Protein AF-A0A1E4TQH1-F1 (afdb_monomer)

InterPro domains:
  IPR032974 Polyprenol kinase family [PTHR13205] (203-506)

Organism: NCBI:txid669874

Structure (mmCIF, N/CA/C/O backbone):
data_AF-A0A1E4TQH1-F1
#
_entry.id   AF-A0A1E4TQH1-F1
#
loop_
_atom_site.group_PDB
_atom_site.id
_atom_site.type_symbol
_atom_site.label_atom_id
_atom_site.label_alt_id
_atom_site.label_comp_id
_atom_site.label_asym_id
_atom_site.label_entity_id
_atom_site.label_seq_id
_atom_site.pdbx_PDB_ins_code
_atom_site.Cartn_x
_atom_site.Cartn_y
_atom_site.Cartn_z
_atom_site.occupancy
_atom_site.B_iso_or_equiv
_atom_site.auth_seq_id
_atom_site.auth_comp_id
_atom_site.auth_asym_id
_atom_site.auth_atom_id
_atom_site.pdbx_PDB_model_num
ATOM 1 N N . MET A 1 1 ? -49.343 18.704 -30.026 1.00 38.91 1 MET A N 1
ATOM 2 C CA . MET A 1 1 ? -48.216 18.861 -30.974 1.00 38.91 1 MET A CA 1
ATOM 3 C C . MET A 1 1 ? -47.238 17.707 -30.785 1.00 38.91 1 MET A C 1
ATOM 5 O O . MET A 1 1 ? -46.481 17.714 -29.825 1.00 38.91 1 MET A O 1
ATOM 9 N N . LYS A 1 2 ? -47.287 16.689 -31.654 1.00 40.88 2 LYS A N 1
ATOM 10 C CA . LYS A 1 2 ? -46.240 15.660 -31.751 1.00 40.88 2 LYS A CA 1
ATOM 11 C C . LYS A 1 2 ? -45.056 16.290 -32.494 1.00 40.88 2 LYS A C 1
ATOM 13 O O . LYS A 1 2 ? -45.193 16.582 -33.676 1.00 40.88 2 LYS A O 1
ATOM 18 N N . ARG A 1 3 ? -43.932 16.549 -31.819 1.00 41.50 3 ARG A N 1
ATOM 19 C CA . ARG A 1 3 ? -42.670 16.870 -32.506 1.00 41.50 3 ARG A CA 1
ATOM 20 C C . ARG A 1 3 ? -42.141 15.570 -33.110 1.00 41.50 3 ARG A C 1
ATOM 22 O O . ARG A 1 3 ? -41.729 14.680 -32.374 1.00 41.50 3 ARG A O 1
ATOM 29 N N . SER A 1 4 ? -42.219 15.447 -34.432 1.00 40.44 4 SER A N 1
ATOM 30 C CA . SER A 1 4 ? -41.543 14.390 -35.179 1.00 40.44 4 SER A CA 1
ATOM 31 C C . SER A 1 4 ? -40.034 14.567 -35.017 1.00 40.44 4 SER A C 1
ATOM 33 O O . SER A 1 4 ? -39.498 15.615 -35.380 1.00 40.44 4 SER A O 1
ATOM 35 N N . LEU A 1 5 ? -39.358 13.557 -34.472 1.00 45.81 5 LEU A N 1
ATOM 36 C CA . LEU A 1 5 ? -37.913 13.411 -34.624 1.00 45.81 5 LEU A CA 1
ATOM 37 C C . LEU A 1 5 ? -37.627 13.352 -36.132 1.00 45.81 5 LEU A C 1
ATOM 39 O O . LEU A 1 5 ? -38.208 12.523 -36.832 1.00 45.81 5 LEU A O 1
ATOM 43 N N . GLY A 1 6 ? -36.828 14.292 -36.642 1.00 50.53 6 GLY A N 1
ATOM 44 C CA . GLY A 1 6 ? -36.410 14.295 -38.045 1.00 50.53 6 GLY A CA 1
ATOM 45 C C . GLY A 1 6 ? -35.625 13.022 -38.395 1.00 50.53 6 GLY A C 1
ATOM 46 O O . GLY A 1 6 ? -35.092 12.377 -37.489 1.00 50.53 6 GLY A O 1
ATOM 47 N N . PRO A 1 7 ? -35.563 12.637 -39.682 1.00 53.72 7 PRO A N 1
ATOM 48 C CA . PRO A 1 7 ? -34.858 11.431 -40.102 1.00 53.72 7 PRO A CA 1
ATOM 49 C C . PRO A 1 7 ? -33.377 11.527 -39.716 1.00 53.72 7 PRO A C 1
ATOM 51 O O . PRO A 1 7 ? -32.733 12.552 -39.943 1.00 53.72 7 PRO A O 1
ATOM 54 N N . ILE A 1 8 ? -32.857 10.459 -39.108 1.00 55.16 8 ILE A N 1
ATOM 55 C CA . ILE A 1 8 ? -31.438 10.318 -38.763 1.00 55.16 8 ILE A CA 1
ATOM 56 C C . ILE A 1 8 ? -30.634 10.464 -40.061 1.00 55.16 8 ILE A C 1
ATOM 58 O O . ILE A 1 8 ? -30.878 9.736 -41.022 1.00 55.16 8 ILE A O 1
ATOM 62 N N . ASN A 1 9 ? -29.716 11.430 -40.115 1.00 70.44 9 ASN A N 1
ATOM 63 C CA . ASN A 1 9 ? -28.907 11.674 -41.311 1.00 70.44 9 ASN A CA 1
ATOM 64 C C . ASN A 1 9 ? -27.912 10.510 -41.519 1.00 70.44 9 ASN A C 1
ATOM 66 O O . ASN A 1 9 ? -27.420 9.952 -40.538 1.00 70.44 9 ASN A O 1
ATOM 70 N N . ASN A 1 10 ? -27.569 10.158 -42.765 1.00 61.06 10 ASN A N 1
ATOM 71 C CA . ASN A 1 10 ? -26.710 9.001 -43.078 1.00 61.06 10 ASN A CA 1
ATOM 72 C C . ASN A 1 10 ? -25.354 9.034 -42.345 1.00 61.06 10 ASN A C 1
ATOM 74 O O . ASN A 1 10 ? -24.888 7.993 -41.903 1.00 61.06 10 ASN A O 1
ATOM 78 N N . GLN A 1 11 ? -24.778 10.218 -42.107 1.00 58.00 11 GLN A N 1
ATOM 79 C CA . GLN A 1 11 ? -23.557 10.377 -41.297 1.00 58.00 11 GLN A CA 1
ATOM 80 C C . GLN A 1 11 ? -23.748 10.023 -39.814 1.00 58.00 11 GLN A C 1
ATOM 82 O O . GLN A 1 11 ? -22.843 9.486 -39.182 1.00 58.00 11 GLN A O 1
ATOM 87 N N . GLN A 1 12 ? -24.919 10.312 -39.239 1.00 50.03 12 GLN A N 1
ATOM 88 C CA . GLN A 1 12 ? -25.234 9.896 -37.870 1.00 50.03 12 GLN A CA 1
ATOM 89 C C . GLN A 1 12 ? -25.426 8.382 -37.813 1.00 50.03 12 GLN A C 1
ATOM 91 O O . GLN A 1 12 ? -24.949 7.750 -36.877 1.00 50.03 12 GLN A O 1
ATOM 96 N N . LEU A 1 13 ? -26.072 7.795 -38.824 1.00 56.41 13 LEU A N 1
ATOM 97 C CA . LEU A 1 13 ? -26.249 6.348 -38.920 1.00 56.41 13 LEU A CA 1
ATOM 98 C C . LEU A 1 13 ? -24.904 5.623 -39.091 1.00 56.41 13 LEU A C 1
ATOM 100 O O . LEU A 1 13 ? -24.678 4.618 -38.431 1.00 56.41 13 LEU A O 1
ATOM 104 N N . GLU A 1 14 ? -23.990 6.149 -39.911 1.00 59.69 14 GLU A N 1
ATOM 105 C CA . GLU A 1 14 ? -22.618 5.640 -40.053 1.00 59.69 14 GLU A CA 1
ATOM 106 C C . GLU A 1 14 ? -21.812 5.772 -38.762 1.00 59.69 14 GLU A C 1
ATOM 108 O O . GLU A 1 14 ? -21.116 4.834 -38.389 1.00 59.69 14 GLU A O 1
ATOM 113 N N . PHE A 1 15 ? -21.945 6.883 -38.031 1.00 60.44 15 PHE A N 1
ATOM 114 C CA . PHE A 1 15 ? -21.320 7.033 -36.718 1.00 60.44 15 PHE A CA 1
ATOM 115 C C . PHE A 1 15 ? -21.877 6.024 -35.704 1.00 60.44 15 PHE A C 1
ATOM 117 O O . PHE A 1 15 ? -21.104 5.339 -35.043 1.00 60.44 15 PHE A O 1
ATOM 124 N N . PHE A 1 16 ? -23.202 5.873 -35.600 1.00 51.12 16 PHE A N 1
ATOM 125 C CA . PHE A 1 16 ? -23.822 4.907 -34.684 1.00 51.12 16 PHE A CA 1
ATOM 126 C C . PHE A 1 16 ? -23.536 3.456 -35.075 1.00 51.12 16 PHE A C 1
ATOM 128 O O . PHE A 1 16 ? -23.315 2.633 -34.192 1.00 51.12 16 PHE A O 1
ATOM 135 N N . ASN A 1 17 ? -23.480 3.140 -36.369 1.00 56.62 17 ASN A N 1
ATOM 136 C CA . ASN A 1 17 ? -23.071 1.824 -36.856 1.00 56.62 17 ASN A CA 1
ATOM 137 C C . ASN A 1 17 ? -21.571 1.588 -36.643 1.00 56.62 17 ASN A C 1
ATOM 139 O O . ASN A 1 17 ? -21.185 0.480 -36.296 1.00 56.62 17 ASN A O 1
ATOM 143 N N . GLY A 1 18 ? -20.731 2.616 -36.780 1.00 56.91 18 GLY A N 1
ATOM 144 C CA . GLY A 1 18 ? -19.303 2.561 -36.471 1.00 56.91 18 GLY A CA 1
ATOM 145 C C . GLY A 1 18 ? -19.048 2.329 -34.983 1.00 56.91 18 GLY A C 1
ATOM 146 O O . GLY A 1 18 ? -18.289 1.437 -34.627 1.00 56.91 18 GLY A O 1
ATOM 147 N N . VAL A 1 19 ? -19.755 3.050 -34.107 1.00 50.31 19 VAL A N 1
ATOM 148 C CA . VAL A 1 19 ? -19.740 2.822 -32.653 1.00 50.31 19 VAL A CA 1
ATOM 149 C C . VAL A 1 19 ? -20.314 1.446 -32.316 1.00 50.31 19 VAL A C 1
ATOM 151 O O . VAL A 1 19 ? -19.739 0.735 -31.503 1.00 50.31 19 VAL A O 1
ATOM 154 N N . GLY A 1 20 ? -21.411 1.034 -32.953 1.00 48.69 20 GLY A N 1
ATOM 155 C CA . GLY A 1 20 ? -22.042 -0.269 -32.744 1.00 48.69 20 GLY A CA 1
ATOM 156 C C . GLY A 1 20 ? -21.151 -1.440 -33.157 1.00 48.69 20 GLY A C 1
ATOM 157 O O . GLY A 1 20 ? -21.030 -2.401 -32.404 1.00 48.69 20 GLY A O 1
ATOM 158 N N . ASN A 1 21 ? -20.478 -1.344 -34.305 1.00 52.97 21 ASN A N 1
ATOM 159 C CA . ASN A 1 21 ? -19.521 -2.342 -34.779 1.00 52.97 21 ASN A CA 1
ATOM 160 C C . ASN A 1 21 ? -18.250 -2.342 -33.925 1.00 52.97 21 ASN A C 1
ATOM 162 O O . ASN A 1 21 ? -17.820 -3.406 -33.500 1.00 52.97 21 ASN A O 1
ATOM 166 N N . TYR A 1 22 ? -17.719 -1.168 -33.569 1.00 56.06 22 TYR A N 1
ATOM 167 C CA . TYR A 1 22 ? -16.578 -1.047 -32.660 1.00 56.06 22 TYR A CA 1
ATOM 168 C C . TYR A 1 22 ? -16.873 -1.650 -31.283 1.00 56.06 22 TYR A C 1
ATOM 170 O O . TYR A 1 22 ? -16.050 -2.381 -30.736 1.00 56.06 22 TYR A O 1
ATOM 178 N N . LEU A 1 23 ? -18.056 -1.374 -30.723 1.00 53.88 23 LEU A N 1
ATOM 179 C CA . LEU A 1 23 ? -18.502 -1.991 -29.481 1.00 53.88 23 LEU A CA 1
ATOM 180 C C . LEU A 1 23 ? -18.626 -3.496 -29.675 1.00 53.88 23 LEU A C 1
ATOM 182 O O . LEU A 1 23 ? -18.063 -4.235 -28.887 1.00 53.88 23 LEU A O 1
ATOM 186 N N . LYS A 1 24 ? -19.278 -3.978 -30.732 1.00 56.91 24 LYS A N 1
ATOM 187 C CA . LYS A 1 24 ? -19.456 -5.416 -30.982 1.00 56.91 24 LYS A CA 1
ATOM 188 C C . LYS A 1 24 ? -18.134 -6.173 -31.175 1.00 56.91 24 LYS A C 1
ATOM 190 O O . LYS A 1 24 ? -18.041 -7.322 -30.764 1.00 56.91 24 LYS A O 1
ATOM 195 N N . GLU A 1 25 ? -17.124 -5.539 -31.763 1.00 59.09 25 GLU A N 1
ATOM 196 C CA . GLU A 1 25 ? -15.794 -6.121 -31.982 1.00 59.09 25 GLU A CA 1
ATOM 197 C C . GLU A 1 25 ? -14.884 -6.050 -30.743 1.00 59.09 25 GLU A C 1
ATOM 199 O O . GLU A 1 25 ? -13.951 -6.845 -30.638 1.00 59.09 25 GLU A O 1
ATOM 204 N N . ASN A 1 26 ? -15.162 -5.145 -29.792 1.00 56.34 26 ASN A N 1
ATOM 205 C CA . ASN A 1 26 ? -14.321 -4.905 -28.608 1.00 56.34 26 ASN A CA 1
ATOM 206 C C . ASN A 1 26 ? -15.017 -5.138 -27.248 1.00 56.34 26 ASN A C 1
ATOM 208 O O . ASN A 1 26 ? -14.373 -5.021 -26.202 1.00 56.34 26 ASN A O 1
ATOM 212 N N . THR A 1 27 ? -16.313 -5.465 -27.210 1.00 60.62 27 THR A N 1
ATOM 213 C CA . THR A 1 27 ? -17.040 -5.802 -25.971 1.00 60.62 27 THR A CA 1
ATOM 214 C C . THR A 1 27 ? -16.941 -7.293 -25.687 1.00 60.62 27 THR A C 1
ATOM 216 O O . THR A 1 27 ? -17.813 -8.087 -26.029 1.00 60.62 27 THR A O 1
ATOM 219 N N . THR A 1 28 ? -15.864 -7.677 -25.011 1.00 70.88 28 THR A N 1
ATOM 220 C CA . THR A 1 28 ? -15.799 -8.969 -24.329 1.00 70.88 28 THR A CA 1
ATOM 221 C C . THR A 1 28 ? -16.757 -8.960 -23.130 1.00 70.88 28 THR A C 1
ATOM 223 O O . THR A 1 28 ? -17.089 -7.902 -22.581 1.00 70.88 28 THR A O 1
ATOM 226 N N . SER A 1 29 ? -17.214 -10.135 -22.683 1.00 69.75 29 SER A N 1
ATOM 227 C CA . SER A 1 29 ? -18.030 -10.238 -21.458 1.00 69.75 29 SER A CA 1
ATOM 228 C C . SER A 1 29 ? -17.304 -9.678 -20.227 1.00 69.75 29 SER A C 1
ATOM 230 O O . SER A 1 29 ? -17.939 -9.158 -19.312 1.00 69.75 29 SER A O 1
ATOM 232 N N . GLU A 1 30 ? -15.971 -9.722 -20.235 1.00 73.69 30 GLU A N 1
ATOM 233 C CA . GLU A 1 30 ? -15.107 -9.090 -19.240 1.00 73.69 30 GLU A CA 1
ATOM 234 C C . GLU A 1 30 ? -15.245 -7.560 -19.255 1.00 73.69 30 GLU A C 1
ATOM 236 O O . GLU A 1 30 ? -15.590 -6.970 -18.230 1.00 73.69 30 GLU A O 1
ATOM 241 N N . ASN A 1 31 ? -15.081 -6.927 -20.424 1.00 75.81 31 ASN A N 1
ATOM 242 C CA . ASN A 1 31 ? -15.236 -5.479 -20.587 1.00 75.81 31 ASN A CA 1
ATOM 243 C C . ASN A 1 31 ? -16.642 -5.018 -20.182 1.00 75.81 31 ASN A C 1
ATOM 245 O O . ASN A 1 31 ? -16.803 -3.945 -19.598 1.00 75.81 31 ASN A O 1
ATOM 249 N N . PHE A 1 32 ? -17.669 -5.833 -20.438 1.00 76.94 32 PHE A N 1
ATOM 250 C CA . PHE A 1 32 ? -19.035 -5.542 -20.004 1.00 76.94 32 PHE A CA 1
ATOM 251 C C . PHE A 1 32 ? -19.166 -5.517 -18.474 1.00 76.94 32 PHE A C 1
ATOM 253 O O . PHE A 1 32 ? -19.709 -4.560 -17.920 1.00 76.94 32 PHE A O 1
ATOM 260 N N . ILE A 1 33 ? -18.634 -6.521 -17.771 1.00 78.44 33 ILE A N 1
ATOM 261 C CA . ILE A 1 33 ? -18.680 -6.564 -16.302 1.00 78.44 33 ILE A CA 1
ATOM 262 C C . ILE A 1 33 ? -17.846 -5.438 -15.695 1.00 78.44 33 ILE A C 1
ATOM 264 O O . ILE A 1 33 ? -18.317 -4.768 -14.781 1.00 78.44 33 ILE A O 1
ATOM 268 N N . GLN A 1 34 ? -16.646 -5.174 -16.214 1.00 82.94 34 GLN A N 1
ATOM 269 C CA . GLN A 1 34 ? -15.837 -4.045 -15.751 1.00 82.94 34 GLN A CA 1
ATOM 270 C C . GLN A 1 34 ? -16.555 -2.705 -15.973 1.00 82.94 34 GLN A C 1
ATOM 272 O O . GLN A 1 34 ? -16.551 -1.853 -15.086 1.00 82.94 34 GLN A O 1
ATOM 277 N N . THR A 1 35 ? -17.271 -2.542 -17.091 1.00 80.12 35 THR A N 1
ATOM 278 C CA . THR A 1 35 ? -18.142 -1.376 -17.313 1.00 80.12 35 THR A CA 1
ATOM 279 C C . THR A 1 35 ? -19.230 -1.274 -16.244 1.00 80.12 35 THR A C 1
ATOM 281 O O . THR A 1 35 ? -19.442 -0.195 -15.696 1.00 80.12 35 THR A O 1
ATOM 284 N N . LEU A 1 36 ? -19.894 -2.383 -15.896 1.00 80.56 36 LEU A N 1
ATOM 285 C CA . LEU A 1 36 ? -20.899 -2.404 -14.827 1.00 80.56 36 LEU A CA 1
ATOM 286 C C . LEU A 1 36 ? -20.305 -2.044 -13.462 1.00 80.56 36 LEU A C 1
ATOM 288 O O . LEU A 1 36 ? -20.941 -1.314 -12.710 1.00 80.56 36 LEU A O 1
ATOM 292 N N . LEU A 1 37 ? -19.098 -2.514 -13.147 1.00 82.81 37 LEU A N 1
ATOM 293 C CA . LEU A 1 37 ? -18.398 -2.179 -11.905 1.00 82.81 37 LEU A CA 1
ATOM 294 C C . LEU A 1 37 ? -18.040 -0.693 -11.841 1.00 82.81 37 LEU A C 1
ATOM 296 O O . LEU A 1 37 ? -18.275 -0.049 -10.822 1.00 82.81 37 LEU A O 1
ATOM 300 N N . VAL A 1 38 ? -17.549 -0.114 -12.938 1.00 81.12 38 VAL A N 1
ATOM 301 C CA . VAL A 1 38 ? -17.298 1.332 -13.019 1.00 81.12 38 VAL A CA 1
ATOM 302 C C . VAL A 1 38 ? -18.601 2.120 -12.892 1.00 81.12 38 VAL A C 1
ATOM 304 O O . VAL A 1 38 ? -18.662 3.067 -12.114 1.00 81.12 38 VAL A O 1
ATOM 307 N N . LEU A 1 39 ? -19.671 1.717 -13.584 1.00 78.00 39 LEU A N 1
ATOM 308 C CA . LEU A 1 39 ? -20.996 2.331 -13.431 1.00 78.00 39 LEU A CA 1
ATOM 309 C C . LEU A 1 39 ? -21.531 2.187 -12.006 1.00 78.00 39 LEU A C 1
ATOM 311 O O . LEU A 1 39 ? -22.209 3.081 -11.505 1.00 78.00 39 LEU A O 1
ATOM 315 N N . PHE A 1 40 ? -21.208 1.092 -11.328 1.00 79.19 40 PHE A N 1
ATOM 316 C CA . PHE A 1 40 ? -21.556 0.916 -9.933 1.00 79.19 40 PHE A CA 1
ATOM 317 C C . PHE A 1 40 ? -20.774 1.883 -9.039 1.00 79.19 40 PHE A C 1
ATOM 319 O O . PHE A 1 40 ? -21.383 2.507 -8.179 1.00 79.19 40 PHE A O 1
ATOM 326 N N . ILE A 1 41 ? -19.479 2.116 -9.290 1.00 78.12 41 ILE A N 1
ATOM 327 C CA . ILE A 1 41 ? -18.718 3.195 -8.633 1.00 78.12 41 ILE A CA 1
ATOM 328 C C . ILE A 1 41 ? -19.391 4.552 -8.881 1.00 78.12 41 ILE A C 1
ATOM 330 O O . ILE A 1 41 ? -19.593 5.305 -7.930 1.00 78.12 41 ILE A O 1
ATOM 334 N N . VAL A 1 42 ? -19.791 4.859 -10.124 1.00 75.06 42 VAL A N 1
ATOM 335 C CA . VAL A 1 42 ? -20.561 6.081 -10.447 1.00 75.06 42 VAL A CA 1
ATOM 336 C C . VAL A 1 42 ? -21.833 6.150 -9.603 1.00 75.06 42 VAL A C 1
ATOM 338 O O . VAL A 1 42 ? -22.161 7.209 -9.077 1.00 75.06 42 VAL A O 1
ATOM 341 N N . ASN A 1 43 ? -22.544 5.034 -9.444 1.00 74.44 43 ASN A N 1
ATOM 342 C CA . ASN A 1 43 ? -23.753 4.970 -8.634 1.00 74.44 43 ASN A CA 1
ATOM 343 C C . ASN A 1 43 ? -23.472 5.116 -7.131 1.00 74.44 43 ASN A C 1
ATOM 345 O O . ASN A 1 43 ? -24.274 5.728 -6.436 1.00 74.44 43 ASN A O 1
ATOM 349 N N . LEU A 1 44 ? -22.349 4.606 -6.617 1.00 73.38 44 LEU A N 1
ATOM 350 C CA . LEU A 1 44 ? -21.930 4.845 -5.232 1.00 73.38 44 LEU A CA 1
ATOM 351 C C . LEU A 1 44 ? -21.688 6.333 -5.007 1.00 73.38 44 LEU A C 1
ATOM 353 O O . LEU A 1 44 ? -22.226 6.887 -4.052 1.00 73.38 44 LEU A O 1
ATOM 357 N N . PHE A 1 45 ? -20.981 6.993 -5.934 1.00 72.44 45 PHE A N 1
ATOM 358 C CA . PHE A 1 45 ? -20.935 8.449 -5.954 1.00 72.44 45 PHE A CA 1
ATOM 359 C C . PHE A 1 45 ? -22.364 9.010 -6.017 1.00 72.44 45 PHE A C 1
ATOM 361 O O . PHE A 1 45 ? -22.758 9.747 -5.151 1.00 72.44 45 PHE A O 1
ATOM 368 N N . TYR A 1 46 ? -23.258 8.631 -6.916 1.00 70.56 46 TYR A N 1
ATOM 369 C CA . TYR A 1 46 ? -24.613 9.209 -6.877 1.00 70.56 46 TYR A CA 1
ATOM 370 C C . TYR A 1 46 ? -25.361 9.018 -5.524 1.00 70.56 46 TYR A C 1
ATOM 372 O O . TYR A 1 46 ? -25.944 9.964 -4.984 1.00 70.56 46 TYR A O 1
ATOM 380 N N . SER A 1 47 ? -25.293 7.823 -4.933 1.00 66.62 47 SER A N 1
ATOM 381 C CA . SER A 1 47 ? -26.019 7.444 -3.716 1.00 66.62 47 SER A CA 1
ATOM 382 C C . SER A 1 47 ? -25.492 8.128 -2.457 1.00 66.62 47 SER A C 1
ATOM 384 O O . SER A 1 47 ? -26.290 8.587 -1.640 1.00 66.62 47 SER A O 1
ATOM 386 N N . THR A 1 48 ? -24.171 8.214 -2.272 1.00 67.06 48 THR A N 1
ATOM 387 C CA . THR A 1 48 ? -23.595 8.908 -1.106 1.00 67.06 48 THR A CA 1
ATOM 388 C C . THR A 1 48 ? -23.868 10.420 -1.177 1.00 67.06 48 THR A C 1
ATOM 390 O O . THR A 1 48 ? -23.881 11.104 -0.159 1.00 67.06 48 THR A O 1
ATOM 393 N N . PHE A 1 49 ? -24.157 10.944 -2.371 1.00 63.53 49 PHE A N 1
ATOM 394 C CA . PHE A 1 49 ? -24.187 12.376 -2.664 1.00 63.53 49 PHE A CA 1
ATOM 395 C C . PHE A 1 49 ? -25.570 12.981 -2.570 1.00 63.53 49 PHE A C 1
ATOM 397 O O . PHE A 1 49 ? -25.696 14.140 -2.184 1.00 63.53 49 PHE A O 1
ATOM 404 N N . HIS A 1 50 ? -26.618 12.195 -2.829 1.00 58.16 50 HIS A N 1
ATOM 405 C CA . HIS A 1 50 ? -27.991 12.622 -2.556 1.00 58.16 50 HIS A CA 1
ATOM 406 C C . HIS A 1 50 ? -28.169 13.073 -1.086 1.00 58.16 50 HIS A C 1
ATOM 408 O O . HIS A 1 50 ? -29.097 13.811 -0.761 1.00 58.16 50 HIS A O 1
ATOM 414 N N . GLN A 1 51 ? -27.272 12.665 -0.185 1.00 55.62 51 GLN A N 1
ATOM 415 C CA . GLN A 1 51 ? -27.320 13.019 1.229 1.00 55.62 51 GLN A CA 1
ATOM 416 C C . GLN A 1 51 ? -26.590 14.333 1.590 1.00 55.62 51 GLN A C 1
ATOM 418 O O . GLN A 1 51 ? -26.822 14.843 2.683 1.00 55.62 51 GLN A O 1
ATOM 423 N N . THR A 1 52 ? -25.769 14.936 0.713 1.00 54.53 52 THR A N 1
ATOM 424 C CA . THR A 1 52 ? -25.014 16.173 1.026 1.00 54.53 52 THR A CA 1
ATOM 425 C C . THR A 1 52 ? -25.043 17.203 -0.108 1.00 54.53 52 THR A C 1
ATOM 427 O O . THR A 1 52 ? -24.530 16.956 -1.195 1.00 54.53 52 THR A O 1
ATOM 430 N N . ALA A 1 53 ? -25.613 18.387 0.149 1.00 46.41 53 ALA A N 1
ATOM 431 C CA . ALA A 1 53 ? -25.674 19.501 -0.802 1.00 46.41 53 ALA A CA 1
ATOM 432 C C . ALA A 1 53 ? -24.452 20.440 -0.692 1.00 46.41 53 ALA A C 1
ATOM 434 O O . ALA A 1 53 ? -24.096 20.850 0.410 1.00 46.41 53 ALA A O 1
ATOM 435 N N . GLY A 1 54 ? -23.888 20.842 -1.842 1.00 55.81 54 GLY A N 1
ATOM 436 C CA . GLY A 1 54 ? -22.864 21.896 -1.978 1.00 55.81 54 GLY A CA 1
ATOM 437 C C . GLY A 1 54 ? -21.472 21.376 -2.371 1.00 55.81 54 GLY A C 1
ATOM 438 O O . GLY A 1 54 ? -20.981 20.438 -1.761 1.00 55.81 54 GLY A O 1
ATOM 439 N N . ILE A 1 55 ? -20.854 21.983 -3.399 1.00 54.47 55 ILE A N 1
ATOM 440 C CA . ILE A 1 55 ? -19.465 21.770 -3.905 1.00 54.47 55 ILE A CA 1
ATOM 441 C C . ILE A 1 55 ? -19.199 20.406 -4.593 1.00 54.47 55 ILE A C 1
ATOM 443 O O . ILE A 1 55 ? -18.382 20.289 -5.509 1.00 54.47 55 ILE A O 1
ATOM 447 N N . ASP A 1 56 ? -19.960 19.382 -4.227 1.00 62.38 56 ASP A N 1
ATOM 448 C CA . ASP A 1 56 ? -19.646 17.980 -4.506 1.00 62.38 56 ASP A CA 1
ATOM 449 C C . ASP A 1 56 ? -19.918 17.519 -5.965 1.00 62.38 56 ASP A C 1
ATOM 451 O O . ASP A 1 56 ? -19.168 16.710 -6.514 1.00 62.38 56 ASP A O 1
ATOM 455 N N . ILE A 1 57 ? -20.941 18.057 -6.646 1.00 67.56 57 ILE A N 1
ATOM 456 C CA . ILE A 1 57 ? -21.348 17.585 -7.993 1.00 67.56 57 ILE A CA 1
ATOM 457 C C . ILE A 1 57 ? -20.346 17.993 -9.077 1.00 67.56 57 ILE A C 1
ATOM 459 O O . ILE A 1 57 ? -20.007 17.190 -9.948 1.00 67.56 57 ILE A O 1
ATOM 463 N N . SER A 1 58 ? -19.875 19.239 -9.047 1.00 69.12 58 SER A N 1
ATOM 464 C CA . SER A 1 58 ? -18.927 19.750 -10.038 1.00 69.12 58 SER A CA 1
ATOM 465 C C . SER A 1 58 ? -17.583 19.039 -9.905 1.00 69.12 58 SER A C 1
ATOM 467 O O . SER A 1 58 ? -17.072 18.534 -10.900 1.00 69.12 58 SER A O 1
ATOM 469 N N . THR A 1 59 ? -17.065 18.879 -8.686 1.00 68.62 59 THR A N 1
ATOM 470 C CA . THR A 1 59 ? -15.801 18.172 -8.433 1.00 68.62 59 THR A CA 1
ATOM 471 C C . THR A 1 59 ? -15.799 16.752 -9.009 1.00 68.62 59 THR A C 1
ATOM 473 O O . THR A 1 59 ? -14.820 16.315 -9.613 1.00 68.62 59 THR A O 1
ATOM 476 N N . ILE A 1 60 ? -16.919 16.036 -8.917 1.00 68.38 60 ILE A N 1
ATOM 477 C CA . ILE A 1 60 ? -17.026 14.669 -9.451 1.00 68.38 60 ILE A CA 1
ATOM 478 C C . ILE A 1 60 ? -17.326 14.625 -10.926 1.00 68.38 60 ILE A C 1
ATOM 480 O O . ILE A 1 60 ? -16.788 13.761 -11.615 1.00 68.38 60 ILE A O 1
ATOM 484 N N . GLY A 1 61 ? -18.110 15.574 -11.435 1.00 72.88 61 GLY A N 1
ATOM 485 C CA . GLY A 1 61 ? -18.201 15.800 -12.871 1.00 72.88 61 GLY A CA 1
ATOM 486 C C . GLY A 1 61 ? -16.802 15.926 -13.475 1.00 72.88 61 GLY A C 1
ATOM 487 O O . GLY A 1 61 ? -16.492 15.246 -14.446 1.00 72.88 61 GLY A O 1
ATOM 488 N N . PHE A 1 62 ? -15.914 16.692 -12.837 1.00 73.19 62 PHE A N 1
ATOM 489 C CA . PHE A 1 62 ? -14.526 16.827 -13.271 1.00 73.19 62 PHE A CA 1
ATOM 490 C C . PHE A 1 62 ? -13.661 15.590 -13.013 1.00 73.19 62 PHE A C 1
ATOM 492 O O . PHE A 1 62 ? -12.800 15.300 -13.838 1.00 73.19 62 PHE A O 1
ATOM 499 N N . CYS A 1 63 ? -13.905 14.822 -11.948 1.00 73.56 63 CYS A N 1
ATOM 500 C CA . CYS A 1 63 ? -13.261 13.520 -11.747 1.00 73.56 63 CYS A CA 1
ATOM 501 C C . CYS A 1 63 ? -13.554 12.590 -12.928 1.00 73.56 63 CYS A C 1
ATOM 503 O O . CYS A 1 63 ? -12.637 12.038 -13.532 1.00 73.56 63 CYS A O 1
ATOM 505 N N . TRP A 1 64 ? -14.829 12.457 -13.298 1.00 78.56 64 TRP A N 1
ATOM 506 C CA . TRP A 1 64 ? -15.239 11.631 -14.429 1.00 78.56 64 TRP A CA 1
ATOM 507 C C . TRP A 1 64 ? -14.749 12.200 -15.755 1.00 78.56 64 TRP A C 1
ATOM 509 O O . TRP A 1 64 ? -14.258 11.439 -16.578 1.00 78.56 64 TRP A O 1
ATOM 519 N N . LEU A 1 65 ? -14.782 13.520 -15.956 1.00 79.06 65 LEU A N 1
ATOM 520 C CA . LEU A 1 65 ? -14.179 14.147 -17.136 1.00 79.06 65 LEU A CA 1
ATOM 521 C C . LEU A 1 65 ? -12.671 13.882 -17.209 1.00 79.06 65 LEU A C 1
ATOM 523 O O . LEU A 1 65 ? -12.165 13.612 -18.292 1.00 79.06 65 LEU A O 1
ATOM 527 N N . GLY A 1 66 ? -11.952 13.904 -16.087 1.00 75.31 66 GLY A N 1
ATOM 528 C CA . GLY A 1 66 ? -10.528 13.580 -16.018 1.00 75.31 66 GLY A CA 1
ATOM 529 C C . GLY A 1 66 ? -10.252 12.115 -16.342 1.00 75.31 66 GLY A C 1
ATOM 530 O O . GLY A 1 66 ? -9.432 11.818 -17.207 1.00 75.31 66 GLY A O 1
ATOM 531 N N . ALA A 1 67 ? -10.999 11.199 -15.728 1.00 77.94 67 ALA A N 1
ATOM 532 C CA . ALA A 1 67 ? -10.898 9.765 -15.985 1.00 77.94 67 ALA A CA 1
ATOM 533 C C . ALA A 1 67 ? -11.222 9.424 -17.450 1.00 77.94 67 ALA A C 1
ATOM 535 O O . ALA A 1 67 ? -10.453 8.736 -18.121 1.00 77.94 67 ALA A O 1
ATOM 536 N N . ILE A 1 68 ? -12.324 9.968 -17.979 1.00 81.38 68 ILE A N 1
ATOM 537 C CA . ILE A 1 68 ? -12.757 9.779 -19.368 1.00 81.38 68 ILE A CA 1
ATOM 538 C C . ILE A 1 68 ? -11.760 10.424 -20.332 1.00 81.38 68 ILE A C 1
ATOM 540 O O . ILE A 1 68 ? -11.394 9.801 -21.324 1.00 81.38 68 ILE A O 1
ATOM 544 N N . SER A 1 69 ? -11.284 11.641 -20.059 1.00 77.25 69 SER A N 1
ATOM 545 C CA . SER A 1 69 ? -10.306 12.306 -20.931 1.00 77.25 69 SER A CA 1
ATOM 546 C C . SER A 1 69 ? -8.975 11.558 -20.954 1.00 77.25 69 SER A C 1
ATOM 548 O O . SER A 1 69 ? -8.430 11.359 -22.035 1.00 77.25 69 SER A O 1
ATOM 550 N N . SER A 1 70 ? -8.498 11.047 -19.815 1.00 78.19 70 SER A N 1
ATOM 551 C CA . SER A 1 70 ? -7.343 10.146 -19.759 1.00 78.19 70 SER A CA 1
ATOM 552 C C . SER A 1 70 ? -7.557 8.889 -20.589 1.00 78.19 70 SER A C 1
ATOM 554 O O . SER A 1 70 ? -6.711 8.551 -21.414 1.00 78.19 70 SER A O 1
ATOM 556 N N . TYR A 1 71 ? -8.711 8.245 -20.454 1.00 79.75 71 TYR A N 1
ATOM 557 C CA . TYR A 1 71 ? -9.036 7.049 -21.217 1.00 79.75 71 TYR A CA 1
ATOM 558 C C . TYR A 1 71 ? -9.070 7.306 -22.733 1.00 79.75 71 TYR A C 1
ATOM 560 O O . TYR A 1 71 ? -8.427 6.599 -23.509 1.00 79.75 71 TYR A O 1
ATOM 568 N N . VAL A 1 72 ? -9.762 8.365 -23.158 1.00 81.69 72 VAL A N 1
ATOM 569 C CA . VAL A 1 72 ? -9.894 8.753 -24.569 1.00 81.69 72 VAL A CA 1
ATOM 570 C C . VAL A 1 72 ? -8.545 9.162 -25.160 1.00 81.69 72 VAL A C 1
ATOM 572 O O . VAL A 1 72 ? -8.187 8.693 -26.239 1.00 81.69 72 VAL A O 1
ATOM 575 N N . VAL A 1 73 ? -7.770 9.999 -24.462 1.00 81.62 73 VAL A N 1
ATOM 576 C CA . VAL A 1 73 ? -6.439 10.424 -24.923 1.00 81.62 73 VAL A CA 1
ATOM 577 C C . VAL A 1 73 ? -5.504 9.226 -25.043 1.00 81.62 73 VAL A C 1
ATOM 579 O O . VAL A 1 73 ? -4.829 9.108 -26.061 1.00 81.62 73 VAL A O 1
ATOM 582 N N . ASN A 1 74 ? -5.516 8.295 -24.084 1.00 82.06 74 ASN A N 1
ATOM 583 C CA . ASN A 1 74 ? -4.702 7.079 -24.154 1.00 82.06 74 ASN A CA 1
ATOM 584 C C . ASN A 1 74 ? -5.040 6.248 -25.396 1.00 82.06 74 ASN A C 1
ATOM 586 O O . ASN A 1 74 ? -4.135 5.836 -26.121 1.00 82.06 74 ASN A O 1
ATOM 590 N N . HIS A 1 75 ? -6.330 6.059 -25.682 1.00 82.62 75 HIS A N 1
ATOM 591 C CA . HIS A 1 75 ? -6.774 5.322 -26.861 1.00 82.62 75 HIS A CA 1
ATOM 592 C C . HIS A 1 75 ? -6.346 6.007 -28.173 1.00 82.62 75 HIS A C 1
ATOM 594 O O . HIS A 1 75 ? -5.783 5.366 -29.061 1.00 82.62 75 HIS A O 1
ATOM 600 N N . ILE A 1 76 ? -6.538 7.328 -28.281 1.00 82.44 76 ILE A N 1
ATOM 601 C CA . ILE A 1 76 ? -6.130 8.108 -29.462 1.00 82.44 76 ILE A CA 1
ATOM 602 C C . ILE A 1 76 ? -4.610 8.058 -29.652 1.00 82.44 76 ILE A C 1
ATOM 604 O O . ILE A 1 76 ? -4.128 7.869 -30.772 1.00 82.44 76 ILE A O 1
ATOM 608 N N . THR A 1 77 ? -3.840 8.231 -28.577 1.00 81.56 77 THR A N 1
ATOM 609 C CA . THR A 1 77 ? -2.377 8.202 -28.628 1.00 81.56 77 THR A CA 1
ATOM 610 C C . THR A 1 77 ? -1.869 6.818 -29.028 1.00 81.56 77 THR A C 1
ATOM 612 O O . THR A 1 77 ? -0.972 6.732 -29.867 1.00 81.56 77 THR A O 1
ATOM 615 N N . GLN A 1 78 ? -2.467 5.738 -28.516 1.00 82.12 78 GLN A N 1
ATOM 616 C CA . GLN A 1 78 ? -2.132 4.372 -28.922 1.00 82.12 78 GLN A CA 1
ATOM 617 C C . GLN A 1 78 ? -2.391 4.152 -30.417 1.00 82.12 78 GLN A C 1
ATOM 619 O O . GLN A 1 78 ? -1.500 3.696 -31.134 1.00 82.12 78 GLN A O 1
ATOM 624 N N . HIS A 1 79 ? -3.561 4.563 -30.912 1.00 83.19 79 HIS A N 1
ATOM 625 C CA . HIS A 1 79 ? -3.898 4.468 -32.331 1.00 83.19 79 HIS A CA 1
ATOM 626 C C . HIS A 1 79 ? -2.910 5.250 -33.213 1.00 83.19 79 HIS A C 1
ATOM 628 O O . HIS A 1 79 ? -2.521 4.788 -34.287 1.00 83.19 79 HIS A O 1
ATOM 634 N N . ARG A 1 80 ? -2.473 6.439 -32.778 1.00 83.19 80 ARG A N 1
ATOM 635 C CA . ARG A 1 80 ? -1.465 7.231 -33.501 1.00 83.19 80 ARG A CA 1
ATOM 636 C C . ARG A 1 80 ? -0.092 6.565 -33.492 1.00 83.19 80 ARG A C 1
ATOM 638 O O . ARG A 1 80 ? 0.549 6.533 -34.536 1.00 83.19 80 ARG A O 1
ATOM 645 N N . LYS A 1 81 ? 0.352 6.034 -32.347 1.00 85.06 81 LYS A N 1
ATOM 646 C CA . LYS A 1 81 ? 1.645 5.339 -32.220 1.00 85.06 81 LYS A CA 1
ATOM 647 C C . LYS A 1 81 ? 1.713 4.128 -33.146 1.00 85.06 81 LYS A C 1
ATOM 649 O O . LYS A 1 81 ? 2.678 4.010 -33.891 1.00 85.06 81 LYS A O 1
ATOM 654 N N . ILE A 1 82 ? 0.672 3.295 -33.149 1.00 84.56 82 ILE A N 1
ATOM 655 C CA . ILE A 1 82 ? 0.587 2.119 -34.024 1.00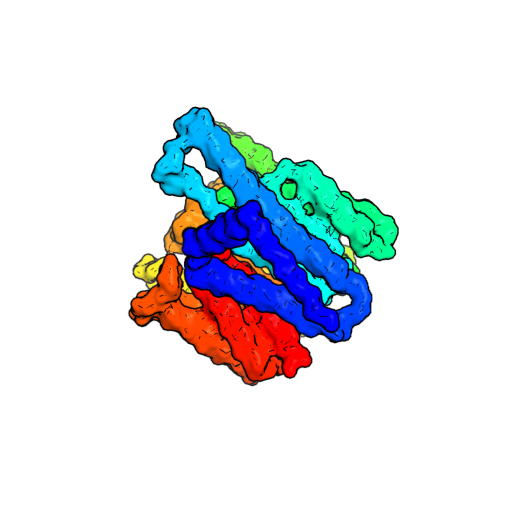 84.56 82 ILE A CA 1
ATOM 656 C C . ILE A 1 82 ? 0.605 2.541 -35.494 1.00 84.56 82 ILE A C 1
ATOM 658 O O . ILE A 1 82 ? 1.401 2.020 -36.267 1.00 84.56 82 ILE A O 1
ATOM 662 N N . LYS A 1 83 ? -0.198 3.543 -35.875 1.00 85.25 83 LYS A N 1
ATOM 663 C CA . LYS A 1 83 ? -0.220 4.043 -37.255 1.00 85.25 83 LYS A CA 1
ATOM 664 C C . LYS A 1 83 ? 1.158 4.531 -37.719 1.00 85.25 83 LYS A C 1
ATOM 666 O O . LYS A 1 83 ? 1.599 4.165 -38.799 1.00 85.25 83 LYS A O 1
ATOM 671 N N . VAL A 1 84 ? 1.856 5.309 -36.888 1.00 85.69 84 VAL A N 1
ATOM 672 C CA . VAL A 1 84 ? 3.215 5.789 -37.193 1.00 85.69 84 VAL A CA 1
ATOM 673 C C . VAL A 1 84 ? 4.216 4.632 -37.273 1.00 85.69 84 VAL A C 1
ATOM 675 O O . VAL A 1 84 ? 5.097 4.657 -38.125 1.00 85.69 84 VAL A O 1
ATOM 678 N N . ALA A 1 85 ? 4.097 3.621 -36.411 1.00 84.94 85 ALA A N 1
ATOM 679 C CA . ALA A 1 85 ? 4.962 2.442 -36.447 1.00 84.94 85 ALA A CA 1
ATOM 680 C C . ALA A 1 85 ? 4.752 1.612 -37.728 1.00 84.94 85 ALA A C 1
ATOM 682 O O . ALA A 1 85 ? 5.725 1.167 -38.334 1.00 84.94 85 ALA A O 1
ATOM 683 N N . ILE A 1 86 ? 3.505 1.477 -38.192 1.00 86.38 86 ILE A N 1
ATOM 684 C CA . ILE A 1 86 ? 3.175 0.850 -39.481 1.00 86.38 86 ILE A CA 1
ATOM 685 C C . ILE A 1 86 ? 3.755 1.672 -40.640 1.00 86.38 86 ILE A C 1
ATOM 687 O O . ILE A 1 86 ? 4.434 1.123 -41.504 1.00 86.38 86 ILE A O 1
ATOM 691 N N . GLU A 1 87 ? 3.573 2.998 -40.632 1.00 88.00 87 GLU A N 1
ATOM 692 C CA . GLU A 1 87 ? 4.124 3.902 -41.657 1.00 88.00 87 GLU A CA 1
ATOM 693 C C . GLU A 1 87 ? 5.662 3.852 -41.728 1.00 88.00 87 GLU A C 1
ATOM 695 O O . GLU A 1 87 ? 6.240 4.006 -42.803 1.00 88.00 87 GLU A O 1
ATOM 700 N N . LYS A 1 88 ? 6.335 3.608 -40.597 1.00 87.75 88 LYS A N 1
ATOM 701 C CA . LYS A 1 88 ? 7.793 3.423 -40.516 1.00 87.75 88 LYS A CA 1
ATOM 702 C C . LYS A 1 88 ? 8.266 2.006 -40.860 1.00 87.75 88 LYS A C 1
ATOM 704 O O . LYS A 1 88 ? 9.473 1.780 -40.919 1.00 87.75 88 LYS A O 1
ATOM 709 N N . GLY A 1 89 ? 7.348 1.063 -41.075 1.00 82.19 89 GLY A N 1
ATOM 710 C CA . GLY A 1 89 ? 7.660 -0.347 -41.309 1.00 82.19 89 GLY A CA 1
ATOM 711 C C . GLY A 1 89 ? 8.173 -1.094 -40.072 1.00 82.19 89 GLY A C 1
ATOM 712 O O . GLY A 1 89 ? 8.760 -2.163 -40.214 1.00 82.19 89 GLY A O 1
ATOM 713 N N . GLU A 1 90 ? 7.977 -0.543 -38.870 1.00 86.31 90 GLU A N 1
ATOM 714 C CA . GLU A 1 90 ? 8.361 -1.174 -37.598 1.00 86.31 90 GLU A CA 1
ATOM 715 C C . GLU A 1 90 ? 7.388 -2.303 -37.220 1.00 86.31 90 GLU A C 1
ATOM 717 O O . GLU A 1 90 ? 7.795 -3.289 -36.611 1.00 86.31 90 GLU A O 1
ATOM 722 N N . ILE A 1 91 ? 6.113 -2.174 -37.608 1.00 83.81 91 ILE A N 1
ATOM 723 C CA . ILE A 1 91 ? 5.036 -3.131 -37.325 1.00 83.81 91 ILE A CA 1
ATOM 724 C C . ILE A 1 91 ? 4.310 -3.464 -38.633 1.00 83.81 91 ILE A C 1
ATOM 726 O O . ILE A 1 91 ? 4.006 -2.573 -39.425 1.00 83.81 91 ILE A O 1
ATOM 730 N N . GLN A 1 92 ? 4.008 -4.743 -38.866 1.00 80.81 92 GLN A N 1
ATOM 731 C CA . GLN A 1 92 ? 3.180 -5.159 -40.004 1.00 80.81 92 GLN A CA 1
ATOM 732 C C . GLN A 1 92 ? 1.698 -4.877 -39.726 1.00 80.81 92 GLN A C 1
ATOM 734 O O . GLN A 1 92 ? 1.213 -5.177 -38.637 1.00 80.81 92 GLN A O 1
ATOM 739 N N . GLU A 1 93 ? 0.972 -4.354 -40.715 1.00 78.25 93 GLU A N 1
ATOM 740 C CA . GLU A 1 93 ? -0.435 -3.934 -40.585 1.00 78.25 93 GLU A CA 1
ATOM 741 C C . GLU A 1 93 ? -1.376 -5.074 -40.147 1.00 78.25 93 GLU A C 1
ATOM 743 O O . GLU A 1 93 ? -2.274 -4.850 -39.341 1.00 78.25 93 GLU A O 1
ATOM 748 N N . ASP A 1 94 ? -1.100 -6.311 -40.571 1.00 76.88 94 ASP A N 1
ATOM 749 C CA . ASP A 1 94 ? -1.882 -7.504 -40.203 1.00 76.88 94 ASP A CA 1
ATOM 750 C C . ASP A 1 94 ? -1.410 -8.187 -38.904 1.00 76.88 94 ASP A C 1
ATOM 752 O O . ASP A 1 94 ? -1.918 -9.243 -38.515 1.00 76.88 94 ASP A O 1
ATOM 756 N N . SER A 1 95 ? -0.399 -7.636 -38.228 1.00 76.75 95 SER A N 1
ATOM 757 C CA . SER A 1 95 ? 0.140 -8.240 -37.008 1.00 76.75 95 SER A CA 1
ATOM 758 C C . SER A 1 95 ? -0.772 -8.015 -35.799 1.00 76.75 95 SER A C 1
ATOM 760 O O . SER A 1 95 ? -1.511 -7.037 -35.705 1.00 76.75 95 SER A O 1
ATOM 762 N N . ILE A 1 96 ? -0.665 -8.900 -34.804 1.00 68.50 96 ILE A N 1
ATOM 763 C CA . ILE A 1 96 ? -1.363 -8.742 -33.516 1.00 68.50 96 ILE A CA 1
ATOM 764 C C . ILE A 1 96 ? -0.968 -7.413 -32.839 1.00 68.50 96 ILE A C 1
ATOM 766 O O . ILE A 1 96 ? -1.797 -6.791 -32.179 1.00 68.50 96 ILE A O 1
ATOM 770 N N . GLU A 1 97 ? 0.267 -6.947 -33.051 1.00 69.00 97 GLU A N 1
ATOM 771 C CA . GLU A 1 97 ? 0.803 -5.687 -32.515 1.00 69.00 97 GLU A CA 1
ATOM 772 C C . GLU A 1 97 ? 0.174 -4.436 -33.155 1.00 69.00 97 GLU A C 1
ATOM 774 O O . GLU A 1 97 ? 0.158 -3.372 -32.536 1.00 69.00 97 GLU A O 1
ATOM 779 N N . ALA A 1 98 ? -0.401 -4.559 -34.357 1.00 70.94 98 ALA A N 1
ATOM 780 C CA . ALA A 1 98 ? -1.131 -3.486 -35.029 1.00 70.94 98 ALA A CA 1
ATOM 781 C C . ALA A 1 98 ? -2.572 -3.309 -34.512 1.00 70.94 98 ALA A C 1
ATOM 783 O O . ALA A 1 98 ? -3.249 -2.336 -34.857 1.00 70.94 98 ALA A O 1
ATOM 784 N N . LYS A 1 99 ? -3.067 -4.219 -33.662 1.00 72.19 99 LYS A N 1
ATOM 785 C CA . LYS A 1 99 ? -4.434 -4.146 -33.145 1.00 72.19 99 LYS A CA 1
ATOM 786 C C . LYS A 1 99 ? -4.530 -3.097 -32.033 1.00 72.19 99 LYS A C 1
ATOM 788 O O . LYS A 1 99 ? -3.949 -3.247 -30.960 1.00 72.19 99 LYS A O 1
ATOM 793 N N . VAL A 1 100 ? -5.300 -2.033 -32.272 1.00 67.06 100 VAL A N 1
ATOM 794 C CA . VAL A 1 100 ? -5.572 -1.010 -31.251 1.00 67.06 100 VAL A CA 1
ATOM 795 C C . VAL A 1 100 ? -6.447 -1.626 -30.167 1.00 67.06 100 VAL A C 1
ATOM 797 O O . VAL A 1 100 ? -7.611 -1.947 -30.400 1.00 67.06 100 VAL A O 1
ATOM 800 N N . THR A 1 101 ? -5.888 -1.791 -28.973 1.00 68.88 101 THR A N 1
ATOM 801 C CA . THR A 1 101 ? -6.641 -2.290 -27.826 1.00 68.88 101 THR A CA 1
ATOM 802 C C . THR A 1 101 ? -7.353 -1.152 -27.110 1.00 68.88 101 THR A C 1
ATOM 804 O O . THR A 1 101 ? -6.941 0.011 -27.121 1.00 68.88 101 THR A O 1
ATOM 807 N N . VAL A 1 102 ? -8.446 -1.501 -26.449 1.00 69.06 102 VAL A N 1
ATOM 808 C CA . VAL A 1 102 ? -9.102 -0.620 -25.493 1.00 69.06 102 VAL A CA 1
ATOM 809 C C . VAL A 1 102 ? -8.138 -0.371 -24.314 1.00 69.06 102 VAL A C 1
ATOM 811 O O . VAL A 1 102 ? -7.474 -1.320 -23.884 1.00 69.06 102 VAL A O 1
ATOM 814 N N . PRO A 1 103 ? -7.998 0.868 -23.796 1.00 74.69 103 PRO A N 1
ATOM 815 C CA . PRO A 1 103 ? -7.130 1.118 -22.654 1.00 74.69 103 PRO A CA 1
ATOM 816 C C . PRO A 1 103 ? -7.557 0.306 -21.423 1.00 74.69 103 PRO A C 1
ATOM 818 O O . PRO A 1 103 ? -8.755 0.094 -21.214 1.00 74.69 103 PRO A O 1
ATOM 821 N N . PRO A 1 104 ? -6.596 -0.087 -20.571 1.00 76.12 104 PRO A N 1
ATOM 822 C CA . PRO A 1 104 ? -6.874 -0.854 -19.362 1.00 76.12 104 PRO A CA 1
ATOM 823 C C . PRO A 1 104 ? -7.852 -0.117 -18.434 1.00 76.12 104 PRO A C 1
ATOM 825 O O . PRO A 1 104 ? -7.681 1.082 -18.173 1.00 76.12 104 PRO A O 1
ATOM 828 N N . PHE A 1 105 ? -8.864 -0.819 -17.910 1.00 80.81 105 PHE A N 1
ATOM 829 C CA . PHE A 1 105 ? -9.809 -0.268 -16.924 1.00 80.81 105 PHE A CA 1
ATOM 830 C C . PHE A 1 105 ? -9.126 0.083 -15.598 1.00 80.81 105 PHE A C 1
ATOM 832 O O . PHE A 1 105 ? -9.640 0.892 -14.832 1.00 80.81 105 PHE A O 1
ATOM 839 N N . GLU A 1 106 ? -7.934 -0.449 -15.348 1.00 79.62 106 GLU A N 1
ATOM 840 C CA . GLU A 1 106 ? -7.032 -0.060 -14.267 1.00 79.62 106 GLU A CA 1
ATOM 841 C C . GLU A 1 106 ? -6.829 1.455 -14.213 1.00 79.62 106 GLU A C 1
ATOM 843 O O . GLU A 1 106 ? -6.793 2.029 -13.126 1.00 79.62 106 GLU A O 1
ATOM 848 N N . ASN A 1 107 ? -6.768 2.118 -15.374 1.00 81.06 107 ASN A N 1
ATOM 849 C CA . ASN A 1 107 ? -6.697 3.577 -15.448 1.00 81.06 107 ASN A CA 1
ATOM 850 C C . ASN A 1 107 ? -7.925 4.230 -14.802 1.00 81.06 107 ASN A C 1
ATOM 852 O O . ASN A 1 107 ? -7.791 5.195 -14.052 1.00 81.06 107 ASN A O 1
ATOM 856 N N . LEU A 1 108 ? -9.119 3.689 -15.067 1.00 83.38 108 LEU A N 1
ATOM 857 C CA . LEU A 1 108 ? -10.362 4.191 -14.491 1.00 83.38 108 LEU A CA 1
ATOM 858 C C . LEU A 1 108 ? -10.350 3.976 -12.979 1.00 83.38 108 LEU A C 1
ATOM 860 O O . LEU A 1 108 ? -10.488 4.945 -12.242 1.00 83.38 108 LEU A O 1
ATOM 864 N N . TYR A 1 109 ? -10.056 2.765 -12.505 1.00 84.31 109 TYR A N 1
ATOM 865 C CA . TYR A 1 109 ? -10.028 2.483 -11.070 1.00 84.31 109 TYR A CA 1
ATOM 866 C C . TYR A 1 109 ? -9.001 3.323 -10.299 1.00 84.31 109 TYR A C 1
ATOM 868 O O . TYR A 1 109 ? -9.335 3.874 -9.251 1.00 84.31 109 TYR A O 1
ATOM 876 N N . VAL A 1 110 ? -7.773 3.466 -10.812 1.00 80.62 110 VAL A N 1
ATOM 877 C CA . VAL A 1 110 ? -6.728 4.287 -10.171 1.00 80.62 110 VAL A CA 1
ATOM 878 C C . VAL A 1 110 ? -7.103 5.769 -10.167 1.00 80.62 110 VAL A C 1
ATOM 880 O O . VAL A 1 110 ? -6.734 6.478 -9.236 1.00 80.62 110 VAL A O 1
ATOM 883 N N . SER A 1 111 ? -7.867 6.242 -11.153 1.00 79.88 111 SER A N 1
ATOM 884 C CA . SER A 1 111 ? -8.362 7.622 -11.157 1.00 79.88 111 SER A CA 1
ATOM 885 C C . SER A 1 111 ? -9.548 7.852 -10.214 1.00 79.88 111 SER A C 1
ATOM 887 O O . SER A 1 111 ? -9.612 8.886 -9.556 1.00 79.88 111 SER A O 1
ATOM 889 N N . THR A 1 112 ? -10.479 6.899 -10.105 1.00 82.94 112 THR A N 1
ATOM 890 C CA . THR A 1 112 ? -11.756 7.113 -9.406 1.00 82.94 112 THR A CA 1
ATOM 891 C C . THR A 1 112 ? -11.727 6.672 -7.949 1.00 82.94 112 THR A C 1
ATOM 893 O O . THR A 1 112 ? -12.342 7.312 -7.097 1.00 82.94 112 THR A O 1
ATOM 896 N N . LEU A 1 113 ? -11.038 5.571 -7.635 1.00 85.81 113 LEU A N 1
ATOM 897 C CA . LEU A 1 113 ? -11.089 4.961 -6.308 1.00 85.81 113 LEU A CA 1
ATOM 898 C C . LEU A 1 113 ? -10.405 5.814 -5.224 1.00 85.81 113 LEU A C 1
ATOM 900 O O . LEU A 1 113 ? -11.014 5.981 -4.167 1.00 85.81 113 LEU A O 1
ATOM 904 N N . PRO A 1 114 ? -9.220 6.426 -5.450 1.00 87.94 114 PRO A N 1
ATOM 905 C CA . PRO A 1 114 ? -8.641 7.359 -4.483 1.00 87.94 114 PRO A CA 1
ATOM 906 C C . PRO A 1 114 ? -9.568 8.537 -4.178 1.00 87.94 114 PRO A C 1
ATOM 908 O O . PRO A 1 114 ? -9.701 8.924 -3.023 1.00 87.94 114 PRO A O 1
ATOM 911 N N . ILE A 1 115 ? -10.274 9.059 -5.185 1.00 85.12 115 ILE A N 1
ATOM 912 C CA . ILE A 1 115 ? -11.237 10.153 -5.005 1.00 85.12 115 ILE A CA 1
ATOM 913 C C . ILE A 1 115 ? -12.442 9.695 -4.189 1.00 85.12 115 ILE A C 1
ATOM 915 O O . ILE A 1 115 ? -12.841 10.406 -3.269 1.00 85.12 115 ILE A O 1
ATOM 919 N N . LEU A 1 116 ? -12.989 8.507 -4.470 1.00 85.38 116 LEU A N 1
ATOM 920 C CA . LEU A 1 116 ? -14.089 7.939 -3.685 1.00 85.38 116 LEU A CA 1
ATOM 921 C C . LEU A 1 116 ? -13.683 7.773 -2.217 1.00 85.38 116 LEU A C 1
ATOM 923 O O . LEU A 1 116 ? -14.410 8.173 -1.316 1.00 85.38 116 LEU A O 1
ATOM 927 N N . ILE A 1 117 ? -12.496 7.227 -1.970 1.00 88.75 117 ILE A N 1
ATOM 928 C CA . ILE A 1 117 ? -11.977 7.015 -0.617 1.00 88.75 117 ILE A CA 1
ATOM 929 C C . ILE A 1 117 ? -11.746 8.350 0.094 1.00 88.75 117 ILE A C 1
ATOM 931 O O . ILE A 1 117 ? -12.174 8.517 1.236 1.00 88.75 117 ILE A O 1
ATOM 935 N N . CYS A 1 118 ? -11.133 9.328 -0.574 1.00 86.62 118 CYS A N 1
ATOM 936 C CA . CYS A 1 118 ? -10.975 10.671 -0.025 1.00 86.62 118 CYS A CA 1
ATOM 937 C C . CYS A 1 118 ? -12.324 11.313 0.284 1.00 86.62 118 CYS A C 1
ATOM 939 O O . CYS A 1 118 ? -12.472 11.913 1.340 1.00 86.62 118 CYS A O 1
ATOM 941 N N . TYR A 1 119 ? -13.328 11.131 -0.568 1.00 83.25 119 TYR A N 1
ATOM 942 C CA . TYR A 1 119 ? -14.670 11.626 -0.302 1.00 83.25 119 TYR A CA 1
ATOM 943 C C . TYR A 1 119 ? -15.287 11.021 0.968 1.00 83.25 119 TYR A C 1
ATOM 945 O O . TYR A 1 119 ? -15.847 11.744 1.791 1.00 83.25 119 TYR A O 1
ATOM 953 N N . LEU A 1 120 ? -15.145 9.704 1.151 1.00 84.88 120 LEU A N 1
ATOM 954 C CA . LEU A 1 120 ? -15.682 8.971 2.304 1.00 84.88 120 LEU A CA 1
ATOM 955 C C . LEU A 1 120 ? -14.963 9.298 3.621 1.00 84.88 120 LEU A C 1
ATOM 957 O O . LEU A 1 120 ? -15.543 9.145 4.698 1.00 84.88 120 LEU A O 1
ATOM 961 N N . LEU A 1 121 ? -13.699 9.719 3.549 1.00 85.69 121 LEU A N 1
ATOM 962 C CA . LEU A 1 121 ? -12.844 9.921 4.720 1.00 85.69 121 LEU A CA 1
ATOM 963 C C . LEU A 1 121 ? -12.601 11.394 5.065 1.00 85.69 121 LEU A C 1
ATOM 965 O O . LEU A 1 121 ? -12.664 11.774 6.232 1.00 85.69 121 LEU A O 1
ATOM 969 N N . ARG A 1 122 ? -12.243 12.203 4.066 1.00 82.25 122 ARG A N 1
ATOM 970 C CA . ARG A 1 122 ? -11.652 13.544 4.193 1.00 82.25 122 ARG A CA 1
ATOM 971 C C . ARG A 1 122 ? -11.984 14.398 2.963 1.00 82.25 122 ARG A C 1
ATOM 973 O O . ARG A 1 122 ? -11.167 14.553 2.051 1.00 82.25 122 ARG A O 1
ATOM 980 N N . LYS A 1 123 ? -13.193 14.975 2.945 1.00 79.94 123 LYS A N 1
ATOM 981 C CA . LYS A 1 123 ? -13.681 15.841 1.851 1.00 79.94 123 LYS A CA 1
ATOM 982 C C . LYS A 1 123 ? -12.770 17.045 1.573 1.00 79.94 123 LYS A C 1
ATOM 984 O O . LYS A 1 123 ? -12.697 17.514 0.445 1.00 79.94 123 LYS A O 1
ATOM 989 N N . ASP A 1 124 ? -12.028 17.512 2.573 1.00 78.31 124 ASP A N 1
ATOM 990 C CA . ASP A 1 124 ? -11.067 18.611 2.451 1.00 78.31 124 ASP A CA 1
ATOM 991 C C . ASP A 1 124 ? -9.871 18.295 1.530 1.00 78.31 124 ASP A C 1
ATOM 993 O O . ASP A 1 124 ? -9.231 19.210 1.018 1.00 78.31 124 ASP A O 1
ATOM 997 N N . LEU A 1 125 ? -9.595 17.014 1.264 1.00 83.81 125 LEU A N 1
ATOM 998 C CA . LEU A 1 125 ? -8.504 16.557 0.392 1.00 83.81 125 LEU A CA 1
ATOM 999 C C . LEU A 1 125 ? -8.976 16.192 -1.025 1.00 83.81 125 LEU A C 1
ATOM 1001 O O . LEU A 1 125 ? -8.189 15.700 -1.842 1.00 83.81 125 LEU A O 1
ATOM 1005 N N . LEU A 1 126 ? -10.258 16.416 -1.326 1.00 82.75 126 LEU A N 1
ATOM 1006 C CA . LEU A 1 126 ? -10.876 16.041 -2.596 1.00 82.75 126 LEU A CA 1
ATOM 1007 C C . LEU A 1 126 ? -10.213 16.763 -3.778 1.00 82.75 126 LEU A C 1
ATOM 1009 O O . LEU A 1 126 ? -9.870 16.124 -4.769 1.00 82.75 126 LEU A O 1
ATOM 1013 N N . VAL A 1 127 ? -9.952 18.069 -3.644 1.00 83.38 127 VAL A N 1
ATOM 1014 C CA . VAL A 1 127 ? -9.306 18.891 -4.688 1.00 83.38 127 VAL A CA 1
ATOM 1015 C C . VAL A 1 127 ? -7.872 18.427 -4.965 1.00 83.38 127 VAL A C 1
ATOM 1017 O O . VAL A 1 127 ? -7.458 18.357 -6.121 1.00 83.38 127 VAL A O 1
ATOM 1020 N N . ILE A 1 128 ? -7.130 18.034 -3.922 1.00 85.88 128 ILE A N 1
ATOM 1021 C CA . ILE A 1 128 ? -5.767 17.492 -4.048 1.00 85.88 128 ILE A CA 1
ATOM 1022 C C . ILE A 1 128 ? -5.787 16.204 -4.877 1.00 85.88 128 ILE A C 1
ATOM 1024 O O . ILE A 1 128 ? -4.990 16.048 -5.801 1.00 85.88 128 ILE A O 1
ATOM 1028 N N . ASN A 1 129 ? -6.729 15.299 -4.595 1.00 87.56 129 ASN A N 1
ATOM 1029 C CA . ASN A 1 129 ? -6.839 14.028 -5.311 1.00 87.56 129 ASN A CA 1
ATOM 1030 C C . ASN A 1 129 ? -7.384 14.187 -6.732 1.00 87.56 129 ASN A C 1
ATOM 1032 O O . ASN A 1 129 ? -6.905 13.509 -7.640 1.00 87.56 129 ASN A O 1
ATOM 1036 N N . LEU A 1 130 ? -8.286 15.145 -6.953 1.00 83.38 130 LEU A N 1
ATOM 1037 C CA . LEU A 1 130 ? -8.746 15.534 -8.285 1.00 83.38 130 LEU A CA 1
ATOM 1038 C C . LEU A 1 130 ? -7.585 15.987 -9.177 1.00 83.38 130 LEU A C 1
ATOM 1040 O O . LEU A 1 130 ? -7.486 15.569 -10.331 1.00 83.38 130 LEU A O 1
ATOM 1044 N N . GLY A 1 131 ? -6.671 16.791 -8.627 1.00 82.50 131 GLY A N 1
ATOM 1045 C CA . GLY A 1 131 ? -5.486 17.264 -9.337 1.00 82.50 131 GLY A CA 1
ATOM 1046 C C . GLY A 1 131 ? -4.567 16.145 -9.826 1.00 82.50 131 GLY A C 1
ATOM 1047 O O . GLY A 1 131 ? -3.838 16.334 -10.792 1.00 82.50 131 GLY A O 1
ATOM 1048 N N . MET A 1 132 ? -4.610 14.955 -9.228 1.00 87.81 132 MET A N 1
ATOM 1049 C CA . MET A 1 132 ? -3.721 13.847 -9.597 1.00 87.81 132 MET A CA 1
ATOM 1050 C C . MET A 1 132 ? -4.291 12.934 -10.696 1.00 87.81 132 MET A C 1
ATOM 1052 O O . MET A 1 132 ? -3.540 12.156 -11.282 1.00 87.81 132 MET A O 1
ATOM 1056 N N . VAL A 1 133 ? -5.582 13.047 -11.036 1.00 82.00 133 VAL A N 1
ATOM 1057 C CA . VAL A 1 133 ? -6.254 12.186 -12.037 1.00 82.00 133 VAL A CA 1
ATOM 1058 C C . VAL A 1 133 ? -5.612 12.286 -13.420 1.00 82.00 133 VAL A C 1
ATOM 1060 O O . VAL A 1 133 ? -5.409 11.278 -14.098 1.00 82.00 133 VAL A O 1
ATOM 1063 N N . PHE A 1 134 ? -5.245 13.500 -13.831 1.00 81.69 134 PHE A N 1
ATOM 1064 C CA . PHE A 1 134 ? -4.704 13.765 -15.166 1.00 81.69 134 PHE A CA 1
ATOM 1065 C C . PHE A 1 134 ? -3.280 13.220 -15.361 1.00 81.69 134 PHE A C 1
ATOM 1067 O O . PHE A 1 134 ? -2.814 13.112 -16.493 1.00 81.69 134 PHE A O 1
ATOM 1074 N N . ALA A 1 135 ? -2.603 12.772 -14.297 1.00 82.62 135 ALA A N 1
ATOM 1075 C CA . ALA A 1 135 ? -1.282 12.151 -14.403 1.00 82.62 135 ALA A CA 1
ATOM 1076 C C . ALA A 1 135 ? -1.286 10.827 -15.198 1.00 82.62 135 ALA A C 1
ATOM 1078 O O . ALA A 1 135 ? -0.234 10.378 -15.654 1.00 82.62 135 ALA A O 1
ATOM 1079 N N . LEU A 1 136 ? -2.453 10.198 -15.382 1.00 82.38 136 LEU A N 1
ATOM 1080 C CA . LEU A 1 136 ? -2.612 8.969 -16.168 1.00 82.38 136 LEU A CA 1
ATOM 1081 C C . LEU A 1 136 ? -2.707 9.213 -17.683 1.00 82.38 136 LEU A C 1
ATOM 1083 O O . LEU A 1 136 ? -2.523 8.268 -18.458 1.00 82.38 136 LEU A O 1
ATOM 1087 N N . MET A 1 137 ? -2.971 10.452 -18.118 1.00 82.81 137 MET A N 1
ATOM 1088 C CA . MET A 1 137 ? -3.059 10.809 -19.538 1.00 82.81 137 MET A CA 1
ATOM 1089 C C . MET A 1 137 ? -1.738 10.515 -20.264 1.00 82.81 137 MET A C 1
ATOM 1091 O O . MET A 1 137 ? -0.650 10.845 -19.786 1.00 82.81 137 MET A O 1
ATOM 1095 N N . ASP A 1 138 ? -1.815 9.883 -21.431 1.00 82.81 138 ASP A N 1
ATOM 1096 C CA . ASP A 1 138 ? -0.688 9.627 -22.329 1.00 82.81 138 ASP A CA 1
ATOM 1097 C C . ASP A 1 138 ? -0.407 10.861 -23.197 1.00 82.81 138 ASP A C 1
ATOM 1099 O O . ASP A 1 138 ? -0.535 10.855 -24.423 1.00 82.81 138 ASP A O 1
ATOM 1103 N N . SER A 1 139 ? -0.059 11.942 -22.502 1.00 84.00 139 SER A N 1
ATOM 1104 C CA . SER A 1 139 ? 0.385 13.235 -23.020 1.00 84.00 139 SER A CA 1
ATOM 1105 C C . SER A 1 139 ? 1.709 13.637 -22.362 1.00 84.00 139 SER A C 1
ATOM 1107 O O . SER A 1 139 ? 2.056 13.093 -21.312 1.00 84.00 139 SER A O 1
ATOM 1109 N N . PRO A 1 140 ? 2.465 14.580 -22.958 1.00 88.75 140 PRO A N 1
ATOM 1110 C CA . PRO A 1 140 ? 3.662 15.133 -22.334 1.00 88.75 140 PRO A CA 1
ATOM 1111 C C . PRO A 1 140 ? 3.395 15.592 -20.897 1.00 88.75 140 PRO A C 1
ATOM 1113 O O . PRO A 1 140 ? 2.407 16.283 -20.643 1.00 88.75 140 PRO A O 1
ATOM 1116 N N . ASP A 1 141 ? 4.302 15.267 -19.975 1.00 88.75 141 ASP A N 1
ATOM 1117 C CA . ASP A 1 141 ? 4.100 15.499 -18.539 1.00 88.75 141 ASP A CA 1
ATOM 1118 C C . ASP A 1 141 ? 3.826 16.964 -18.194 1.00 88.75 141 ASP A C 1
ATOM 1120 O O . ASP A 1 141 ? 3.049 17.256 -17.288 1.00 88.75 141 ASP A O 1
ATOM 1124 N N . ILE A 1 142 ? 4.396 17.895 -18.965 1.00 90.88 142 ILE A N 1
ATOM 1125 C CA . ILE A 1 142 ? 4.156 19.326 -18.787 1.00 90.88 142 ILE A CA 1
ATOM 1126 C C . ILE A 1 142 ? 2.673 19.676 -18.992 1.00 90.88 142 ILE A C 1
ATOM 1128 O O . ILE A 1 142 ? 2.119 20.457 -18.227 1.00 90.88 142 ILE A O 1
ATOM 1132 N N . ILE A 1 143 ? 2.003 19.048 -19.968 1.00 89.31 143 ILE A N 1
ATOM 1133 C CA . ILE A 1 143 ? 0.573 19.247 -20.240 1.00 89.31 143 ILE A CA 1
ATOM 1134 C C . ILE A 1 143 ? -0.255 18.672 -19.090 1.00 89.31 143 ILE A C 1
ATOM 1136 O O . ILE A 1 143 ? -1.209 19.308 -18.645 1.00 89.31 143 ILE A O 1
ATOM 1140 N N . ASN A 1 144 ? 0.135 17.508 -18.569 1.00 89.62 144 ASN A N 1
ATOM 1141 C CA . ASN A 1 144 ? -0.538 16.889 -17.427 1.00 89.62 144 ASN A CA 1
ATOM 1142 C C . ASN A 1 144 ? -0.427 17.784 -16.185 1.00 89.62 144 ASN A C 1
ATOM 1144 O O . ASN A 1 144 ? -1.429 18.053 -15.539 1.00 89.62 144 ASN A O 1
ATOM 1148 N N . ILE A 1 145 ? 0.757 18.336 -15.903 1.00 92.19 145 ILE A N 1
ATOM 1149 C CA . ILE A 1 145 ? 0.960 19.279 -14.793 1.00 92.19 145 ILE A CA 1
ATOM 1150 C C . ILE A 1 145 ? 0.096 20.533 -14.979 1.00 92.19 145 ILE A C 1
ATOM 1152 O O . ILE A 1 145 ? -0.621 20.915 -14.058 1.00 92.19 145 ILE A O 1
ATOM 1156 N N . PHE A 1 146 ? 0.107 21.149 -16.166 1.00 90.81 146 PHE A N 1
ATOM 1157 C CA . PHE A 1 146 ? -0.698 22.346 -16.434 1.00 90.81 146 PHE A CA 1
ATOM 1158 C C . PHE A 1 146 ? -2.202 22.091 -16.294 1.00 90.81 146 PHE A C 1
ATOM 1160 O O . PHE A 1 146 ? -2.904 22.898 -15.686 1.00 90.81 146 PHE A O 1
ATOM 1167 N N . THR A 1 147 ? -2.704 20.977 -16.834 1.00 87.94 147 THR A N 1
ATOM 1168 C CA . THR A 1 147 ? -4.126 20.607 -16.737 1.00 87.94 147 THR A CA 1
ATOM 1169 C C . THR A 1 147 ? -4.528 20.315 -15.295 1.00 87.94 147 THR A C 1
ATOM 1171 O O . THR A 1 147 ? -5.518 20.870 -14.822 1.00 87.94 147 THR A O 1
ATOM 1174 N N . SER A 1 148 ? -3.721 19.545 -14.563 1.00 89.44 148 SER A N 1
ATOM 1175 C CA . SER A 1 148 ? -3.888 19.301 -13.131 1.00 89.44 148 SER A CA 1
ATOM 1176 C C . SER A 1 148 ? -3.945 20.594 -12.317 1.00 89.44 148 SER A C 1
ATOM 1178 O O . SER A 1 148 ? -4.877 20.786 -11.538 1.00 89.44 148 SER A O 1
ATOM 1180 N N . THR A 1 149 ? -2.993 21.508 -12.522 1.00 89.69 149 THR A N 1
ATOM 1181 C CA . THR A 1 149 ? -2.953 22.804 -11.831 1.00 89.69 149 THR A CA 1
ATOM 1182 C C . THR A 1 149 ? -4.169 23.660 -12.166 1.00 89.69 149 THR A C 1
ATOM 1184 O O . THR A 1 149 ? -4.783 24.221 -11.261 1.00 89.69 149 THR A O 1
ATOM 1187 N N . ALA A 1 150 ? -4.557 23.739 -13.443 1.00 87.50 150 ALA A N 1
ATOM 1188 C CA . ALA A 1 150 ? -5.729 24.501 -13.861 1.00 87.50 150 ALA A CA 1
ATOM 1189 C C . ALA A 1 150 ? -7.014 23.955 -13.225 1.00 87.50 150 ALA A C 1
ATOM 1191 O O . ALA A 1 150 ? -7.856 24.727 -12.770 1.00 87.50 150 ALA A O 1
ATOM 1192 N N . VAL A 1 151 ? -7.169 22.631 -13.157 1.00 84.31 151 VAL A N 1
ATOM 1193 C CA . VAL A 1 151 ? -8.328 22.011 -12.508 1.00 84.31 151 VAL A CA 1
ATOM 1194 C C . VAL A 1 151 ? -8.331 22.305 -11.013 1.00 84.31 151 VAL A C 1
ATOM 1196 O O . VAL A 1 151 ? -9.341 22.785 -10.512 1.00 84.31 151 VAL A O 1
ATOM 1199 N N . MET A 1 152 ? -7.214 22.109 -10.308 1.00 85.69 152 MET A N 1
ATOM 1200 C CA . MET A 1 152 ? -7.143 22.424 -8.876 1.00 85.69 152 MET A CA 1
ATOM 1201 C C . MET A 1 152 ? -7.492 23.890 -8.591 1.00 85.69 152 MET A C 1
ATOM 1203 O O . MET A 1 152 ? -8.285 24.155 -7.691 1.00 85.69 152 MET A O 1
ATOM 1207 N N . TYR A 1 153 ? -6.986 24.821 -9.404 1.00 85.06 153 TYR A N 1
ATOM 1208 C CA . TYR A 1 153 ? -7.246 26.253 -9.250 1.00 85.06 153 TYR A CA 1
ATOM 1209 C C . TYR A 1 153 ? -8.734 26.613 -9.389 1.00 85.06 153 TYR A C 1
ATOM 1211 O O . TYR A 1 153 ? -9.219 27.498 -8.695 1.00 85.06 153 TYR A O 1
ATOM 1219 N N . ASN A 1 154 ? -9.483 25.905 -10.242 1.00 81.75 154 ASN A N 1
ATOM 1220 C CA . ASN A 1 154 ? -10.922 26.139 -10.415 1.00 81.75 154 ASN A CA 1
ATOM 1221 C C . ASN A 1 154 ? -11.774 25.671 -9.222 1.00 81.75 154 ASN A C 1
ATOM 1223 O O . ASN A 1 154 ? -12.898 26.140 -9.063 1.00 81.75 154 ASN A O 1
ATOM 1227 N N . PHE A 1 155 ? -11.271 24.733 -8.414 1.00 76.75 155 PHE A N 1
ATOM 1228 C CA . PHE A 1 155 ? -12.024 24.096 -7.326 1.00 76.75 155 PHE A CA 1
ATOM 1229 C C . PHE A 1 155 ? -11.566 24.502 -5.930 1.00 76.75 155 PHE A C 1
ATOM 1231 O O . PHE A 1 155 ? -12.196 24.128 -4.940 1.00 76.75 155 PHE A O 1
ATOM 1238 N N . GLN A 1 156 ? -10.463 25.234 -5.823 1.00 72.12 156 GLN A N 1
ATOM 1239 C CA . GLN A 1 156 ? -9.936 25.616 -4.530 1.00 72.12 156 GLN A CA 1
ATOM 12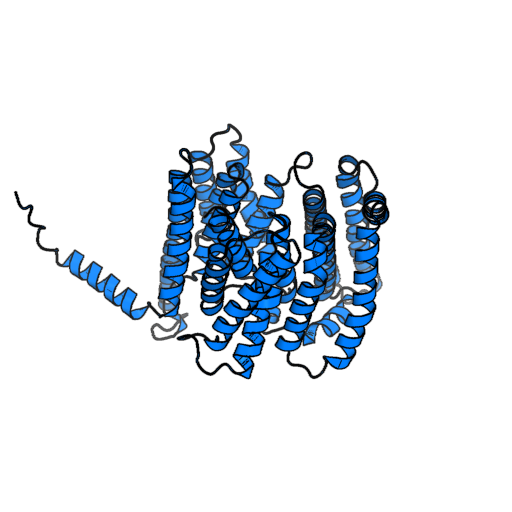40 C C . GLN A 1 156 ? -10.746 26.778 -3.940 1.00 72.12 156 GLN A C 1
ATOM 1242 O O . GLN A 1 156 ? -10.745 27.885 -4.465 1.00 72.12 156 GLN A O 1
ATOM 1247 N N . GLU A 1 157 ? -11.414 26.536 -2.810 1.00 62.94 157 GLU A N 1
ATOM 1248 C CA . GLU A 1 157 ? -12.150 27.581 -2.077 1.00 62.94 157 GLU A CA 1
ATOM 1249 C C . GLU A 1 157 ? -11.243 28.472 -1.202 1.00 62.94 157 GLU A C 1
ATOM 1251 O O . GLU A 1 157 ? -11.693 29.489 -0.679 1.00 62.94 157 GLU A O 1
ATOM 1256 N N . LYS A 1 158 ? -9.968 28.096 -1.011 1.00 56.97 158 LYS A N 1
ATOM 1257 C CA . LYS A 1 158 ? -8.992 28.784 -0.141 1.00 56.97 158 LYS A CA 1
ATOM 1258 C C . LYS A 1 158 ? -7.814 29.366 -0.930 1.00 56.97 158 LYS A C 1
ATOM 1260 O O . LYS A 1 158 ? -7.361 28.762 -1.892 1.00 56.97 158 LYS A O 1
ATOM 1265 N N . GLU A 1 159 ? -7.256 30.473 -0.432 1.00 51.53 159 GLU A N 1
ATOM 1266 C CA . GLU A 1 159 ? -6.158 31.276 -1.017 1.00 51.53 159 GLU A CA 1
ATOM 1267 C C . GLU A 1 159 ? -4.784 30.574 -1.172 1.00 51.53 159 GLU A C 1
ATOM 1269 O O . GLU A 1 159 ? -3.815 31.218 -1.574 1.00 51.53 159 GLU A O 1
ATOM 1274 N N . ASP A 1 160 ? -4.646 29.271 -0.896 1.00 66.00 160 ASP A N 1
ATOM 1275 C CA . ASP A 1 160 ? -3.358 28.568 -1.021 1.00 66.00 160 ASP A CA 1
ATOM 1276 C C . ASP A 1 160 ? -3.082 28.104 -2.462 1.00 66.00 160 ASP A C 1
ATOM 1278 O O . ASP A 1 160 ? -2.980 26.908 -2.757 1.00 66.00 160 ASP A O 1
ATOM 1282 N N . GLY A 1 161 ? -2.934 29.069 -3.372 1.00 70.88 161 GLY A N 1
ATOM 1283 C CA . GLY A 1 161 ? -2.605 28.814 -4.777 1.00 70.88 161 GLY A CA 1
ATOM 1284 C C . GLY A 1 161 ? -1.253 28.115 -4.982 1.00 70.88 161 GLY A C 1
ATOM 1285 O O . GLY A 1 161 ? -1.014 27.544 -6.047 1.00 70.88 161 GLY A O 1
ATOM 1286 N N . LEU A 1 162 ? -0.376 28.097 -3.969 1.00 81.12 162 LEU A N 1
ATOM 1287 C CA . LEU A 1 162 ? 0.899 27.383 -4.034 1.00 81.12 162 LEU A CA 1
ATOM 1288 C C . LEU A 1 162 ? 0.676 25.866 -4.082 1.00 81.12 162 LEU A C 1
ATOM 1290 O O . LEU A 1 162 ? 1.344 25.168 -4.849 1.00 81.12 162 LEU A O 1
ATOM 1294 N N . SER A 1 163 ? -0.296 25.350 -3.326 1.00 83.88 163 SER A N 1
ATOM 1295 C CA . SER A 1 163 ? -0.660 23.926 -3.353 1.00 83.88 163 SER A CA 1
ATOM 1296 C C . SER A 1 163 ? -1.160 23.445 -4.727 1.00 83.88 163 SER A C 1
ATOM 1298 O O . SER A 1 163 ? -0.839 22.326 -5.128 1.00 83.88 163 SER A O 1
ATOM 1300 N N . CYS A 1 164 ? -1.835 24.300 -5.510 1.00 86.75 164 CYS A N 1
ATOM 1301 C CA . CYS A 1 164 ? -2.285 23.980 -6.876 1.00 86.75 164 CYS A CA 1
ATOM 1302 C C . CYS A 1 164 ? -1.143 23.658 -7.847 1.00 86.75 164 CYS A C 1
ATOM 1304 O O . CYS A 1 164 ? -1.343 22.949 -8.835 1.00 86.75 164 CYS A O 1
ATOM 1306 N N . VAL A 1 165 ? 0.051 24.191 -7.591 1.00 89.62 165 VAL A N 1
ATOM 1307 C CA . VAL A 1 165 ? 1.241 23.939 -8.414 1.00 89.62 165 VAL A CA 1
ATOM 1308 C C . VAL A 1 165 ? 2.108 22.859 -7.781 1.00 89.62 165 VAL A C 1
ATOM 1310 O O . VAL A 1 165 ? 2.587 21.963 -8.475 1.00 89.62 165 VAL A O 1
ATOM 1313 N N . THR A 1 166 ? 2.305 22.905 -6.461 1.00 91.56 166 THR A N 1
ATOM 1314 C CA . THR A 1 166 ? 3.205 21.965 -5.784 1.00 91.56 166 THR A CA 1
ATOM 1315 C C . THR A 1 166 ? 2.675 20.537 -5.796 1.00 91.56 166 THR A C 1
ATOM 1317 O O . THR A 1 166 ? 3.477 19.623 -5.956 1.00 91.56 166 THR A O 1
ATOM 1320 N N . VAL A 1 167 ? 1.357 20.321 -5.708 1.00 92.81 167 VAL A N 1
ATOM 1321 C CA . VAL A 1 167 ? 0.759 18.975 -5.735 1.00 92.81 167 VAL A CA 1
ATOM 1322 C C . VAL A 1 167 ? 1.028 18.255 -7.069 1.00 92.81 167 VAL A C 1
ATOM 1324 O O . VAL A 1 167 ? 1.627 17.176 -7.026 1.00 92.81 167 VAL A O 1
ATOM 1327 N N . PRO A 1 168 ? 0.685 18.809 -8.253 1.00 93.25 168 PRO A N 1
ATOM 1328 C CA . PRO A 1 168 ? 0.959 18.132 -9.525 1.00 93.25 168 PRO A CA 1
ATOM 1329 C C . PRO A 1 168 ? 2.453 17.971 -9.817 1.00 93.25 168 PRO A C 1
ATOM 1331 O O . PRO A 1 168 ? 2.875 16.931 -10.324 1.00 93.25 168 PRO A O 1
ATOM 1334 N N . VAL A 1 169 ? 3.271 18.970 -9.462 1.00 94.81 169 VAL A N 1
ATOM 1335 C CA . VAL A 1 169 ? 4.730 18.899 -9.637 1.00 94.81 169 VAL A CA 1
ATOM 1336 C C . VAL A 1 169 ? 5.329 17.810 -8.753 1.00 94.81 169 VAL A C 1
ATOM 1338 O O . VAL A 1 169 ? 6.121 17.003 -9.238 1.00 94.81 169 VAL A O 1
ATOM 1341 N N . LEU A 1 170 ? 4.939 17.740 -7.477 1.00 95.12 170 LEU A N 1
ATOM 1342 C CA . LEU A 1 170 ? 5.414 16.701 -6.568 1.00 95.12 170 LEU A CA 1
ATOM 1343 C C . LEU A 1 170 ? 4.969 15.317 -7.041 1.00 95.12 170 LEU A C 1
ATOM 1345 O O . LEU A 1 170 ? 5.783 14.398 -7.047 1.00 95.12 170 LEU A O 1
ATOM 1349 N N . HIS A 1 171 ? 3.716 15.169 -7.484 1.00 95.25 171 HIS A N 1
ATOM 1350 C CA . HIS A 1 171 ? 3.225 13.909 -8.049 1.00 95.25 171 HIS A CA 1
ATOM 1351 C C . HIS A 1 171 ? 4.088 13.446 -9.224 1.00 95.25 171 HIS A C 1
ATOM 1353 O O . HIS A 1 171 ? 4.554 12.307 -9.229 1.00 95.25 171 HIS A O 1
ATOM 1359 N N . TYR A 1 172 ? 4.378 14.346 -10.170 1.00 95.31 172 TYR A N 1
ATOM 1360 C CA . TYR A 1 172 ? 5.270 14.064 -11.293 1.00 95.31 172 TYR A CA 1
ATOM 1361 C C . TYR A 1 172 ? 6.674 13.657 -10.830 1.00 95.31 172 TYR A C 1
ATOM 1363 O O . TYR A 1 172 ? 7.170 12.615 -11.251 1.00 95.31 172 TYR A O 1
ATOM 1371 N N . VAL A 1 173 ? 7.298 14.429 -9.934 1.00 95.88 173 VAL A N 1
ATOM 1372 C CA . VAL A 1 173 ? 8.648 14.140 -9.419 1.00 95.88 173 VAL A CA 1
ATOM 1373 C C . VAL A 1 173 ? 8.700 12.762 -8.763 1.00 95.88 173 VAL A C 1
ATOM 1375 O O . VAL A 1 173 ? 9.586 11.967 -9.070 1.00 95.88 173 VAL A O 1
ATOM 1378 N N . ILE A 1 174 ? 7.734 12.449 -7.899 1.00 96.56 174 ILE A N 1
ATOM 1379 C CA . ILE A 1 174 ? 7.671 11.156 -7.217 1.00 96.56 174 ILE A CA 1
ATOM 1380 C C . ILE A 1 174 ? 7.426 10.025 -8.212 1.00 96.56 174 ILE A C 1
ATOM 1382 O O . ILE A 1 174 ? 8.090 8.995 -8.125 1.00 96.56 174 ILE A O 1
ATOM 1386 N N . ARG A 1 175 ? 6.537 10.210 -9.193 1.00 95.19 175 ARG A N 1
ATOM 1387 C CA . ARG A 1 175 ? 6.313 9.212 -10.243 1.00 95.19 175 ARG A CA 1
ATOM 1388 C C . ARG A 1 175 ? 7.585 8.939 -11.045 1.00 95.19 175 ARG A C 1
ATOM 1390 O O . ARG A 1 175 ? 7.871 7.777 -11.304 1.00 95.19 175 ARG A O 1
ATOM 1397 N N . THR A 1 176 ? 8.358 9.968 -11.386 1.00 94.94 176 THR A N 1
ATOM 1398 C CA . THR A 1 176 ? 9.643 9.827 -12.090 1.00 94.94 176 THR A CA 1
ATOM 1399 C C . THR A 1 176 ? 10.690 9.116 -11.231 1.00 94.94 176 THR A C 1
ATOM 1401 O O . THR A 1 176 ? 11.426 8.270 -11.728 1.00 94.94 176 THR A O 1
ATOM 1404 N N . ILE A 1 177 ?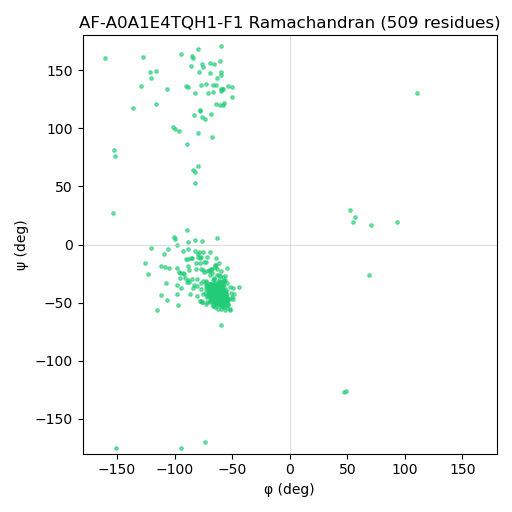 10.730 9.393 -9.924 1.00 95.81 177 ILE A N 1
ATOM 1405 C CA . ILE A 1 177 ? 11.594 8.666 -8.982 1.00 95.81 177 ILE A CA 1
ATOM 1406 C C . ILE A 1 177 ? 11.198 7.184 -8.924 1.00 95.81 177 ILE A C 1
ATOM 1408 O O . ILE A 1 177 ? 12.061 6.315 -9.016 1.00 95.81 177 ILE A O 1
ATOM 1412 N N . ILE A 1 178 ? 9.902 6.882 -8.799 1.00 95.44 178 ILE A N 1
ATOM 1413 C CA . ILE A 1 178 ? 9.399 5.502 -8.798 1.00 95.44 178 ILE A CA 1
ATOM 1414 C C . ILE A 1 178 ? 9.749 4.811 -10.120 1.00 95.44 178 ILE A C 1
ATOM 1416 O O . ILE A 1 178 ? 10.205 3.673 -10.102 1.00 95.44 178 ILE A O 1
ATOM 1420 N N . ASP A 1 179 ? 9.569 5.491 -11.252 1.00 94.25 179 ASP A N 1
ATOM 1421 C CA . ASP A 1 179 ? 9.903 4.963 -12.575 1.00 94.25 179 ASP A CA 1
ATOM 1422 C C . ASP A 1 179 ? 11.381 4.564 -12.674 1.00 94.25 179 ASP A C 1
ATOM 1424 O O . ASP A 1 179 ? 11.682 3.454 -13.104 1.00 94.25 179 ASP A O 1
ATOM 1428 N N . TYR A 1 180 ? 12.279 5.415 -12.169 1.00 94.50 180 TYR A N 1
ATOM 1429 C CA . TYR A 1 180 ? 13.719 5.163 -12.152 1.00 94.50 180 TYR A CA 1
ATOM 1430 C C . TYR A 1 180 ? 14.122 3.956 -11.289 1.00 94.50 180 TYR A C 1
ATOM 1432 O O . TYR A 1 180 ? 14.923 3.139 -11.728 1.00 94.50 180 TYR A O 1
ATOM 1440 N N . TYR A 1 181 ? 13.600 3.831 -10.062 1.00 94.00 181 TYR A N 1
ATOM 1441 C CA . TYR A 1 181 ? 14.027 2.759 -9.144 1.00 94.00 181 TYR A CA 1
ATOM 1442 C C . TYR A 1 181 ? 13.294 1.434 -9.349 1.00 94.00 181 TYR A C 1
ATOM 1444 O O . TYR A 1 181 ? 13.829 0.374 -9.022 1.00 94.00 181 TYR A O 1
ATOM 1452 N N . VAL A 1 182 ? 12.044 1.488 -9.802 1.00 92.56 182 VAL A N 1
ATOM 1453 C CA . VAL A 1 182 ? 11.155 0.323 -9.837 1.00 92.56 182 VAL A CA 1
ATOM 1454 C C . VAL A 1 182 ? 10.998 -0.226 -11.255 1.00 92.56 182 VAL A C 1
ATOM 1456 O O . VAL A 1 182 ? 10.657 -1.401 -11.411 1.00 92.56 182 VAL A O 1
ATOM 1459 N N . GLU A 1 183 ? 11.294 0.578 -12.280 1.00 91.81 183 GLU A N 1
ATOM 1460 C CA . GLU A 1 183 ? 11.265 0.201 -13.696 1.00 91.81 183 GLU A CA 1
ATOM 1461 C C . GLU A 1 183 ? 9.967 -0.548 -14.062 1.00 91.81 183 GLU A C 1
ATOM 1463 O O . GLU A 1 183 ? 8.864 -0.077 -13.774 1.00 91.81 183 GLU A O 1
ATOM 1468 N N . ASN A 1 184 ? 10.073 -1.729 -14.672 1.00 90.50 184 ASN A N 1
ATOM 1469 C CA . ASN A 1 184 ? 8.948 -2.552 -15.112 1.00 90.50 184 ASN A CA 1
ATOM 1470 C C . ASN A 1 184 ? 8.334 -3.414 -13.994 1.00 90.50 184 ASN A C 1
ATOM 1472 O O . ASN A 1 184 ? 7.405 -4.175 -14.259 1.00 90.50 184 ASN A O 1
ATOM 1476 N N . SER A 1 185 ? 8.798 -3.293 -12.742 1.00 90.81 185 SER A N 1
ATOM 1477 C CA . SER A 1 185 ? 8.160 -4.006 -11.620 1.00 90.81 185 SER A CA 1
ATOM 1478 C C . SER A 1 185 ? 6.748 -3.474 -11.341 1.00 90.81 185 SER A C 1
ATOM 1480 O O . SER A 1 185 ? 5.917 -4.196 -10.799 1.00 90.81 185 SER A O 1
ATOM 1482 N N . LEU A 1 186 ? 6.465 -2.219 -11.715 1.00 90.81 186 LEU A N 1
ATOM 1483 C CA . LEU A 1 186 ? 5.141 -1.597 -11.642 1.00 90.81 186 LEU A CA 1
ATOM 1484 C C . LEU A 1 186 ? 4.690 -1.145 -13.030 1.00 90.81 186 LEU A C 1
ATOM 1486 O O . LEU A 1 186 ? 5.483 -0.618 -13.811 1.00 90.81 186 LEU A O 1
ATOM 1490 N N . ASN A 1 187 ? 3.397 -1.273 -13.319 1.00 88.00 187 ASN A N 1
ATOM 1491 C CA . ASN A 1 187 ? 2.811 -0.664 -14.515 1.00 88.00 187 ASN A CA 1
ATOM 1492 C C . ASN A 1 187 ? 2.539 0.845 -14.302 1.00 88.00 187 ASN A C 1
ATOM 1494 O O . ASN A 1 187 ? 2.607 1.361 -13.184 1.00 88.00 187 ASN A O 1
ATOM 1498 N N . LYS A 1 188 ? 2.233 1.584 -15.381 1.00 87.06 188 LYS A N 1
ATOM 1499 C CA . LYS A 1 188 ? 1.955 3.037 -15.313 1.00 87.06 188 LYS A CA 1
ATOM 1500 C C . LYS A 1 188 ? 0.854 3.386 -14.282 1.00 87.06 188 LYS A C 1
ATOM 1502 O O . LYS A 1 188 ? 1.107 4.280 -13.473 1.00 87.06 188 LYS A O 1
ATOM 1507 N N . PRO A 1 189 ? -0.307 2.696 -14.239 1.00 88.38 189 PRO A N 1
ATOM 1508 C CA . PRO A 1 189 ? -1.329 2.938 -13.215 1.00 88.38 189 PRO A CA 1
ATOM 1509 C C . PRO A 1 189 ? -0.819 2.781 -11.781 1.00 88.38 189 PRO A C 1
ATOM 1511 O O . PRO A 1 189 ? -1.089 3.628 -10.934 1.00 88.38 189 PRO A O 1
ATOM 1514 N N . GLU A 1 190 ? -0.035 1.742 -11.503 1.00 90.25 190 GLU A N 1
ATOM 1515 C CA . GLU A 1 190 ? 0.525 1.492 -10.175 1.00 90.25 190 GLU A CA 1
ATOM 1516 C C . GLU A 1 190 ? 1.519 2.574 -9.761 1.00 90.25 190 GLU A C 1
ATOM 1518 O O . GLU A 1 190 ? 1.449 3.066 -8.636 1.00 90.25 190 GLU A O 1
ATOM 1523 N N . LYS A 1 191 ? 2.399 3.010 -10.673 1.00 91.94 191 LYS A N 1
ATOM 1524 C CA . LYS A 1 191 ? 3.318 4.131 -10.409 1.00 91.94 191 LYS A CA 1
ATOM 1525 C C . LYS A 1 191 ? 2.548 5.400 -10.045 1.00 91.94 191 LYS A C 1
ATOM 1527 O O . LYS A 1 191 ? 2.905 6.080 -9.084 1.00 91.94 191 LYS A O 1
ATOM 1532 N N . CYS A 1 192 ? 1.467 5.693 -10.772 1.00 91.62 192 CYS A N 1
ATOM 1533 C CA . CYS A 1 192 ? 0.584 6.816 -10.460 1.00 91.62 192 CYS A CA 1
ATOM 1534 C C . CYS A 1 192 ? -0.098 6.655 -9.096 1.00 91.62 192 CYS A C 1
ATOM 1536 O O . CYS A 1 192 ? -0.130 7.618 -8.334 1.00 91.62 192 CYS A O 1
ATOM 1538 N N . LEU A 1 193 ? -0.587 5.456 -8.760 1.00 91.88 193 LEU A N 1
ATOM 1539 C CA . LEU A 1 193 ? -1.218 5.174 -7.470 1.00 91.88 193 LEU A CA 1
ATOM 1540 C C . LEU A 1 193 ? -0.249 5.402 -6.300 1.00 91.88 193 LEU A C 1
ATOM 1542 O O . LEU A 1 193 ? -0.605 6.084 -5.341 1.00 91.88 193 LEU A O 1
ATOM 1546 N N . PHE A 1 194 ? 0.982 4.888 -6.374 1.00 93.38 194 PHE A N 1
ATOM 1547 C CA . PHE A 1 194 ? 1.984 5.109 -5.323 1.00 93.38 194 PHE A CA 1
ATOM 1548 C C . PHE A 1 194 ? 2.403 6.576 -5.213 1.00 93.38 194 PHE A C 1
ATOM 1550 O O . PHE A 1 194 ? 2.560 7.073 -4.098 1.00 93.38 194 PHE A O 1
ATOM 1557 N N . ALA A 1 195 ? 2.523 7.291 -6.336 1.00 95.00 195 ALA A N 1
ATOM 1558 C CA . ALA A 1 195 ? 2.752 8.732 -6.313 1.00 95.00 195 ALA A CA 1
ATOM 1559 C C . ALA A 1 195 ? 1.589 9.477 -5.633 1.00 95.00 195 ALA A C 1
ATOM 1561 O O . ALA A 1 195 ? 1.823 10.339 -4.789 1.00 95.00 195 ALA A O 1
ATOM 1562 N N . THR A 1 196 ? 0.341 9.091 -5.908 1.00 93.50 196 THR A N 1
ATOM 1563 C CA . THR A 1 196 ? -0.851 9.638 -5.244 1.00 93.50 196 THR A CA 1
ATOM 1564 C C . THR A 1 196 ? -0.861 9.352 -3.743 1.00 93.50 196 THR A C 1
ATOM 1566 O O . THR A 1 196 ? -1.128 10.251 -2.947 1.00 93.50 196 THR A O 1
ATOM 1569 N N . LEU A 1 197 ? -0.524 8.130 -3.325 1.00 93.94 197 LEU A N 1
ATOM 1570 C CA . LEU A 1 197 ? -0.409 7.776 -1.907 1.00 93.94 197 LEU A CA 1
ATOM 1571 C C . LEU A 1 197 ? 0.693 8.580 -1.207 1.00 93.94 197 LEU A C 1
ATOM 1573 O O . LEU A 1 197 ? 0.482 9.041 -0.088 1.00 93.94 197 LEU A O 1
ATOM 1577 N N . PHE A 1 198 ? 1.838 8.793 -1.861 1.00 95.31 198 PHE A N 1
ATOM 1578 C CA . PHE A 1 198 ? 2.925 9.602 -1.312 1.00 95.31 198 PHE A CA 1
ATOM 1579 C C . PHE A 1 198 ? 2.528 11.076 -1.173 1.00 95.31 198 PHE A C 1
ATOM 1581 O O . PHE A 1 198 ? 2.747 11.674 -0.125 1.00 95.31 198 PHE A O 1
ATOM 1588 N N . VAL A 1 199 ? 1.903 11.667 -2.194 1.00 94.31 199 VAL A N 1
ATOM 1589 C CA . VAL A 1 199 ? 1.402 13.049 -2.124 1.00 94.31 199 VAL A CA 1
ATOM 1590 C C . VAL A 1 199 ? 0.362 13.184 -1.010 1.00 94.31 199 VAL A C 1
ATOM 1592 O O . VAL A 1 199 ? 0.437 14.118 -0.216 1.00 94.31 199 VAL A O 1
ATOM 1595 N N . ASN A 1 200 ? -0.551 12.222 -0.864 1.00 92.69 200 ASN A N 1
ATOM 1596 C CA . ASN A 1 200 ? -1.472 12.201 0.271 1.00 92.69 200 ASN A CA 1
ATOM 1597 C C . ASN A 1 200 ? -0.730 12.081 1.610 1.00 92.69 200 ASN A C 1
ATOM 1599 O O . ASN A 1 200 ? -1.072 12.788 2.547 1.00 92.69 200 ASN A O 1
ATOM 1603 N N . LEU A 1 201 ? 0.322 11.269 1.719 1.00 93.69 201 LEU A N 1
ATOM 1604 C CA . LEU A 1 201 ? 1.140 11.204 2.936 1.00 93.69 201 LEU A CA 1
ATOM 1605 C C . LEU A 1 201 ? 1.768 12.567 3.284 1.00 93.69 201 LEU A C 1
ATOM 1607 O O . LEU A 1 201 ? 1.903 12.890 4.461 1.00 93.69 201 LEU A O 1
ATOM 1611 N N . VAL A 1 202 ? 2.100 13.378 2.275 1.00 92.69 202 VAL A N 1
ATOM 1612 C CA . VAL A 1 202 ? 2.681 14.717 2.449 1.00 92.69 202 VAL A CA 1
ATOM 1613 C C . VAL A 1 202 ? 1.649 15.753 2.874 1.00 92.69 202 VAL A C 1
ATOM 1615 O O . VAL A 1 202 ? 1.886 16.490 3.829 1.00 92.69 202 VAL A O 1
ATOM 1618 N N . PHE A 1 203 ? 0.515 15.815 2.178 1.00 90.12 203 PHE A N 1
ATOM 1619 C CA . PHE A 1 203 ? -0.463 16.890 2.357 1.00 90.12 203 PHE A CA 1
ATOM 1620 C C . PHE A 1 203 ? -1.606 16.539 3.322 1.00 90.12 203 PHE A C 1
ATOM 1622 O O . PHE A 1 203 ? -2.198 17.437 3.914 1.00 90.12 203 PHE A O 1
ATOM 1629 N N . ALA A 1 204 ? -1.923 15.255 3.512 1.00 89.38 204 ALA A N 1
ATOM 1630 C CA . ALA A 1 204 ? -3.015 14.813 4.385 1.00 89.38 204 ALA A CA 1
ATOM 1631 C C . ALA A 1 204 ? -2.584 14.603 5.843 1.00 89.38 204 ALA A C 1
ATOM 1633 O O . ALA A 1 204 ? -3.407 14.765 6.747 1.00 89.38 204 ALA A O 1
ATOM 1634 N N . VAL A 1 205 ? -1.323 14.210 6.072 1.00 92.62 205 VAL A N 1
ATOM 1635 C CA . VAL A 1 205 ? -0.807 13.850 7.401 1.00 92.62 205 VAL A CA 1
ATOM 1636 C C . VAL A 1 205 ? -0.097 15.042 8.033 1.00 92.62 205 VAL A C 1
ATOM 1638 O O . VAL A 1 205 ? 1.080 15.316 7.785 1.00 92.62 205 VAL A O 1
ATOM 1641 N N . ASN A 1 206 ? -0.830 15.739 8.891 1.00 92.44 206 ASN A N 1
ATOM 1642 C CA . ASN A 1 206 ? -0.350 16.869 9.678 1.00 92.44 206 ASN A CA 1
ATOM 1643 C C . ASN A 1 206 ? 0.248 16.392 11.016 1.00 92.44 206 ASN A C 1
ATOM 1645 O O . ASN A 1 206 ? -0.346 15.552 11.689 1.00 92.44 206 ASN A O 1
ATOM 1649 N N . ASP A 1 207 ? 1.402 16.946 11.399 1.00 93.44 207 ASP A N 1
ATOM 1650 C CA . ASP A 1 207 ? 2.173 16.517 12.578 1.00 93.44 207 ASP A CA 1
ATOM 1651 C C . ASP A 1 207 ? 1.445 16.703 13.914 1.00 93.44 207 ASP A C 1
ATOM 1653 O O . ASP A 1 207 ? 1.730 15.982 14.868 1.00 93.44 207 ASP A O 1
ATOM 1657 N N . GLU A 1 208 ? 0.509 17.649 13.988 1.00 90.38 208 GLU A N 1
ATOM 1658 C CA . GLU A 1 208 ? -0.197 17.994 15.224 1.00 90.38 208 GLU A CA 1
ATOM 1659 C C . GLU A 1 208 ? -1.566 17.318 15.337 1.00 90.38 208 GLU A C 1
ATOM 1661 O O . GLU A 1 208 ? -2.000 16.979 16.438 1.00 90.38 208 GLU A O 1
ATOM 1666 N N . THR A 1 209 ? -2.266 17.142 14.212 1.00 90.81 209 THR A N 1
ATOM 1667 C CA . THR A 1 209 ? -3.680 16.726 14.213 1.00 90.81 209 THR A CA 1
ATOM 1668 C C . THR A 1 209 ? -3.911 15.301 13.739 1.00 90.81 209 THR A C 1
ATOM 1670 O O . THR A 1 209 ? -4.974 14.738 14.000 1.00 90.81 209 THR A O 1
ATOM 1673 N N . SER A 1 210 ? -2.958 14.716 13.014 1.00 92.50 210 SER A N 1
ATOM 1674 C CA . SER A 1 210 ? -3.109 13.360 12.492 1.00 92.50 210 SER A CA 1
ATOM 1675 C C . SER A 1 210 ? -2.694 12.314 13.516 1.00 92.50 210 SER A C 1
ATOM 1677 O O . SER A 1 210 ? -1.983 12.586 14.480 1.00 92.50 210 SER A O 1
ATOM 1679 N N . ASP A 1 211 ? -3.139 11.087 13.272 1.00 93.38 211 ASP A N 1
ATOM 1680 C CA . ASP A 1 211 ? -2.716 9.911 14.016 1.00 93.38 211 ASP A CA 1
ATOM 1681 C C . ASP A 1 211 ? -1.180 9.830 14.091 1.00 93.38 211 ASP A C 1
ATOM 1683 O O . ASP A 1 211 ? -0.486 9.869 13.068 1.00 93.38 211 ASP A O 1
ATOM 1687 N N . VAL A 1 212 ? -0.652 9.694 15.311 1.00 95.81 212 VAL A N 1
ATOM 1688 C CA . VAL A 1 212 ? 0.792 9.646 15.572 1.00 95.81 212 VAL A CA 1
ATOM 1689 C C . VAL A 1 212 ? 1.482 8.525 14.794 1.00 95.81 212 VAL A C 1
ATOM 1691 O O . VAL A 1 212 ? 2.624 8.687 14.368 1.00 95.81 212 VAL A O 1
ATOM 1694 N N . VAL A 1 213 ? 0.805 7.401 14.547 1.00 96.94 213 VAL A N 1
ATOM 1695 C CA . VAL A 1 213 ? 1.354 6.282 13.780 1.00 96.94 213 VAL A CA 1
ATOM 1696 C C . VAL A 1 213 ? 1.534 6.658 12.310 1.00 96.94 213 VAL A C 1
ATOM 1698 O O . VAL A 1 213 ? 2.552 6.305 11.712 1.00 96.94 213 VAL A O 1
ATOM 1701 N N . LEU A 1 214 ? 0.606 7.426 11.732 1.00 96.06 214 LEU A N 1
ATOM 1702 C CA . LEU A 1 214 ? 0.745 7.944 10.367 1.00 96.06 214 LEU A CA 1
ATOM 1703 C C . LEU A 1 214 ? 1.849 9.000 10.274 1.00 96.06 214 LEU A C 1
ATOM 1705 O O . LEU A 1 214 ? 2.581 9.028 9.286 1.00 96.06 214 LEU A O 1
ATOM 1709 N N . VAL A 1 215 ? 2.020 9.825 11.310 1.00 97.56 215 VAL A N 1
ATOM 1710 C CA . VAL A 1 215 ? 3.135 10.781 11.396 1.00 97.56 215 VAL A CA 1
ATOM 1711 C C . VAL A 1 215 ? 4.479 10.045 11.469 1.00 97.56 215 VAL A C 1
ATOM 1713 O O . VAL A 1 215 ? 5.413 10.389 10.742 1.00 97.56 215 VAL A O 1
ATOM 1716 N N . ILE A 1 216 ? 4.573 8.976 12.268 1.00 98.00 216 ILE A N 1
ATOM 1717 C CA . ILE A 1 216 ? 5.750 8.093 12.299 1.00 98.00 216 ILE A CA 1
ATOM 1718 C C . ILE A 1 216 ? 6.003 7.507 10.905 1.00 98.00 216 ILE A C 1
ATOM 1720 O O . ILE A 1 216 ? 7.123 7.594 10.402 1.00 98.00 216 ILE A O 1
ATOM 1724 N N . PHE A 1 217 ? 4.975 6.957 10.252 1.00 97.88 217 PHE A N 1
ATOM 1725 C CA . PHE A 1 217 ? 5.093 6.398 8.905 1.00 97.88 217 PHE A CA 1
ATOM 1726 C C . PHE A 1 217 ? 5.608 7.426 7.891 1.00 97.88 217 PHE A C 1
ATOM 1728 O O . PHE A 1 217 ? 6.548 7.129 7.154 1.00 97.88 217 PHE A O 1
ATOM 1735 N N . LYS A 1 218 ? 5.063 8.650 7.910 1.00 97.38 218 LYS A N 1
ATOM 1736 C CA . LYS A 1 218 ? 5.490 9.771 7.062 1.00 97.38 218 LYS A CA 1
ATOM 1737 C C . LYS A 1 218 ? 6.996 10.003 7.148 1.00 97.38 218 LYS A C 1
ATOM 1739 O O . LYS A 1 218 ? 7.683 9.945 6.129 1.00 97.38 218 LYS A O 1
ATOM 1744 N N . TYR A 1 219 ? 7.529 10.201 8.352 1.00 97.69 219 TYR A N 1
ATOM 1745 C CA . TYR A 1 219 ? 8.955 10.486 8.516 1.00 97.69 219 TYR A CA 1
ATOM 1746 C C . TYR A 1 219 ? 9.854 9.285 8.217 1.00 97.69 219 TYR A C 1
ATOM 1748 O O . TYR A 1 219 ? 10.939 9.475 7.669 1.00 97.69 219 TYR A O 1
ATOM 1756 N N . LEU A 1 220 ? 9.417 8.056 8.513 1.00 97.81 220 LEU A N 1
ATOM 1757 C CA . LEU A 1 220 ? 10.172 6.859 8.128 1.00 97.81 220 LEU A CA 1
ATOM 1758 C C . LEU A 1 220 ? 10.307 6.756 6.602 1.00 97.81 220 LEU A C 1
ATOM 1760 O O . LEU A 1 220 ? 11.408 6.522 6.106 1.00 97.81 220 LEU A O 1
ATOM 1764 N N . ILE A 1 221 ? 9.221 6.990 5.859 1.00 97.31 221 ILE A N 1
ATOM 1765 C CA . ILE A 1 221 ? 9.235 6.981 4.391 1.00 97.31 221 ILE A CA 1
ATOM 1766 C C . ILE A 1 221 ? 10.092 8.123 3.833 1.00 97.31 221 ILE A C 1
ATOM 1768 O O . ILE A 1 221 ? 10.884 7.889 2.922 1.00 97.31 221 ILE A O 1
ATOM 1772 N N . TYR A 1 222 ? 9.994 9.334 4.392 1.00 96.00 222 TYR A N 1
ATOM 1773 C CA . TYR A 1 222 ? 10.786 10.486 3.943 1.00 96.00 222 TYR A CA 1
ATOM 1774 C C . TYR A 1 222 ? 12.285 10.237 4.061 1.00 96.00 222 TYR A C 1
ATOM 1776 O O . TYR A 1 222 ? 13.024 10.407 3.090 1.00 96.00 222 TYR A O 1
ATOM 1784 N N . TRP A 1 223 ? 12.731 9.807 5.242 1.00 97.81 223 TRP A N 1
ATOM 1785 C CA . TRP A 1 223 ? 14.147 9.565 5.488 1.00 97.81 223 TRP A CA 1
ATOM 1786 C C . TRP A 1 223 ? 14.662 8.371 4.697 1.00 97.81 223 TRP A C 1
ATOM 1788 O O . TRP A 1 223 ? 15.753 8.444 4.137 1.00 97.81 223 TRP A O 1
ATOM 1798 N N . PHE A 1 224 ? 13.866 7.308 4.571 1.00 97.44 224 PHE A N 1
ATOM 1799 C CA . PHE A 1 224 ? 14.223 6.173 3.729 1.00 97.44 224 PHE A CA 1
ATOM 1800 C C . PHE A 1 224 ? 14.403 6.586 2.260 1.00 97.44 224 PHE A C 1
ATOM 1802 O O . PHE A 1 224 ? 15.438 6.290 1.658 1.00 97.44 224 PHE A O 1
ATOM 1809 N N . ALA A 1 225 ? 13.429 7.294 1.680 1.00 95.94 225 ALA A N 1
ATOM 1810 C CA . ALA A 1 225 ? 13.464 7.705 0.279 1.00 95.94 225 ALA A CA 1
ATOM 1811 C C . ALA A 1 225 ? 14.607 8.696 0.007 1.00 95.94 225 ALA A C 1
ATOM 1813 O O . ALA A 1 225 ? 15.403 8.487 -0.910 1.00 95.94 225 ALA A O 1
ATOM 1814 N N . GLY A 1 226 ? 14.743 9.731 0.842 1.00 96.50 226 GLY A N 1
ATOM 1815 C CA . GLY A 1 226 ? 15.791 10.742 0.703 1.00 96.50 226 GLY A CA 1
ATOM 1816 C C . GLY A 1 226 ? 17.199 10.153 0.800 1.00 96.50 226 GLY A C 1
ATOM 1817 O O . GLY A 1 226 ? 18.066 10.474 -0.016 1.00 96.50 226 GLY A O 1
ATOM 1818 N N . LEU A 1 227 ? 17.436 9.235 1.743 1.00 97.75 227 LEU A N 1
ATOM 1819 C CA . LEU A 1 227 ? 18.742 8.589 1.885 1.00 97.75 227 LEU A CA 1
ATOM 1820 C C . LEU A 1 227 ? 19.020 7.580 0.779 1.00 97.75 227 LEU A C 1
ATOM 1822 O O . LEU A 1 227 ? 20.157 7.517 0.325 1.00 97.75 227 LEU A O 1
ATOM 1826 N N . THR A 1 228 ? 18.007 6.858 0.295 1.00 96.38 228 THR A N 1
ATOM 1827 C CA . THR A 1 228 ? 18.151 5.975 -0.875 1.00 96.38 228 THR A CA 1
ATOM 1828 C C . THR A 1 228 ? 18.637 6.768 -2.088 1.00 96.38 228 THR A C 1
ATOM 1830 O O . THR A 1 228 ? 19.627 6.395 -2.717 1.00 96.38 228 THR A O 1
ATOM 1833 N N . ILE A 1 229 ? 18.025 7.926 -2.357 1.00 96.75 229 ILE A N 1
ATOM 1834 C CA . ILE A 1 229 ? 18.464 8.833 -3.428 1.00 96.75 229 ILE A CA 1
ATOM 1835 C C . ILE A 1 229 ? 19.892 9.331 -3.176 1.00 96.75 229 ILE A C 1
ATOM 1837 O O . ILE A 1 229 ? 20.723 9.316 -4.082 1.00 96.75 229 ILE A O 1
ATOM 1841 N N . THR A 1 230 ? 20.201 9.707 -1.936 1.00 96.88 230 THR A N 1
ATOM 1842 C CA . THR A 1 230 ? 21.516 10.246 -1.555 1.00 96.88 230 THR A CA 1
ATOM 1843 C C . THR A 1 230 ? 22.648 9.236 -1.759 1.00 96.88 230 THR A C 1
ATOM 1845 O O . THR A 1 230 ? 23.726 9.607 -2.219 1.00 96.88 230 THR A O 1
ATOM 1848 N N . VAL A 1 231 ? 22.429 7.955 -1.441 1.00 97.31 231 VAL A N 1
ATOM 1849 C CA . VAL A 1 231 ? 23.465 6.913 -1.568 1.00 97.31 231 VAL A CA 1
ATOM 1850 C C . VAL A 1 231 ? 23.543 6.290 -2.963 1.00 97.31 231 VAL A C 1
ATOM 1852 O O . VAL A 1 231 ? 24.516 5.600 -3.262 1.00 97.31 231 VAL A O 1
ATOM 1855 N N . THR A 1 232 ? 22.570 6.541 -3.839 1.00 96.25 232 THR A N 1
ATOM 1856 C CA . THR A 1 232 ? 22.508 5.929 -5.178 1.00 96.25 232 THR A CA 1
ATOM 1857 C C . THR A 1 232 ? 23.734 6.228 -6.054 1.00 96.25 232 THR A C 1
ATOM 1859 O O . THR A 1 232 ? 24.284 5.285 -6.624 1.00 96.25 232 THR A O 1
ATOM 1862 N N . PRO A 1 233 ? 24.269 7.463 -6.126 1.00 96.19 233 PRO A N 1
ATOM 1863 C CA . PRO A 1 233 ? 25.513 7.721 -6.857 1.00 96.19 233 PRO A CA 1
ATOM 1864 C C . PRO A 1 233 ? 26.697 6.899 -6.328 1.00 96.19 233 PRO A C 1
ATOM 1866 O O . PRO A 1 233 ? 27.477 6.357 -7.108 1.00 96.19 233 PRO A O 1
ATOM 1869 N N . LEU A 1 234 ? 26.809 6.750 -5.003 1.00 95.81 234 LEU A N 1
ATOM 1870 C CA . LEU A 1 234 ? 27.856 5.932 -4.384 1.00 95.81 234 LEU A CA 1
ATOM 1871 C C . LEU A 1 234 ? 27.676 4.448 -4.708 1.00 95.81 234 LEU A C 1
ATOM 1873 O O . LEU A 1 234 ? 28.666 3.758 -4.942 1.00 95.81 234 LEU A O 1
ATOM 1877 N N . TYR A 1 235 ? 26.433 3.964 -4.759 1.00 95.25 235 TYR A N 1
ATOM 1878 C CA . TYR A 1 235 ? 26.127 2.601 -5.185 1.00 95.25 235 TYR A CA 1
ATOM 1879 C C . TYR A 1 235 ? 26.583 2.338 -6.625 1.00 95.25 235 TYR A C 1
ATOM 1881 O O . TYR A 1 235 ? 27.227 1.320 -6.878 1.00 95.25 235 TYR A O 1
ATOM 1889 N N . TRP A 1 236 ? 26.344 3.269 -7.553 1.00 94.56 236 TRP A N 1
ATOM 1890 C CA . TRP A 1 236 ? 26.824 3.131 -8.929 1.00 94.56 236 TRP A CA 1
ATOM 1891 C C . TRP A 1 236 ? 28.353 3.056 -8.994 1.00 94.56 236 TRP A C 1
ATOM 1893 O O . TRP A 1 236 ? 28.895 2.130 -9.599 1.00 94.56 236 TRP A O 1
ATOM 1903 N N . ILE A 1 237 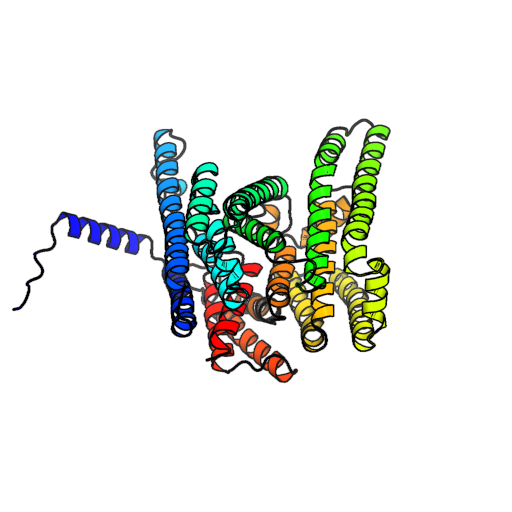? 29.056 3.938 -8.274 1.00 93.94 237 ILE A N 1
ATOM 1904 C CA . ILE A 1 237 ? 30.527 3.909 -8.180 1.00 93.94 237 ILE A CA 1
ATOM 1905 C C . ILE A 1 237 ? 31.013 2.588 -7.561 1.00 93.94 237 ILE A C 1
ATOM 1907 O O . ILE A 1 237 ? 31.999 2.014 -8.026 1.00 93.94 237 ILE A O 1
ATOM 1911 N N . TYR A 1 238 ? 30.329 2.083 -6.531 1.00 93.81 238 TYR A N 1
ATOM 1912 C CA . TYR A 1 238 ? 30.616 0.781 -5.926 1.00 93.81 238 TYR A CA 1
ATOM 1913 C C . TYR A 1 238 ? 30.448 -0.369 -6.927 1.00 93.81 238 TYR A C 1
ATOM 1915 O O . TYR A 1 238 ? 31.287 -1.271 -6.964 1.00 93.81 238 TYR A O 1
ATOM 1923 N N . SER A 1 239 ? 29.374 -0.339 -7.721 1.00 90.31 239 SER A N 1
ATOM 1924 C CA . SER A 1 239 ? 29.040 -1.397 -8.678 1.00 90.31 239 SER A CA 1
ATOM 1925 C C . SER A 1 239 ? 30.030 -1.476 -9.844 1.00 90.31 239 SER A C 1
ATOM 1927 O O . SER A 1 239 ? 30.364 -2.576 -10.282 1.00 90.31 239 SER A O 1
ATOM 1929 N N . ASP A 1 240 ? 30.566 -0.333 -10.281 1.00 88.94 240 ASP A N 1
ATOM 1930 C CA . ASP A 1 240 ? 31.505 -0.243 -11.402 1.00 88.94 240 ASP A CA 1
ATOM 1931 C C . ASP A 1 240 ? 32.954 -0.597 -10.989 1.00 88.94 240 ASP A C 1
ATOM 1933 O O . ASP A 1 240 ? 33.691 -1.285 -11.700 1.00 88.94 240 ASP A O 1
ATOM 1937 N N . ASN A 1 241 ? 33.364 -0.229 -9.766 1.00 80.56 241 ASN A N 1
ATOM 1938 C CA . ASN A 1 241 ? 34.738 -0.398 -9.266 1.00 80.56 241 ASN A CA 1
ATOM 1939 C C . ASN A 1 241 ? 35.060 -1.806 -8.726 1.00 80.56 241 ASN A C 1
ATOM 1941 O O . ASN A 1 241 ? 35.600 -1.981 -7.630 1.00 80.56 241 ASN A O 1
ATOM 1945 N N . SER A 1 242 ? 34.801 -2.837 -9.529 1.00 67.44 242 SER A N 1
ATOM 1946 C CA . SER A 1 242 ? 34.997 -4.246 -9.149 1.00 67.44 242 SER A CA 1
ATOM 1947 C C . SER A 1 242 ? 36.454 -4.652 -8.856 1.00 67.44 242 SER A C 1
ATOM 1949 O O . SER A 1 242 ? 36.678 -5.638 -8.154 1.00 67.44 242 SER A O 1
ATOM 1951 N N . LYS A 1 243 ? 37.453 -3.907 -9.356 1.00 77.31 243 LYS A N 1
ATOM 1952 C CA . LYS A 1 243 ? 38.871 -4.322 -9.322 1.00 77.31 243 LYS A CA 1
ATOM 1953 C C . LYS A 1 243 ? 39.655 -3.863 -8.086 1.00 77.31 243 LYS A C 1
ATOM 1955 O O . LYS A 1 243 ? 40.597 -4.546 -7.695 1.00 77.31 243 LYS A O 1
ATOM 1960 N N . ASN A 1 244 ? 39.301 -2.735 -7.461 1.00 88.38 244 ASN A N 1
ATOM 1961 C CA . ASN A 1 244 ? 40.042 -2.205 -6.308 1.00 88.38 244 ASN A CA 1
ATOM 1962 C C . ASN A 1 244 ? 39.338 -2.559 -4.991 1.00 88.38 244 ASN A C 1
ATOM 1964 O O . ASN A 1 244 ? 38.384 -1.897 -4.581 1.00 88.38 244 ASN A O 1
ATOM 1968 N N . PHE A 1 245 ? 39.834 -3.600 -4.319 1.00 89.12 245 PHE A N 1
ATOM 1969 C CA . PHE A 1 245 ? 39.255 -4.129 -3.081 1.00 89.12 245 PHE A CA 1
ATOM 1970 C C . PHE A 1 245 ? 39.101 -3.072 -1.976 1.00 89.12 245 PHE A C 1
ATOM 1972 O O . PHE A 1 245 ? 38.038 -2.974 -1.362 1.00 89.12 245 PHE A O 1
ATOM 1979 N N . TRP A 1 246 ? 40.137 -2.261 -1.738 1.00 90.00 246 TRP A N 1
ATOM 1980 C CA . TRP A 1 246 ? 40.140 -1.264 -0.664 1.00 90.00 246 TRP A CA 1
ATOM 1981 C C . TRP A 1 246 ? 39.148 -0.138 -0.930 1.00 90.00 246 TRP A C 1
ATOM 1983 O O . TRP A 1 246 ? 38.343 0.188 -0.060 1.00 90.00 246 TRP A O 1
ATOM 1993 N N . LEU A 1 247 ? 39.161 0.406 -2.149 1.00 90.25 247 LEU A N 1
ATOM 1994 C CA . LEU A 1 247 ? 38.234 1.463 -2.548 1.00 90.25 247 LEU A CA 1
ATOM 1995 C C . LEU A 1 247 ? 36.780 0.973 -2.498 1.00 90.25 247 LEU A C 1
ATOM 1997 O O . LEU A 1 247 ? 35.918 1.657 -1.954 1.00 90.25 247 LEU A O 1
ATOM 2001 N N . ARG A 1 248 ? 36.512 -0.238 -2.998 1.00 91.62 248 ARG A N 1
ATOM 2002 C CA . ARG A 1 248 ? 35.175 -0.841 -2.979 1.00 91.62 248 ARG A CA 1
ATOM 2003 C C . ARG A 1 248 ? 34.640 -1.017 -1.555 1.00 91.62 248 ARG A C 1
ATOM 2005 O O . ARG A 1 248 ? 33.487 -0.680 -1.297 1.00 91.62 248 ARG A O 1
ATOM 2012 N N . ASN A 1 249 ? 35.461 -1.516 -0.629 1.00 93.38 249 ASN A N 1
ATOM 2013 C CA . ASN A 1 249 ? 35.056 -1.669 0.771 1.00 93.38 249 ASN A CA 1
ATOM 2014 C C . ASN A 1 249 ? 34.878 -0.320 1.474 1.00 93.38 249 ASN A C 1
ATOM 2016 O O . A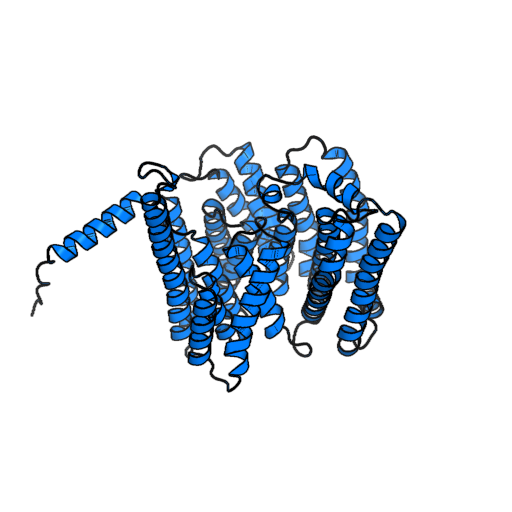SN A 1 249 ? 33.955 -0.179 2.271 1.00 93.38 249 ASN A O 1
ATOM 2020 N N . LEU A 1 250 ? 35.708 0.677 1.155 1.00 94.50 250 LEU A N 1
ATOM 2021 C CA . LEU A 1 250 ? 35.542 2.033 1.673 1.00 94.50 250 LEU A CA 1
ATOM 2022 C C . LEU A 1 250 ? 34.193 2.624 1.240 1.00 94.50 250 LEU A C 1
ATOM 2024 O O . LEU A 1 250 ? 33.432 3.075 2.090 1.00 94.50 250 LEU A O 1
ATOM 2028 N N . ILE A 1 251 ? 33.857 2.552 -0.055 1.00 95.38 251 ILE A N 1
ATOM 2029 C CA . ILE A 1 251 ? 32.570 3.042 -0.575 1.00 95.38 251 ILE A CA 1
ATOM 2030 C C . ILE A 1 251 ? 31.404 2.289 0.071 1.00 95.38 251 ILE A C 1
ATOM 2032 O O . ILE A 1 251 ? 30.419 2.911 0.459 1.00 95.38 251 ILE A O 1
ATOM 2036 N N . LEU A 1 252 ? 31.517 0.969 0.238 1.00 95.56 252 LEU A N 1
ATOM 2037 C CA . LEU A 1 252 ? 30.496 0.165 0.909 1.00 95.56 252 LEU A CA 1
ATOM 2038 C C . LEU A 1 252 ? 30.248 0.638 2.350 1.00 95.56 252 LEU A C 1
ATOM 2040 O O . LEU A 1 252 ? 29.099 0.812 2.752 1.00 95.56 252 LEU A O 1
ATOM 2044 N N . ILE A 1 253 ? 31.319 0.871 3.116 1.00 96.25 253 ILE A N 1
ATOM 2045 C CA . ILE A 1 253 ? 31.228 1.413 4.478 1.00 96.25 253 ILE A CA 1
ATOM 2046 C C . ILE A 1 253 ? 30.581 2.800 4.448 1.00 96.25 253 ILE A C 1
ATOM 2048 O O . ILE A 1 253 ? 29.718 3.070 5.277 1.00 96.25 253 ILE A O 1
ATOM 2052 N N . CYS A 1 254 ? 30.933 3.655 3.483 1.00 96.75 254 CYS A N 1
ATOM 2053 C CA . CYS A 1 254 ? 30.309 4.967 3.319 1.00 96.75 254 CYS A CA 1
ATOM 2054 C C . CYS A 1 254 ? 28.807 4.866 3.026 1.00 96.75 254 CYS A C 1
ATOM 2056 O O . CYS A 1 254 ? 28.035 5.573 3.667 1.00 96.75 254 CYS A O 1
ATOM 2058 N N . ILE A 1 255 ? 28.377 3.978 2.121 1.00 97.12 255 ILE A N 1
ATOM 2059 C CA . ILE A 1 255 ? 26.954 3.747 1.818 1.00 97.12 255 ILE A CA 1
ATOM 2060 C C . ILE A 1 255 ? 26.205 3.366 3.100 1.00 97.12 255 ILE A C 1
ATOM 2062 O O . ILE A 1 255 ? 25.211 4.006 3.442 1.00 97.12 255 ILE A O 1
ATOM 2066 N N . TYR A 1 256 ? 26.706 2.374 3.844 1.00 97.19 256 TYR A N 1
ATOM 2067 C CA . TYR A 1 256 ? 26.074 1.942 5.091 1.00 97.19 256 TYR A CA 1
ATOM 2068 C C . TYR A 1 256 ? 26.092 3.022 6.170 1.00 97.19 256 TYR A C 1
ATOM 2070 O O . TYR A 1 256 ? 25.082 3.222 6.836 1.00 97.19 256 TYR A O 1
ATOM 2078 N N . ALA A 1 257 ? 27.208 3.730 6.345 1.00 97.62 257 ALA A N 1
ATOM 2079 C CA . ALA A 1 257 ? 27.330 4.779 7.347 1.00 97.62 257 ALA A CA 1
ATOM 2080 C C . ALA A 1 257 ? 26.370 5.938 7.053 1.00 97.62 257 ALA A C 1
ATOM 2082 O O . ALA A 1 257 ? 25.618 6.331 7.940 1.00 97.62 257 ALA A O 1
ATOM 2083 N N . ILE A 1 258 ? 26.339 6.435 5.812 1.00 97.94 258 ILE A N 1
ATOM 2084 C CA . ILE A 1 258 ? 25.433 7.516 5.398 1.00 97.94 258 ILE A CA 1
ATOM 2085 C C . ILE A 1 258 ? 23.982 7.084 5.591 1.00 97.94 258 ILE A C 1
ATOM 2087 O O . ILE A 1 258 ? 23.204 7.829 6.183 1.00 97.94 258 ILE A O 1
ATOM 2091 N N . PHE A 1 259 ? 23.622 5.877 5.147 1.00 97.69 259 PHE A N 1
ATOM 2092 C CA . PHE A 1 259 ? 22.251 5.399 5.264 1.00 97.69 259 PHE A CA 1
ATOM 2093 C C . PHE A 1 259 ? 21.846 5.179 6.726 1.00 97.69 259 PHE A C 1
ATOM 2095 O O . PHE A 1 259 ? 20.851 5.736 7.167 1.00 97.69 259 PHE A O 1
ATOM 2102 N N . ILE A 1 260 ? 22.609 4.414 7.511 1.00 97.12 260 ILE A N 1
ATOM 2103 C CA . ILE A 1 260 ? 22.232 4.046 8.886 1.00 97.12 260 ILE A CA 1
ATOM 2104 C C . ILE A 1 260 ? 22.281 5.262 9.816 1.00 97.12 260 ILE A C 1
ATOM 2106 O O . ILE A 1 260 ? 21.318 5.517 10.539 1.00 97.12 260 ILE A O 1
ATOM 2110 N N . VAL A 1 261 ? 23.381 6.022 9.800 1.00 98.06 261 VAL A N 1
ATOM 2111 C CA . VAL A 1 261 ? 23.547 7.192 10.678 1.00 98.06 261 VAL A CA 1
ATOM 2112 C C . VAL A 1 261 ? 22.604 8.310 10.250 1.00 98.06 261 VAL A C 1
ATOM 2114 O O . VAL A 1 261 ? 21.958 8.918 11.101 1.00 98.06 261 VAL A O 1
ATOM 2117 N N . GLY A 1 262 ? 22.479 8.552 8.942 1.00 98.00 262 GLY A N 1
ATOM 2118 C CA . GLY A 1 262 ? 21.536 9.525 8.399 1.00 98.00 262 GLY A CA 1
ATOM 2119 C C . GLY A 1 262 ? 20.094 9.176 8.749 1.00 98.00 262 GLY A C 1
ATOM 2120 O O . GLY A 1 262 ? 19.354 10.048 9.195 1.00 98.00 262 GLY A O 1
ATOM 2121 N N . PHE A 1 263 ? 19.706 7.903 8.623 1.00 98.00 263 PHE A N 1
ATOM 2122 C CA . PHE A 1 263 ? 18.343 7.458 8.911 1.00 98.00 263 PHE A CA 1
ATOM 2123 C C . PHE A 1 263 ? 18.039 7.581 10.400 1.00 98.00 263 PHE A C 1
ATOM 2125 O O . PHE A 1 263 ? 17.025 8.163 10.771 1.00 98.00 263 PHE A O 1
ATOM 2132 N N . TYR A 1 264 ? 18.944 7.104 11.258 1.00 97.75 264 TYR A N 1
ATOM 2133 C CA . TYR A 1 264 ? 18.800 7.227 12.705 1.00 97.75 264 TYR A CA 1
ATOM 2134 C C . TYR A 1 264 ? 18.669 8.692 13.138 1.00 97.75 264 TYR A C 1
ATOM 2136 O O . TYR A 1 264 ? 17.687 9.054 13.783 1.00 97.75 264 TYR A O 1
ATOM 2144 N N . ASN A 1 265 ? 19.613 9.550 12.740 1.00 98.06 265 ASN A N 1
ATOM 2145 C CA . ASN A 1 265 ? 19.601 10.960 13.127 1.00 98.06 265 ASN A CA 1
ATOM 2146 C C . ASN A 1 265 ? 18.390 11.695 12.555 1.00 98.06 265 ASN A C 1
ATOM 2148 O O . ASN A 1 265 ? 17.763 12.478 13.262 1.00 98.06 265 ASN A O 1
ATOM 2152 N N . GLY A 1 266 ? 18.039 11.431 11.298 1.00 97.81 266 GLY A N 1
ATOM 2153 C CA . GLY A 1 266 ? 16.882 12.030 10.652 1.00 97.81 266 GLY A CA 1
ATOM 2154 C C . GLY A 1 266 ? 15.581 11.690 11.374 1.00 97.81 266 GLY A C 1
ATOM 2155 O O . GLY A 1 266 ? 14.836 12.585 11.773 1.00 97.81 266 GLY A O 1
ATOM 2156 N N . VAL A 1 267 ? 15.347 10.402 11.630 1.00 97.75 267 VAL A N 1
ATOM 2157 C CA . VAL A 1 267 ? 14.158 9.923 12.347 1.00 97.75 267 VAL A CA 1
ATOM 2158 C C . VAL A 1 267 ? 14.106 10.482 13.769 1.00 97.75 267 VAL A C 1
ATOM 2160 O O . VAL A 1 267 ? 13.058 10.969 14.190 1.00 97.75 267 VAL A O 1
ATOM 2163 N N . VAL A 1 268 ? 15.220 10.461 14.507 1.00 98.12 268 VAL A N 1
ATOM 2164 C CA . VAL A 1 268 ? 15.281 11.006 15.873 1.00 98.12 268 VAL A CA 1
ATOM 2165 C C . VAL A 1 268 ? 15.000 12.507 15.878 1.00 98.12 268 VAL A C 1
ATOM 2167 O O . VAL A 1 268 ? 14.170 12.956 16.668 1.00 98.12 268 VAL A O 1
ATOM 2170 N N . ASN A 1 269 ? 15.623 13.279 14.988 1.00 97.88 269 ASN A N 1
ATOM 2171 C CA . ASN A 1 269 ? 15.449 14.730 14.934 1.00 97.88 269 ASN A CA 1
ATOM 2172 C C . ASN A 1 269 ? 14.026 15.129 14.528 1.00 97.88 269 ASN A C 1
ATOM 2174 O O . ASN A 1 269 ? 13.480 16.072 15.093 1.00 97.88 269 ASN A O 1
ATOM 2178 N N . SER A 1 270 ? 13.410 14.408 13.588 1.00 97.38 270 SER A N 1
ATOM 2179 C CA . SER A 1 270 ? 12.039 14.687 13.153 1.00 97.38 270 SER A CA 1
ATOM 2180 C C . SER A 1 270 ? 10.988 14.267 14.182 1.00 97.38 270 SER A C 1
ATOM 2182 O O . SER A 1 270 ? 10.032 15.001 14.410 1.00 97.38 270 SER A O 1
ATOM 2184 N N . LEU A 1 271 ? 11.147 13.102 14.819 1.00 97.75 271 LEU A N 1
ATOM 2185 C CA . LEU A 1 271 ? 10.10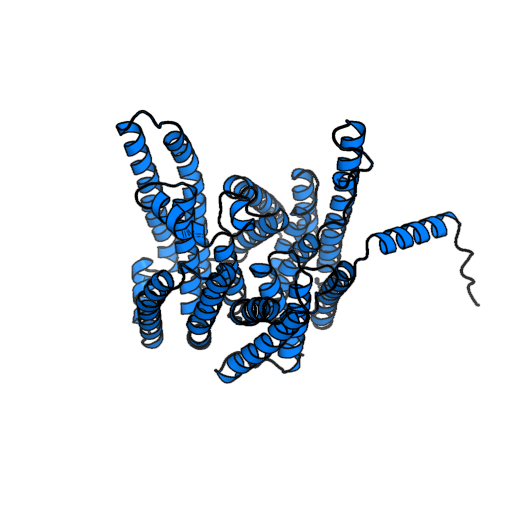4 12.537 15.682 1.00 97.75 271 LEU A CA 1
ATOM 2186 C C . LEU A 1 271 ? 10.228 12.924 17.157 1.00 97.75 271 LEU A C 1
ATOM 2188 O O . LEU A 1 271 ? 9.214 12.932 17.846 1.00 97.75 271 LEU A O 1
ATOM 2192 N N . THR A 1 272 ? 11.415 13.256 17.673 1.00 97.69 272 THR A N 1
ATOM 2193 C CA . THR A 1 272 ? 11.569 13.610 19.101 1.00 97.69 272 THR A CA 1
ATOM 2194 C C . THR A 1 272 ? 10.701 14.805 19.526 1.00 97.69 272 THR A C 1
ATOM 2196 O O . THR A 1 272 ? 10.066 14.704 20.579 1.00 97.69 272 THR A O 1
ATOM 2199 N N . PRO A 1 273 ? 10.596 15.902 18.744 1.00 96.56 273 PRO A N 1
ATOM 2200 C CA . PRO A 1 273 ? 9.710 17.018 19.086 1.00 96.56 273 PRO A CA 1
ATOM 2201 C C . PRO A 1 273 ? 8.231 16.609 19.159 1.00 96.56 273 PRO A C 1
ATOM 2203 O O . PRO A 1 273 ? 7.501 17.079 20.029 1.00 96.56 273 PRO A O 1
ATOM 2206 N N . ILE A 1 274 ? 7.812 15.692 18.283 1.00 96.12 274 ILE A N 1
ATOM 2207 C CA . ILE A 1 274 ? 6.423 15.234 18.140 1.00 96.12 274 ILE A CA 1
ATOM 2208 C C . ILE A 1 274 ? 6.066 14.245 19.257 1.00 96.12 274 ILE A C 1
ATOM 2210 O O . ILE A 1 274 ? 5.066 14.398 19.954 1.00 96.12 274 ILE A O 1
ATOM 2214 N N . LEU A 1 275 ? 6.923 13.245 19.476 1.00 96.31 275 LEU A N 1
ATOM 2215 C CA . LEU A 1 275 ? 6.731 12.196 20.480 1.00 96.31 275 LEU A CA 1
ATOM 2216 C C . LEU A 1 275 ? 7.051 12.665 21.905 1.00 96.31 275 LEU A C 1
ATOM 2218 O O . LEU A 1 275 ? 6.770 11.941 22.864 1.00 96.31 275 LEU A O 1
ATOM 2222 N N . LYS A 1 276 ? 7.671 13.846 22.049 1.00 95.81 276 LYS A N 1
ATOM 2223 C CA . LYS A 1 276 ? 8.179 14.418 23.312 1.00 95.81 276 LYS A CA 1
ATOM 2224 C C . LYS A 1 276 ? 9.146 13.487 24.054 1.00 95.81 276 LYS A C 1
ATOM 2226 O O . LYS A 1 276 ? 9.350 13.608 25.260 1.00 95.81 276 LYS A O 1
ATOM 2231 N N . ASN A 1 277 ? 9.716 12.522 23.339 1.00 96.44 277 ASN A N 1
ATOM 2232 C CA . ASN A 1 277 ? 10.638 11.518 23.842 1.00 96.44 277 ASN A CA 1
ATOM 2233 C C . ASN A 1 277 ? 11.426 10.938 22.662 1.00 96.44 277 ASN A C 1
ATOM 2235 O O . ASN A 1 277 ? 10.991 11.009 21.513 1.00 96.44 277 ASN A O 1
ATOM 2239 N N . HIS A 1 278 ? 12.566 10.318 22.950 1.00 97.44 278 HIS A N 1
ATOM 2240 C CA . HIS A 1 278 ? 13.330 9.591 21.947 1.00 97.44 278 HIS A CA 1
ATOM 2241 C C . HIS A 1 278 ? 12.466 8.469 21.323 1.00 97.44 278 HIS A C 1
ATOM 2243 O O . HIS A 1 278 ? 11.857 7.711 22.085 1.00 97.44 278 HIS A O 1
ATOM 2249 N N . PRO A 1 279 ? 12.426 8.282 19.986 1.00 97.25 279 PRO A N 1
ATOM 2250 C CA . PRO A 1 279 ? 11.480 7.365 19.334 1.00 97.25 279 PRO A CA 1
ATOM 2251 C C . PRO A 1 279 ? 11.539 5.916 19.830 1.00 97.25 279 PRO A C 1
ATOM 2253 O O . PRO A 1 279 ? 10.505 5.293 20.059 1.00 97.25 279 PRO A O 1
ATOM 2256 N N . LEU A 1 280 ? 12.742 5.381 20.075 1.00 96.06 280 LEU A N 1
ATOM 2257 C CA . LEU A 1 280 ? 12.894 4.022 20.618 1.00 96.06 280 LEU A CA 1
ATOM 2258 C C . LEU A 1 280 ? 12.400 3.915 22.069 1.00 96.06 280 LEU A C 1
ATOM 2260 O O . LEU A 1 280 ? 11.836 2.894 22.464 1.00 96.06 280 LEU A O 1
ATOM 2264 N N . SER A 1 281 ? 12.584 4.976 22.859 1.00 97.19 281 SER A N 1
ATOM 2265 C CA . SER A 1 281 ? 12.091 5.041 24.237 1.00 97.19 281 SER A CA 1
ATOM 2266 C C . SER A 1 281 ? 10.570 5.153 24.254 1.00 97.19 281 SER A C 1
ATOM 2268 O O . SER A 1 281 ? 9.918 4.452 25.024 1.00 97.19 281 SER A O 1
ATOM 2270 N N . TRP A 1 282 ? 10.007 5.969 23.358 1.00 97.94 282 TRP A N 1
ATOM 2271 C CA . TRP A 1 282 ? 8.568 6.076 23.144 1.00 97.94 282 TRP A CA 1
ATOM 2272 C C . TRP A 1 282 ? 7.963 4.725 22.756 1.00 97.94 282 TRP A C 1
ATOM 2274 O O . TRP A 1 282 ? 7.013 4.293 23.399 1.00 97.94 282 TRP A O 1
ATOM 2284 N N . LEU A 1 283 ? 8.557 4.010 21.792 1.00 97.12 283 LEU A N 1
ATOM 2285 C CA . LEU A 1 283 ? 8.082 2.691 21.361 1.00 97.12 283 LEU A CA 1
ATOM 2286 C C . LEU A 1 283 ? 8.093 1.682 22.514 1.00 97.12 283 LEU A C 1
ATOM 2288 O O . LEU A 1 283 ? 7.120 0.957 22.724 1.00 97.12 283 LEU A O 1
ATOM 2292 N N . LYS A 1 284 ? 9.179 1.658 23.297 1.00 97.19 284 LYS A N 1
ATOM 2293 C CA . LYS A 1 284 ? 9.279 0.795 24.477 1.00 97.19 284 LYS A CA 1
ATOM 2294 C C . LYS A 1 284 ? 8.156 1.097 25.467 1.00 97.19 284 LYS A C 1
ATOM 2296 O O . LYS A 1 284 ? 7.452 0.173 25.860 1.00 97.19 284 LYS A O 1
ATOM 2301 N N . ILE A 1 285 ? 7.960 2.369 25.822 1.00 97.25 285 ILE A N 1
ATOM 2302 C CA . ILE A 1 285 ? 6.897 2.800 26.741 1.00 97.25 285 ILE A CA 1
ATOM 2303 C C . ILE A 1 285 ? 5.522 2.430 26.176 1.00 97.25 285 ILE A C 1
ATOM 2305 O O . ILE A 1 285 ? 4.723 1.827 26.889 1.00 97.25 285 ILE A O 1
ATOM 2309 N N . PHE A 1 286 ? 5.275 2.707 24.893 1.00 96.88 286 PHE A N 1
ATOM 2310 C CA . PHE A 1 286 ? 4.019 2.418 24.202 1.00 96.88 286 PHE A CA 1
ATOM 2311 C C . PHE A 1 286 ? 3.621 0.941 24.294 1.00 96.88 286 PHE A C 1
ATOM 2313 O O . PHE A 1 286 ? 2.438 0.642 24.486 1.00 96.88 286 PHE A O 1
ATOM 2320 N N . ILE A 1 287 ? 4.595 0.030 24.181 1.00 96.75 287 ILE A N 1
ATOM 2321 C CA . ILE A 1 287 ? 4.386 -1.417 24.301 1.00 96.75 287 ILE A CA 1
ATOM 2322 C C . ILE A 1 287 ? 4.229 -1.824 25.771 1.00 96.75 287 ILE A C 1
ATOM 2324 O O . ILE A 1 287 ? 3.292 -2.544 26.106 1.00 96.75 287 ILE A O 1
ATOM 2328 N N . THR A 1 288 ? 5.121 -1.379 26.663 1.00 96.56 288 THR A N 1
ATOM 2329 C CA . THR A 1 288 ? 5.159 -1.867 28.054 1.00 96.56 288 THR A CA 1
ATOM 2330 C C . THR A 1 288 ? 4.072 -1.282 28.950 1.00 96.56 288 THR A C 1
ATOM 2332 O O . THR A 1 288 ? 3.754 -1.875 29.977 1.00 96.56 288 THR A O 1
ATOM 2335 N N . GLN A 1 289 ? 3.489 -0.137 28.586 1.00 95.88 289 GLN A N 1
ATOM 2336 C CA . GLN A 1 289 ? 2.431 0.501 29.379 1.00 95.88 289 GLN A CA 1
ATOM 2337 C C . GLN A 1 289 ? 1.112 -0.288 29.375 1.00 95.88 289 GLN A C 1
ATOM 2339 O O . GLN A 1 289 ? 0.309 -0.142 30.292 1.00 95.88 289 GLN A O 1
ATOM 2344 N N . SER A 1 290 ? 0.880 -1.133 28.364 1.00 97.25 290 SER A N 1
ATOM 2345 C CA . SER A 1 290 ? -0.331 -1.947 28.240 1.00 97.25 290 SER A CA 1
ATOM 2346 C C . SER A 1 290 ? 0.018 -3.429 28.306 1.00 97.25 290 SER A C 1
ATOM 2348 O O . SER A 1 290 ? 0.745 -3.949 27.458 1.00 97.25 290 SER A O 1
ATOM 2350 N N . LYS A 1 291 ? -0.560 -4.139 29.284 1.00 96.56 291 LYS A N 1
ATOM 2351 C CA . LYS A 1 291 ? -0.431 -5.603 29.390 1.00 96.56 291 LYS A CA 1
ATOM 2352 C C . LYS A 1 291 ? -0.928 -6.299 28.120 1.00 96.56 291 LYS A C 1
ATOM 2354 O O . LYS A 1 291 ? -0.315 -7.270 27.687 1.00 96.56 291 LYS A O 1
ATOM 2359 N N . THR A 1 292 ? -1.992 -5.775 27.507 1.00 96.75 292 THR A N 1
ATOM 2360 C CA . THR A 1 292 ? -2.549 -6.281 26.247 1.00 96.75 292 THR A CA 1
ATOM 2361 C C . THR A 1 292 ? -1.535 -6.157 25.114 1.00 96.75 292 THR A C 1
ATOM 2363 O O . THR A 1 292 ? -1.239 -7.152 24.459 1.00 96.75 292 THR A O 1
ATOM 2366 N N . ARG A 1 293 ? -0.922 -4.977 24.934 1.00 97.75 293 ARG A N 1
ATOM 2367 C CA . ARG A 1 293 ? 0.090 -4.759 23.883 1.00 97.75 293 ARG A CA 1
ATOM 2368 C C . ARG A 1 293 ? 1.304 -5.647 24.069 1.00 97.75 293 ARG A C 1
ATOM 2370 O O . ARG A 1 293 ? 1.741 -6.296 23.124 1.00 97.75 293 ARG A O 1
ATOM 2377 N N . PHE A 1 294 ? 1.817 -5.706 25.295 1.00 97.12 294 PHE A N 1
ATOM 2378 C CA . PHE A 1 294 ? 2.943 -6.567 25.623 1.00 97.12 294 PHE A CA 1
ATOM 2379 C C . PHE A 1 294 ? 2.632 -8.037 25.310 1.00 97.12 294 PHE A C 1
ATOM 2381 O O . PHE A 1 294 ? 3.452 -8.716 24.695 1.00 97.12 294 PHE A O 1
ATOM 2388 N N . LYS A 1 295 ? 1.427 -8.515 25.655 1.00 97.62 295 LYS A N 1
ATOM 2389 C CA . LYS A 1 295 ? 1.013 -9.895 25.384 1.00 97.62 295 LYS A CA 1
ATOM 2390 C C . LYS A 1 295 ? 0.864 -10.189 23.891 1.00 97.62 295 LYS A C 1
ATOM 2392 O O . LYS A 1 295 ? 1.306 -11.244 23.447 1.00 97.62 295 LYS A O 1
ATOM 2397 N N . ILE A 1 296 ? 0.286 -9.268 23.116 1.00 97.81 296 ILE A N 1
ATOM 2398 C CA . ILE A 1 296 ? 0.197 -9.393 21.652 1.00 97.81 296 ILE A CA 1
ATOM 2399 C C . ILE A 1 296 ? 1.604 -9.493 21.049 1.00 97.81 296 ILE A C 1
ATOM 2401 O O . ILE A 1 296 ? 1.867 -10.406 20.270 1.00 97.81 296 ILE A O 1
ATOM 2405 N N . MET A 1 297 ? 2.524 -8.611 21.453 1.00 97.06 297 MET A N 1
ATOM 2406 C CA . MET A 1 297 ? 3.912 -8.627 20.978 1.00 97.06 297 MET A CA 1
ATOM 2407 C C . MET A 1 297 ? 4.635 -9.930 21.335 1.00 97.06 297 MET A C 1
ATOM 2409 O O . MET A 1 297 ? 5.313 -10.501 20.485 1.00 97.06 297 MET A O 1
ATOM 2413 N N . GLU A 1 298 ? 4.468 -10.428 22.562 1.00 96.44 298 GLU A N 1
ATOM 2414 C CA . GLU A 1 298 ? 5.018 -11.718 22.992 1.00 96.44 298 GLU A CA 1
ATOM 2415 C C . GLU A 1 298 ? 4.505 -12.867 22.110 1.00 96.44 298 GLU A C 1
ATOM 2417 O O . GLU A 1 298 ? 5.297 -13.679 21.628 1.00 96.44 298 GLU A O 1
ATOM 2422 N N . ILE A 1 299 ? 3.193 -12.909 21.845 1.00 97.31 299 ILE A N 1
ATOM 2423 C CA . ILE A 1 299 ? 2.573 -13.921 20.981 1.00 97.31 299 ILE A CA 1
ATOM 2424 C C . ILE A 1 299 ? 3.116 -13.814 19.555 1.00 97.31 299 ILE A C 1
ATOM 2426 O O . ILE A 1 299 ? 3.532 -14.825 18.996 1.00 97.31 299 ILE A O 1
ATOM 2430 N N . TRP A 1 300 ? 3.158 -12.620 18.961 1.00 97.50 300 TRP A N 1
ATOM 2431 C CA . TRP A 1 300 ? 3.670 -12.431 17.601 1.00 97.50 300 TRP A CA 1
ATOM 2432 C C . TRP A 1 300 ? 5.135 -12.832 17.461 1.00 97.50 300 TRP A C 1
ATOM 2434 O O . TRP A 1 300 ? 5.486 -13.514 16.500 1.00 97.50 300 TRP A O 1
ATOM 2444 N N . ILE A 1 301 ? 5.980 -12.475 18.430 1.00 96.19 301 ILE A N 1
ATOM 2445 C CA . ILE A 1 301 ? 7.387 -12.885 18.449 1.00 96.19 301 ILE A CA 1
ATOM 2446 C C . ILE A 1 301 ? 7.489 -14.413 18.558 1.00 96.19 301 ILE A C 1
ATOM 2448 O O . ILE A 1 301 ? 8.215 -15.039 17.782 1.00 96.19 301 ILE A O 1
ATOM 2452 N N . GLY A 1 302 ? 6.725 -15.033 19.462 1.00 96.94 302 GLY A N 1
ATOM 2453 C CA . GLY A 1 302 ? 6.677 -16.489 19.604 1.00 96.94 302 GLY A CA 1
ATOM 2454 C C . GLY A 1 302 ? 6.215 -17.196 18.325 1.00 96.94 302 GLY A C 1
ATOM 2455 O O . GLY A 1 302 ? 6.838 -18.165 17.889 1.00 96.94 302 GLY A O 1
ATOM 2456 N N . LEU A 1 303 ? 5.167 -16.688 17.673 1.00 96.12 303 LEU A N 1
ATOM 2457 C CA . LEU A 1 303 ? 4.668 -17.211 16.400 1.00 96.12 303 LEU A CA 1
ATOM 2458 C C . LEU A 1 303 ? 5.688 -17.030 15.271 1.00 96.12 303 LEU A C 1
ATOM 2460 O O . LEU A 1 303 ? 5.898 -17.956 14.496 1.00 96.12 303 LEU A O 1
ATOM 2464 N N . PHE A 1 304 ? 6.384 -15.895 15.198 1.00 94.75 304 PHE A N 1
ATOM 2465 C CA . PHE A 1 304 ? 7.421 -15.668 14.192 1.00 94.75 304 PHE A CA 1
ATOM 2466 C C . PHE A 1 304 ? 8.559 -16.692 14.299 1.00 94.75 304 PHE A C 1
ATOM 2468 O O . PHE A 1 304 ? 8.934 -17.305 13.294 1.00 94.75 304 PHE A O 1
ATOM 2475 N N . PHE A 1 305 ? 9.069 -16.924 15.514 1.00 95.81 305 PHE A N 1
ATOM 2476 C CA . PHE A 1 305 ? 10.164 -17.868 15.758 1.00 95.81 305 PHE A CA 1
ATOM 2477 C C . PHE A 1 305 ? 9.748 -19.343 15.678 1.00 95.81 305 PHE A C 1
ATOM 2479 O O . PHE A 1 305 ? 10.613 -20.205 15.546 1.00 95.81 305 PHE A O 1
ATOM 2486 N N . THR A 1 306 ? 8.450 -19.651 15.714 1.00 94.94 306 THR A N 1
ATOM 2487 C CA . THR A 1 306 ? 7.940 -21.024 15.563 1.00 94.94 306 THR A CA 1
ATOM 2488 C C . THR A 1 306 ? 7.486 -21.315 14.134 1.00 94.94 306 THR A C 1
ATOM 2490 O O . THR A 1 306 ? 7.956 -22.275 13.526 1.00 94.94 306 THR A O 1
ATOM 2493 N N . ILE A 1 307 ? 6.625 -20.476 13.557 1.00 94.75 307 ILE A N 1
ATOM 2494 C CA . ILE A 1 307 ? 6.041 -20.682 12.227 1.00 94.75 307 ILE A CA 1
ATOM 2495 C C . ILE A 1 307 ? 7.099 -20.547 11.133 1.00 94.75 307 ILE A C 1
ATOM 2497 O O . ILE A 1 307 ? 7.145 -21.397 10.248 1.00 94.75 307 ILE A O 1
ATOM 2501 N N . THR A 1 308 ? 7.971 -19.533 11.181 1.00 91.38 308 THR A N 1
ATOM 2502 C CA . THR A 1 308 ? 8.918 -19.268 10.081 1.00 91.38 308 THR A CA 1
ATOM 2503 C C . THR A 1 308 ? 9.887 -20.433 9.847 1.00 91.38 308 THR A C 1
ATOM 2505 O O . THR A 1 308 ? 9.978 -20.896 8.708 1.00 91.38 308 THR A O 1
ATOM 2508 N N . PRO A 1 309 ? 10.573 -20.991 10.868 1.00 91.25 309 PRO A N 1
ATOM 2509 C CA . PRO A 1 309 ? 11.469 -22.128 10.651 1.00 91.25 309 PRO A CA 1
ATOM 2510 C C . PRO A 1 309 ? 10.734 -23.394 10.197 1.00 91.25 309 PRO A C 1
ATOM 2512 O O . PRO A 1 309 ? 11.224 -24.102 9.316 1.00 91.25 309 PRO A O 1
ATOM 2515 N N . ILE A 1 310 ? 9.547 -23.667 10.757 1.00 92.12 310 ILE A N 1
ATOM 2516 C CA . ILE A 1 310 ? 8.698 -24.794 10.340 1.00 92.12 310 ILE A CA 1
ATOM 2517 C C . ILE A 1 310 ? 8.327 -24.630 8.864 1.00 92.12 310 ILE A C 1
ATOM 2519 O O . ILE A 1 310 ? 8.541 -25.537 8.060 1.00 92.12 310 ILE A O 1
ATOM 2523 N N . PHE A 1 311 ? 7.842 -23.451 8.485 1.00 91.69 311 PHE A N 1
ATOM 2524 C CA . PHE A 1 311 ? 7.460 -23.145 7.117 1.00 91.69 311 PHE A CA 1
ATOM 2525 C C . PHE A 1 311 ? 8.641 -23.306 6.155 1.00 91.69 311 PHE A C 1
ATOM 2527 O O . PHE A 1 311 ? 8.515 -24.003 5.151 1.00 91.69 311 PHE A O 1
ATOM 2534 N N . LEU A 1 312 ? 9.812 -22.741 6.462 1.00 88.94 312 LEU A N 1
ATOM 2535 C CA . LEU A 1 312 ? 11.000 -22.869 5.609 1.00 88.94 312 LEU A CA 1
ATOM 2536 C C . LEU A 1 312 ? 11.466 -24.326 5.460 1.00 88.94 312 LEU A C 1
ATOM 2538 O O . LEU A 1 312 ? 11.915 -24.712 4.383 1.00 88.94 312 LEU A O 1
ATOM 2542 N N . LYS A 1 313 ? 11.315 -25.153 6.503 1.00 89.88 313 LYS A N 1
ATOM 2543 C CA . LYS A 1 313 ? 11.679 -26.576 6.466 1.00 89.88 313 LYS A CA 1
ATOM 2544 C C . LYS A 1 313 ? 10.750 -27.406 5.575 1.00 89.88 313 LYS A C 1
ATOM 2546 O O . LYS A 1 313 ? 11.231 -28.274 4.852 1.00 89.88 313 LYS A O 1
ATOM 2551 N N . PHE A 1 314 ? 9.439 -27.168 5.638 1.00 90.12 314 PHE A N 1
ATOM 2552 C CA . PHE A 1 314 ? 8.441 -28.014 4.966 1.00 90.12 314 PHE A CA 1
ATOM 2553 C C . PHE A 1 314 ? 7.962 -27.481 3.616 1.00 90.12 314 PHE A C 1
ATOM 2555 O O . PHE A 1 314 ? 7.454 -28.252 2.805 1.00 90.12 314 PHE A O 1
ATOM 2562 N N . SER A 1 315 ? 8.129 -26.187 3.347 1.00 88.94 315 SER A N 1
ATOM 2563 C CA . SER A 1 315 ? 7.579 -25.570 2.140 1.00 88.94 315 SER A CA 1
ATOM 2564 C C . SER A 1 315 ? 8.371 -25.858 0.868 1.00 88.94 315 SER A C 1
ATOM 2566 O O . SER A 1 315 ? 7.868 -25.567 -0.210 1.00 88.94 315 SER A O 1
ATOM 2568 N N . SER A 1 316 ? 9.578 -26.428 0.933 1.00 83.94 316 SER A N 1
ATOM 2569 C CA . SER A 1 316 ? 10.480 -26.551 -0.226 1.00 83.94 316 SER A CA 1
ATOM 2570 C C . SER A 1 316 ? 9.817 -27.173 -1.467 1.00 83.94 316 SER A C 1
ATOM 2572 O O . SER A 1 316 ? 9.976 -26.633 -2.563 1.00 83.94 316 SER A O 1
ATOM 2574 N N . SER A 1 317 ? 8.998 -28.215 -1.291 1.00 85.56 317 SER A N 1
ATOM 2575 C CA . SER A 1 317 ? 8.284 -28.929 -2.362 1.00 85.56 317 SER A CA 1
ATOM 2576 C C . SER A 1 317 ? 6.911 -28.350 -2.731 1.00 85.56 317 SER A C 1
ATOM 2578 O O . SER A 1 317 ? 6.266 -28.841 -3.656 1.00 85.56 317 SER A O 1
ATOM 2580 N N . TRP A 1 318 ? 6.429 -27.326 -2.025 1.00 88.38 318 TRP A N 1
ATOM 2581 C CA . TRP A 1 318 ? 5.102 -26.759 -2.268 1.00 88.38 318 TRP A CA 1
ATOM 2582 C C . TRP A 1 318 ? 5.086 -25.831 -3.486 1.00 88.38 318 TRP A C 1
ATOM 2584 O O . TRP A 1 318 ? 6.054 -25.114 -3.764 1.00 88.38 318 TRP A O 1
ATOM 2594 N N . GLN A 1 319 ? 3.940 -25.795 -4.170 1.00 88.06 319 GLN A N 1
ATOM 2595 C CA . GLN A 1 319 ? 3.666 -24.827 -5.233 1.00 88.06 319 GLN A CA 1
ATOM 2596 C C . GLN A 1 319 ? 3.736 -23.390 -4.693 1.00 88.06 319 GLN A C 1
ATOM 2598 O O . GLN A 1 319 ? 3.359 -23.129 -3.547 1.00 88.06 319 GLN A O 1
ATOM 2603 N N . ILE A 1 320 ? 4.200 -22.457 -5.530 1.00 86.19 320 ILE A N 1
ATOM 2604 C CA . ILE A 1 320 ? 4.423 -21.045 -5.167 1.00 86.19 320 ILE A CA 1
ATOM 2605 C C . ILE A 1 320 ? 3.150 -20.413 -4.595 1.00 86.19 320 ILE A C 1
ATOM 2607 O O . ILE A 1 320 ? 3.188 -19.760 -3.555 1.00 86.19 320 ILE A O 1
ATOM 2611 N N . ASP A 1 321 ? 2.001 -20.667 -5.209 1.00 85.25 321 ASP A N 1
ATOM 2612 C CA . ASP A 1 321 ? 0.742 -20.064 -4.776 1.00 85.25 321 ASP A CA 1
ATOM 2613 C C . ASP A 1 321 ? 0.285 -20.571 -3.415 1.00 85.25 321 ASP A C 1
ATOM 2615 O O . ASP A 1 321 ? -0.161 -19.782 -2.587 1.00 85.25 321 ASP A O 1
ATOM 2619 N N . LEU A 1 322 ? 0.480 -21.862 -3.129 1.00 88.38 322 LEU A N 1
ATOM 2620 C CA . LEU A 1 322 ? 0.198 -22.411 -1.805 1.00 88.38 322 LEU A CA 1
ATOM 2621 C C . LEU A 1 322 ? 1.095 -21.758 -0.746 1.00 88.38 322 LEU A C 1
ATOM 2623 O O . LEU A 1 322 ? 0.598 -21.343 0.299 1.00 88.38 322 LEU A O 1
ATOM 2627 N N . LYS A 1 323 ? 2.397 -21.608 -1.034 1.00 89.75 323 LYS A N 1
ATOM 2628 C CA . LYS A 1 323 ? 3.337 -20.900 -0.148 1.00 89.75 323 LYS A CA 1
ATOM 2629 C C . LYS A 1 323 ? 2.838 -19.491 0.160 1.00 89.75 323 LYS A C 1
ATOM 2631 O O . LYS A 1 323 ? 2.806 -19.097 1.322 1.00 89.75 323 LYS A O 1
ATOM 2636 N N . ARG A 1 324 ? 2.420 -18.750 -0.870 1.00 88.56 324 ARG A N 1
ATOM 2637 C CA . ARG A 1 324 ? 1.905 -17.382 -0.732 1.00 88.56 324 ARG A CA 1
ATOM 2638 C C . ARG A 1 324 ? 0.625 -17.345 0.094 1.00 88.56 324 ARG A C 1
ATOM 2640 O O . ARG A 1 324 ? 0.570 -16.581 1.054 1.00 88.56 324 ARG A O 1
ATOM 2647 N N . LYS A 1 325 ? -0.375 -18.175 -0.219 1.00 91.06 325 LYS A N 1
ATOM 2648 C CA . LYS A 1 325 ? -1.664 -18.156 0.493 1.00 91.06 325 LYS A CA 1
ATOM 2649 C C . LYS A 1 325 ? -1.541 -18.580 1.957 1.00 91.06 325 LYS A C 1
ATOM 2651 O O . LYS A 1 325 ? -2.261 -18.056 2.796 1.00 91.06 325 LYS A O 1
ATOM 2656 N N . ILE A 1 326 ? -0.571 -19.427 2.310 1.00 91.75 326 ILE A N 1
ATOM 2657 C CA . ILE A 1 326 ? -0.276 -19.718 3.723 1.00 91.75 326 ILE A CA 1
ATOM 2658 C C . ILE A 1 326 ? 0.150 -18.449 4.474 1.00 91.75 326 ILE A C 1
ATOM 2660 O O . ILE A 1 326 ? -0.357 -18.204 5.564 1.00 91.75 326 ILE A O 1
ATOM 2664 N N . TRP A 1 327 ? 0.999 -17.601 3.886 1.00 91.19 327 TRP A N 1
ATOM 2665 C CA . TRP A 1 327 ? 1.347 -16.310 4.492 1.00 91.19 327 TRP A CA 1
ATOM 2666 C C . TRP A 1 327 ? 0.156 -15.347 4.582 1.00 91.19 327 TRP A C 1
ATOM 2668 O O . TRP A 1 327 ? 0.075 -14.597 5.551 1.00 91.19 327 TRP A O 1
ATOM 2678 N N . HIS A 1 328 ? -0.790 -15.399 3.638 1.00 94.25 328 HIS A N 1
ATOM 2679 C CA . HIS A 1 328 ? -2.022 -14.601 3.705 1.00 94.25 328 HIS A CA 1
ATOM 2680 C C . HIS A 1 328 ? -2.905 -15.046 4.882 1.00 94.25 328 HIS A C 1
ATOM 2682 O O . HIS A 1 328 ? -3.363 -14.206 5.655 1.00 94.25 328 HIS A O 1
ATOM 2688 N N . PHE A 1 329 ? -3.075 -16.359 5.086 1.00 94.50 329 PHE A N 1
ATOM 2689 C CA . PHE A 1 329 ? -3.807 -16.886 6.241 1.00 94.50 329 PHE A CA 1
ATOM 2690 C C . PHE A 1 329 ? -3.102 -16.598 7.565 1.00 94.50 329 PHE A C 1
ATOM 2692 O O . PHE A 1 329 ? -3.763 -16.219 8.528 1.00 94.50 329 PHE A O 1
ATOM 2699 N N . ILE A 1 330 ? -1.774 -16.755 7.630 1.00 94.44 330 ILE A N 1
ATOM 2700 C CA . ILE A 1 330 ? -1.004 -16.405 8.831 1.00 94.44 330 ILE A CA 1
ATOM 2701 C C . ILE A 1 330 ? -1.258 -14.940 9.174 1.00 94.44 330 ILE A C 1
ATOM 2703 O O . ILE A 1 330 ? -1.671 -14.664 10.295 1.00 94.44 330 ILE A O 1
ATOM 2707 N N . LEU A 1 331 ? -1.107 -14.033 8.201 1.00 95.31 331 LEU A N 1
ATOM 2708 C CA . LEU A 1 331 ? -1.373 -12.608 8.386 1.00 95.31 331 LEU A CA 1
ATOM 2709 C C . LEU A 1 331 ? -2.800 -12.365 8.898 1.00 95.31 331 LEU A C 1
ATOM 2711 O O . LEU A 1 331 ? -2.983 -11.644 9.873 1.00 95.31 331 LEU A O 1
ATOM 2715 N N . PHE A 1 332 ? -3.805 -13.016 8.306 1.00 96.50 332 PHE A N 1
ATOM 2716 C CA . PHE A 1 332 ? -5.191 -12.929 8.764 1.00 96.50 332 PHE A CA 1
ATOM 2717 C C . PHE A 1 332 ? -5.351 -13.318 10.241 1.00 96.50 332 PHE A C 1
ATOM 2719 O O . PHE A 1 332 ? -5.828 -12.516 11.048 1.00 96.50 332 PHE A O 1
ATOM 2726 N N . PHE A 1 333 ? -4.919 -14.524 10.616 1.00 95.31 333 PHE A N 1
ATOM 2727 C CA . PHE A 1 333 ? -5.120 -15.049 11.967 1.00 95.31 333 PHE A CA 1
ATOM 2728 C C . PHE A 1 333 ? -4.298 -14.312 13.022 1.00 95.31 333 PHE A C 1
ATOM 2730 O O . PHE A 1 333 ? -4.769 -14.133 14.145 1.00 95.31 333 PHE A O 1
ATOM 2737 N N . THR A 1 334 ? -3.090 -13.855 12.681 1.00 95.88 334 THR A N 1
ATOM 2738 C CA . THR A 1 334 ? -2.261 -13.099 13.624 1.00 95.88 334 THR A CA 1
ATOM 2739 C C . THR A 1 334 ? -2.759 -11.680 13.837 1.00 95.88 334 THR A C 1
ATOM 2741 O O . THR A 1 334 ? -2.459 -11.107 14.880 1.00 95.88 334 THR A O 1
ATOM 2744 N N . THR A 1 335 ? -3.505 -11.107 12.892 1.00 97.62 335 THR A N 1
ATOM 2745 C CA . THR A 1 335 ? -3.844 -9.679 12.912 1.00 97.62 335 THR A CA 1
ATOM 2746 C C . THR A 1 335 ? -5.298 -9.406 13.276 1.00 97.62 335 THR A C 1
ATOM 2748 O O . THR A 1 335 ? -5.554 -8.404 13.939 1.00 97.62 335 THR A O 1
ATOM 2751 N N . LEU A 1 336 ? -6.248 -10.277 12.912 1.00 97.50 336 LEU A N 1
ATOM 2752 C CA . LEU A 1 336 ? -7.681 -10.004 13.080 1.00 97.50 336 LEU A CA 1
ATOM 2753 C C . LEU A 1 336 ? -8.057 -9.629 14.518 1.00 97.50 336 LEU A C 1
ATOM 2755 O O . LEU A 1 336 ? -8.669 -8.590 14.744 1.00 97.50 336 LEU A O 1
ATOM 2759 N N . HIS A 1 337 ? -7.701 -10.470 15.492 1.00 97.25 337 HIS A N 1
ATOM 2760 C CA . HIS A 1 337 ? -8.074 -10.212 16.880 1.00 97.25 337 HIS A CA 1
ATOM 2761 C C . HIS A 1 337 ? -7.319 -9.008 17.473 1.00 97.25 337 HIS A C 1
ATOM 2763 O O . HIS A 1 337 ? -7.990 -8.138 18.029 1.00 97.25 337 HIS A O 1
ATOM 2769 N N . PRO A 1 338 ? -5.985 -8.867 17.295 1.00 97.94 338 PRO A N 1
ATOM 2770 C CA . PRO A 1 338 ? -5.268 -7.641 17.654 1.00 97.94 338 PRO A CA 1
ATOM 2771 C C . PRO A 1 338 ? -5.864 -6.359 17.069 1.00 97.94 338 PRO A C 1
ATOM 2773 O O . PRO A 1 338 ? -5.887 -5.350 17.763 1.00 97.94 338 PRO A O 1
ATOM 2776 N N . LEU A 1 339 ? -6.386 -6.394 15.838 1.00 98.19 339 LEU A N 1
ATOM 2777 C CA . LEU A 1 339 ? -6.992 -5.223 15.198 1.00 98.19 339 LEU A CA 1
ATOM 2778 C C . LEU A 1 339 ? -8.263 -4.763 15.924 1.00 98.19 339 LEU A C 1
ATOM 2780 O O . LEU A 1 339 ? -8.507 -3.564 16.008 1.00 98.19 339 LEU A O 1
ATOM 2784 N N . ILE A 1 340 ? -9.042 -5.700 16.472 1.00 97.25 340 ILE A N 1
ATOM 2785 C CA . ILE A 1 340 ? -10.256 -5.395 17.244 1.00 97.25 340 ILE A CA 1
ATOM 2786 C C . ILE A 1 340 ? -9.898 -4.777 18.604 1.00 97.25 340 ILE A C 1
ATOM 2788 O O . ILE A 1 340 ? -10.537 -3.824 19.037 1.00 97.25 340 ILE A O 1
ATOM 2792 N N . ILE A 1 341 ? -8.882 -5.315 19.287 1.00 97.12 341 ILE A N 1
ATOM 2793 C CA . ILE A 1 341 ? -8.564 -4.935 20.675 1.00 97.12 341 ILE A CA 1
ATOM 2794 C C . ILE A 1 341 ? -7.594 -3.752 20.796 1.00 97.12 341 ILE A C 1
ATOM 2796 O O . ILE A 1 341 ? -7.675 -3.005 21.768 1.00 97.12 341 ILE A O 1
ATOM 2800 N N . ASP A 1 342 ? -6.658 -3.588 19.858 1.00 97.44 342 ASP A N 1
ATOM 2801 C CA . ASP A 1 342 ? -5.659 -2.513 19.867 1.00 97.44 342 ASP A CA 1
ATOM 2802 C C . ASP A 1 342 ? -5.226 -2.151 18.430 1.00 97.44 342 ASP A C 1
ATOM 2804 O O . ASP A 1 342 ? -4.140 -2.535 17.973 1.00 97.44 342 ASP A O 1
ATOM 2808 N N . PRO A 1 343 ? -6.072 -1.416 17.681 1.00 96.94 343 PRO A N 1
ATOM 2809 C CA . PRO A 1 343 ? -5.782 -1.049 16.297 1.00 96.94 343 PRO A CA 1
ATOM 2810 C C . PRO A 1 343 ? -4.522 -0.185 16.161 1.00 96.94 343 PRO A C 1
ATOM 2812 O O . PRO A 1 343 ? -3.809 -0.306 15.169 1.00 96.94 343 PRO A O 1
ATOM 2815 N N . GLU A 1 344 ? -4.197 0.635 17.164 1.00 96.94 344 GLU A N 1
ATOM 2816 C CA . GLU A 1 344 ? -2.989 1.471 17.175 1.00 96.94 344 GLU A CA 1
ATOM 2817 C C . GLU A 1 344 ? -1.709 0.629 17.161 1.00 96.94 344 GLU A C 1
ATOM 2819 O O . GLU A 1 344 ? -0.788 0.897 16.384 1.00 96.94 344 GLU A O 1
ATOM 2824 N N . LEU A 1 345 ? -1.658 -0.440 17.968 1.00 98.00 345 LEU A N 1
ATOM 2825 C CA . LEU A 1 345 ? -0.547 -1.390 17.915 1.00 98.00 345 LEU A CA 1
ATOM 2826 C C . LEU A 1 345 ? -0.448 -2.057 16.538 1.00 98.00 345 LEU A C 1
ATOM 2828 O O . LEU A 1 345 ? 0.656 -2.212 16.017 1.00 98.00 345 LEU A O 1
ATOM 2832 N N . VAL A 1 346 ? -1.581 -2.441 15.942 1.00 98.31 346 VAL A N 1
ATOM 2833 C CA . VAL A 1 346 ? -1.601 -3.078 14.618 1.00 98.31 346 VAL A CA 1
ATOM 2834 C C . VAL A 1 346 ? -1.107 -2.127 13.532 1.00 98.31 346 VAL A C 1
ATOM 2836 O O . VAL A 1 346 ? -0.243 -2.523 12.748 1.00 98.31 346 VAL A O 1
ATOM 2839 N N . LYS A 1 347 ? -1.569 -0.869 13.502 1.00 98.12 347 LYS A N 1
ATOM 2840 C CA . LYS A 1 347 ? -1.048 0.146 12.572 1.00 98.12 347 LYS A CA 1
ATOM 2841 C C . LYS A 1 347 ? 0.466 0.272 12.706 1.00 98.12 347 LYS A C 1
ATOM 2843 O O . LYS A 1 347 ? 1.179 0.202 11.707 1.00 98.12 347 LYS A O 1
ATOM 2848 N N . LEU A 1 348 ? 0.959 0.411 13.939 1.00 98.12 348 LEU A N 1
ATOM 2849 C CA . LEU A 1 348 ? 2.384 0.591 14.207 1.00 98.12 348 LEU A CA 1
ATOM 2850 C C . LEU A 1 348 ? 3.199 -0.640 13.787 1.00 98.12 348 LEU A C 1
ATOM 2852 O O . LEU A 1 348 ? 4.297 -0.502 13.247 1.00 98.12 348 LEU A O 1
ATOM 2856 N N . ALA A 1 349 ? 2.644 -1.840 13.968 1.00 97.75 349 ALA A N 1
ATOM 2857 C CA . ALA A 1 349 ? 3.246 -3.076 13.491 1.00 97.75 349 ALA A CA 1
ATOM 2858 C C . ALA A 1 349 ? 3.327 -3.123 11.957 1.00 97.75 349 ALA A C 1
ATOM 2860 O O . ALA A 1 349 ? 4.374 -3.495 11.435 1.00 97.75 349 ALA A O 1
ATOM 2861 N N . PHE A 1 350 ? 2.291 -2.688 11.227 1.00 98.12 350 PHE A N 1
ATOM 2862 C CA . PHE A 1 350 ? 2.344 -2.585 9.762 1.00 98.12 350 PHE A CA 1
ATOM 2863 C C . PHE A 1 350 ? 3.349 -1.538 9.279 1.00 98.12 350 PHE A C 1
ATOM 2865 O O . PHE A 1 350 ? 4.082 -1.811 8.332 1.00 98.12 350 PHE A O 1
ATOM 2872 N N . VAL A 1 351 ? 3.446 -0.384 9.947 1.00 98.00 351 VAL A N 1
ATOM 2873 C CA . VAL A 1 351 ? 4.490 0.623 9.681 1.00 98.00 351 VAL A CA 1
ATOM 2874 C C . VAL A 1 351 ? 5.884 0.001 9.809 1.00 98.00 351 VAL A C 1
ATOM 2876 O O . VAL A 1 351 ? 6.711 0.133 8.905 1.00 98.00 351 VAL A O 1
ATOM 2879 N N . GLY A 1 352 ? 6.130 -0.736 10.896 1.00 96.62 352 GLY A N 1
ATOM 2880 C CA . GLY A 1 352 ? 7.383 -1.462 11.099 1.00 96.62 352 GLY A CA 1
ATOM 2881 C C . GLY A 1 352 ? 7.622 -2.549 10.047 1.00 96.62 352 GLY A C 1
ATOM 2882 O O . GLY A 1 352 ? 8.725 -2.654 9.515 1.00 96.62 352 GLY A O 1
ATOM 2883 N N . LEU A 1 353 ? 6.593 -3.328 9.708 1.00 96.62 353 LEU A N 1
ATOM 2884 C CA . LEU A 1 353 ? 6.674 -4.427 8.747 1.00 96.62 353 LEU A CA 1
ATOM 2885 C C . LEU A 1 353 ? 6.997 -3.918 7.338 1.00 96.62 353 LEU A C 1
ATOM 2887 O O . LEU A 1 353 ? 7.918 -4.431 6.709 1.00 96.62 353 LEU A O 1
ATOM 2891 N N . ILE A 1 354 ? 6.316 -2.864 6.877 1.00 97.19 354 ILE A N 1
ATOM 2892 C CA . ILE A 1 354 ? 6.616 -2.192 5.605 1.00 97.19 354 ILE A CA 1
ATOM 2893 C C . ILE A 1 354 ? 8.075 -1.716 5.596 1.00 97.19 354 ILE A C 1
ATOM 2895 O O . ILE A 1 354 ? 8.802 -2.014 4.650 1.00 97.19 354 ILE A O 1
ATOM 2899 N N . GLY A 1 355 ? 8.540 -1.066 6.670 1.00 95.75 355 GLY A N 1
ATOM 2900 C CA . GLY A 1 355 ? 9.931 -0.616 6.787 1.00 95.75 355 GLY A CA 1
ATOM 2901 C C . GLY A 1 355 ? 10.950 -1.760 6.711 1.00 95.75 355 GLY A C 1
ATOM 2902 O O . GLY A 1 355 ? 11.926 -1.675 5.965 1.00 95.75 355 GLY A O 1
ATOM 2903 N N . VAL A 1 356 ? 10.710 -2.865 7.425 1.00 95.81 356 VAL A N 1
ATOM 2904 C CA . VAL A 1 356 ? 11.577 -4.054 7.386 1.00 95.81 356 VAL A CA 1
ATOM 2905 C C . VAL A 1 356 ? 11.621 -4.656 5.982 1.00 95.81 356 VAL A C 1
ATOM 2907 O O . VAL A 1 356 ? 12.708 -4.933 5.476 1.00 95.81 356 VAL A O 1
ATOM 2910 N N . PHE A 1 357 ? 10.471 -4.823 5.323 1.00 95.44 357 PHE A N 1
ATOM 2911 C CA . PHE A 1 357 ? 10.420 -5.376 3.969 1.00 95.44 357 PHE A CA 1
ATOM 2912 C C . PHE A 1 357 ? 11.048 -4.446 2.927 1.00 95.44 357 PHE A C 1
ATOM 2914 O O . PHE A 1 357 ? 11.696 -4.942 2.011 1.00 95.44 357 PHE A O 1
ATOM 2921 N N . MET A 1 358 ? 10.947 -3.124 3.084 1.00 95.19 358 MET A N 1
ATOM 2922 C CA . MET A 1 358 ? 11.655 -2.163 2.230 1.00 95.19 358 MET A CA 1
ATOM 2923 C C . MET A 1 358 ? 13.181 -2.258 2.382 1.00 95.19 358 MET A C 1
ATOM 2925 O O . MET A 1 358 ? 13.901 -2.221 1.383 1.00 95.19 358 MET A O 1
ATOM 2929 N N . ILE A 1 359 ? 13.691 -2.431 3.609 1.00 95.38 359 ILE A N 1
ATOM 2930 C CA . ILE A 1 359 ? 15.129 -2.631 3.861 1.00 95.38 359 ILE A CA 1
ATOM 2931 C C . ILE A 1 359 ? 15.601 -3.967 3.283 1.00 95.38 359 ILE A C 1
ATOM 2933 O O . ILE A 1 359 ? 16.606 -4.003 2.571 1.00 95.38 359 ILE A O 1
ATOM 2937 N N . ILE A 1 360 ? 14.877 -5.058 3.564 1.00 95.62 360 ILE A N 1
ATOM 2938 C CA . ILE A 1 360 ? 15.164 -6.385 2.999 1.00 95.62 360 ILE A CA 1
ATOM 2939 C C . ILE A 1 360 ? 15.216 -6.293 1.481 1.00 95.62 360 ILE A C 1
ATOM 2941 O O . ILE A 1 360 ? 16.150 -6.810 0.870 1.00 95.62 360 ILE A O 1
ATOM 2945 N N . GLU A 1 361 ? 14.246 -5.606 0.885 1.00 95.31 361 GLU A N 1
ATOM 2946 C CA . GLU A 1 361 ? 14.143 -5.518 -0.556 1.00 95.31 361 GLU A CA 1
ATOM 2947 C C . GLU A 1 361 ? 15.262 -4.694 -1.181 1.00 95.31 361 GLU A C 1
ATOM 2949 O O . GLU A 1 361 ? 15.859 -5.117 -2.167 1.00 95.31 361 GLU A O 1
ATOM 2954 N N . THR A 1 362 ? 15.630 -3.582 -0.545 1.00 95.06 362 THR A N 1
ATOM 2955 C CA . THR A 1 362 ? 16.772 -2.761 -0.966 1.00 95.06 362 THR A CA 1
ATOM 2956 C C . THR A 1 362 ? 18.067 -3.563 -0.918 1.00 95.06 362 THR A C 1
ATOM 2958 O O . THR A 1 362 ? 18.845 -3.548 -1.869 1.00 95.06 362 THR A O 1
ATOM 2961 N N . LEU A 1 363 ? 18.304 -4.323 0.155 1.00 96.00 363 LEU A N 1
ATOM 2962 C CA . LEU A 1 363 ? 19.479 -5.193 0.257 1.00 96.00 363 LEU A CA 1
ATOM 2963 C C . LEU A 1 363 ? 19.447 -6.323 -0.783 1.00 96.00 363 LEU A C 1
ATOM 2965 O O . LEU A 1 363 ? 20.486 -6.654 -1.359 1.00 96.00 363 LEU A O 1
ATOM 2969 N N . ARG A 1 364 ? 18.271 -6.910 -1.039 1.00 95.94 364 ARG A N 1
ATOM 2970 C CA . ARG A 1 364 ? 18.078 -7.983 -2.023 1.00 95.94 364 ARG A CA 1
ATOM 2971 C C . ARG A 1 364 ? 18.367 -7.499 -3.444 1.00 95.94 364 ARG A C 1
ATOM 2973 O O . ARG A 1 364 ? 19.118 -8.168 -4.155 1.00 95.94 364 ARG A O 1
ATOM 2980 N N . CYS A 1 365 ? 17.786 -6.370 -3.856 1.00 93.69 365 CYS A N 1
ATOM 2981 C CA . CYS A 1 365 ? 17.905 -5.860 -5.222 1.00 93.69 365 CYS A CA 1
ATOM 2982 C C . CYS A 1 365 ? 19.304 -5.289 -5.505 1.00 93.69 365 CYS A C 1
ATOM 2984 O O . CYS A 1 365 ? 19.871 -5.575 -6.556 1.00 93.69 365 CYS A O 1
ATOM 2986 N N . THR A 1 366 ? 19.919 -4.597 -4.538 1.00 94.00 366 THR A N 1
ATOM 2987 C CA . THR A 1 366 ? 21.290 -4.056 -4.667 1.00 94.00 366 THR A CA 1
ATOM 2988 C C . THR A 1 366 ? 22.388 -5.104 -4.472 1.00 94.00 366 THR A C 1
ATOM 2990 O O . THR A 1 366 ? 23.549 -4.865 -4.801 1.00 94.00 366 THR A O 1
ATOM 2993 N N . ARG A 1 367 ? 22.052 -6.271 -3.903 1.00 94.00 367 ARG A N 1
ATOM 2994 C CA . ARG A 1 367 ? 22.991 -7.350 -3.546 1.00 94.00 367 ARG A CA 1
ATOM 2995 C C . ARG A 1 367 ? 24.178 -6.889 -2.684 1.00 94.00 367 ARG A C 1
ATOM 2997 O O . ARG A 1 367 ? 25.247 -7.504 -2.729 1.00 94.00 367 ARG A O 1
ATOM 3004 N N . LEU A 1 368 ? 23.998 -5.849 -1.867 1.00 93.44 368 LEU A N 1
ATOM 3005 C CA . LEU A 1 368 ? 25.050 -5.356 -0.973 1.00 93.44 368 LEU A CA 1
ATOM 3006 C C . LEU A 1 368 ? 25.390 -6.396 0.123 1.00 93.44 368 LEU A C 1
ATOM 3008 O O . LEU A 1 368 ? 24.482 -6.948 0.755 1.00 93.44 368 LEU A O 1
ATOM 3012 N N . PRO A 1 369 ? 26.679 -6.708 0.363 1.00 92.69 369 PRO A N 1
ATOM 3013 C CA . PRO A 1 369 ? 27.092 -7.675 1.379 1.00 92.69 369 PRO A CA 1
ATOM 3014 C C . PRO A 1 369 ? 26.984 -7.094 2.802 1.00 92.69 369 PRO A C 1
ATOM 3016 O O . PRO A 1 369 ? 27.165 -5.895 2.981 1.00 92.69 369 PRO A O 1
ATOM 3019 N N . PRO A 1 370 ? 26.775 -7.932 3.836 1.00 93.19 370 PRO A N 1
ATOM 3020 C CA . PRO A 1 370 ? 26.871 -9.394 3.788 1.00 93.19 370 PRO A CA 1
ATOM 3021 C C . PRO A 1 370 ? 25.573 -10.102 3.370 1.00 93.19 370 PRO A C 1
ATOM 3023 O O . PRO A 1 370 ? 25.631 -11.229 2.886 1.00 93.19 370 PRO A O 1
ATOM 3026 N N . PHE A 1 371 ? 24.416 -9.451 3.516 1.00 94.94 371 PHE A N 1
ATOM 3027 C CA . PHE A 1 371 ? 23.119 -10.133 3.449 1.00 94.94 371 PHE A CA 1
ATOM 3028 C C . PHE A 1 371 ? 22.466 -10.146 2.064 1.00 94.94 371 PHE A C 1
ATOM 3030 O O . PHE A 1 371 ? 21.686 -11.050 1.777 1.00 94.94 371 PHE A O 1
ATOM 3037 N N . GLY A 1 372 ? 22.777 -9.194 1.180 1.00 95.25 372 GLY A N 1
ATOM 3038 C CA . GLY A 1 372 ? 22.084 -9.030 -0.102 1.00 95.25 372 GLY A CA 1
ATOM 3039 C C . GLY A 1 372 ? 22.033 -10.298 -0.968 1.00 95.25 372 GLY A C 1
ATOM 3040 O O . GLY A 1 372 ? 20.938 -10.731 -1.331 1.00 95.25 372 GLY A O 1
ATOM 3041 N N . PRO A 1 373 ? 23.169 -10.972 -1.249 1.00 95.12 373 PRO A N 1
ATOM 3042 C CA . PRO A 1 373 ? 23.166 -12.216 -2.025 1.00 95.12 373 PRO A CA 1
ATOM 3043 C C . PRO A 1 373 ? 22.391 -13.358 -1.350 1.00 95.12 373 PRO A C 1
ATOM 3045 O O . PRO A 1 373 ? 21.733 -14.151 -2.022 1.00 95.12 373 PRO A O 1
ATOM 3048 N N . GLN A 1 374 ? 22.446 -13.438 -0.018 1.00 95.38 374 GLN A N 1
ATOM 3049 C CA . GLN A 1 374 ? 21.746 -14.463 0.760 1.00 95.38 374 GLN A CA 1
ATOM 3050 C C . GLN A 1 374 ? 20.231 -14.250 0.691 1.00 95.38 374 GLN A C 1
ATOM 3052 O O . GLN A 1 374 ? 19.496 -15.196 0.418 1.00 95.38 374 GLN A O 1
ATOM 3057 N N . LEU A 1 375 ? 19.776 -13.003 0.855 1.00 94.81 375 LEU A N 1
ATOM 3058 C CA . LEU A 1 375 ? 18.372 -12.613 0.711 1.00 94.81 375 LEU A CA 1
ATOM 3059 C C . LEU A 1 375 ? 17.860 -12.882 -0.707 1.00 94.81 375 LEU A C 1
ATOM 3061 O O . LEU A 1 375 ? 16.773 -13.432 -0.868 1.00 94.81 375 LEU A O 1
ATOM 3065 N N . ALA A 1 376 ? 18.655 -12.563 -1.735 1.00 94.31 376 ALA A N 1
ATOM 3066 C CA . ALA A 1 376 ? 18.294 -12.834 -3.125 1.00 94.31 376 ALA A CA 1
ATOM 3067 C C . ALA A 1 376 ? 18.070 -14.331 -3.378 1.00 94.31 376 ALA A C 1
ATOM 3069 O O . ALA A 1 376 ? 17.079 -14.703 -4.001 1.00 94.31 376 ALA A O 1
ATOM 3070 N N . ASN A 1 377 ? 18.938 -15.193 -2.846 1.00 92.00 377 ASN A N 1
ATOM 3071 C CA . ASN A 1 377 ? 18.792 -16.642 -2.981 1.00 92.00 377 ASN A CA 1
ATOM 3072 C C . ASN A 1 377 ? 17.631 -17.202 -2.146 1.00 92.00 377 ASN A C 1
ATOM 3074 O O . ASN A 1 377 ? 16.915 -18.081 -2.620 1.00 92.00 377 ASN A O 1
ATOM 3078 N N . LEU A 1 378 ? 17.426 -16.684 -0.929 1.00 89.75 378 LEU A N 1
ATOM 3079 C CA . LEU A 1 378 ? 16.351 -17.107 -0.029 1.00 89.75 378 LEU A CA 1
ATOM 3080 C C . LEU A 1 378 ? 14.963 -16.788 -0.601 1.00 89.75 378 LEU A C 1
ATOM 3082 O O . LEU A 1 378 ? 14.046 -17.596 -0.469 1.00 89.75 378 LEU A O 1
ATOM 3086 N N . LEU A 1 379 ? 14.809 -15.617 -1.228 1.00 89.81 379 LEU A N 1
ATOM 3087 C CA . LEU A 1 379 ? 13.523 -15.126 -1.731 1.00 89.81 379 LEU A CA 1
ATOM 3088 C C . LEU A 1 379 ? 13.211 -15.576 -3.165 1.00 89.81 379 LEU A C 1
ATOM 3090 O O . LEU A 1 379 ? 12.043 -15.598 -3.547 1.00 89.81 379 LEU A O 1
ATOM 3094 N N . LYS A 1 380 ? 14.215 -16.009 -3.940 1.00 89.50 380 LYS A N 1
ATOM 3095 C CA . LYS A 1 380 ? 14.048 -16.491 -5.323 1.00 89.50 380 LYS A CA 1
ATOM 3096 C C . LYS A 1 380 ? 12.913 -17.520 -5.513 1.00 89.50 380 LYS A C 1
ATOM 3098 O O . LYS A 1 380 ? 12.168 -17.376 -6.475 1.00 89.50 380 LYS A O 1
ATOM 3103 N N . PRO A 1 381 ? 12.704 -18.524 -4.631 1.00 86.38 381 PRO A N 1
ATOM 3104 C CA . PRO A 1 381 ? 11.635 -19.516 -4.803 1.00 86.38 381 PRO A CA 1
ATOM 3105 C C . PRO A 1 381 ? 10.205 -18.977 -4.631 1.00 86.38 381 PRO A C 1
ATOM 3107 O O . PRO A 1 381 ? 9.257 -19.740 -4.815 1.00 86.38 381 PRO A O 1
ATOM 3110 N N . TYR A 1 382 ? 10.046 -17.718 -4.214 1.00 83.50 382 TYR A N 1
ATOM 3111 C CA . TYR A 1 382 ? 8.753 -17.071 -3.974 1.00 83.50 382 TYR A CA 1
ATOM 3112 C C . TYR A 1 382 ? 8.370 -16.068 -5.066 1.00 83.50 382 TYR A C 1
ATOM 3114 O O . TYR A 1 382 ? 7.274 -15.519 -5.006 1.00 83.50 382 TYR A O 1
ATOM 3122 N N . GLN A 1 383 ? 9.258 -15.835 -6.035 1.00 88.75 383 GLN A N 1
ATOM 3123 C CA . GLN A 1 383 ? 9.045 -14.900 -7.135 1.00 88.75 383 GLN A CA 1
ATOM 3124 C C . GLN A 1 383 ? 8.213 -15.561 -8.233 1.00 88.75 383 GLN A C 1
ATOM 3126 O O . GLN A 1 383 ? 8.525 -16.670 -8.675 1.00 88.75 383 GLN A O 1
ATOM 3131 N N . ASP A 1 384 ? 7.165 -14.877 -8.680 1.00 85.25 384 ASP A N 1
ATOM 3132 C CA . ASP A 1 384 ? 6.383 -15.281 -9.846 1.00 85.25 384 ASP A CA 1
ATOM 3133 C C . ASP A 1 384 ? 6.876 -14.590 -11.135 1.00 85.25 384 ASP A C 1
ATOM 3135 O O . ASP A 1 384 ? 7.902 -13.910 -11.158 1.00 85.25 384 ASP A O 1
ATOM 3139 N N . HIS A 1 385 ? 6.179 -14.799 -12.257 1.00 84.88 385 HIS A N 1
ATOM 3140 C CA . HIS A 1 385 ? 6.546 -14.172 -13.532 1.00 84.88 385 HIS A CA 1
ATOM 3141 C C . HIS A 1 385 ? 6.551 -12.639 -13.459 1.00 84.88 385 HIS A C 1
ATOM 3143 O O . HIS A 1 385 ? 7.349 -11.996 -14.137 1.00 84.88 385 HIS A O 1
ATOM 3149 N N . ARG A 1 386 ? 5.677 -12.061 -12.631 1.00 83.44 386 ARG A N 1
ATOM 3150 C CA . ARG A 1 386 ? 5.530 -10.620 -12.471 1.00 83.44 386 ARG A CA 1
ATOM 3151 C C . ARG A 1 386 ? 6.670 -10.040 -11.641 1.00 83.44 386 ARG A C 1
ATOM 3153 O O . ARG A 1 386 ? 7.248 -9.033 -12.031 1.00 83.44 386 ARG A O 1
ATOM 3160 N N . ASP A 1 387 ? 7.055 -10.718 -10.565 1.00 87.94 387 ASP A N 1
ATOM 3161 C CA . ASP A 1 387 ? 8.191 -10.329 -9.719 1.00 87.94 387 ASP A CA 1
ATOM 3162 C C . ASP A 1 387 ? 9.548 -10.378 -10.450 1.00 87.94 387 ASP A C 1
ATOM 3164 O O . ASP A 1 387 ? 10.545 -9.878 -9.937 1.00 87.94 387 ASP A O 1
ATOM 3168 N N . ASN A 1 388 ? 9.595 -10.982 -11.642 1.00 88.31 388 ASN A N 1
ATOM 3169 C CA . ASN A 1 388 ? 10.774 -11.026 -12.506 1.00 88.31 388 ASN A CA 1
ATOM 3170 C C . ASN A 1 388 ? 10.760 -9.967 -13.627 1.00 88.31 388 ASN A C 1
ATOM 3172 O O . ASN A 1 388 ? 11.704 -9.925 -14.414 1.00 88.31 388 ASN A O 1
ATOM 3176 N N . GLN A 1 389 ? 9.718 -9.132 -13.726 1.00 88.38 389 GLN A N 1
ATOM 3177 C CA . GLN A 1 389 ? 9.619 -8.095 -14.767 1.00 88.38 389 GLN A CA 1
ATOM 3178 C C . GLN A 1 389 ? 10.520 -6.889 -14.501 1.00 88.38 389 GLN A C 1
ATOM 3180 O O . GLN A 1 389 ? 10.859 -6.166 -15.432 1.00 88.38 389 GLN A O 1
ATOM 3185 N N . GLY A 1 390 ? 10.927 -6.668 -13.253 1.00 89.19 390 GLY A N 1
ATOM 3186 C CA . GLY A 1 390 ? 11.809 -5.569 -12.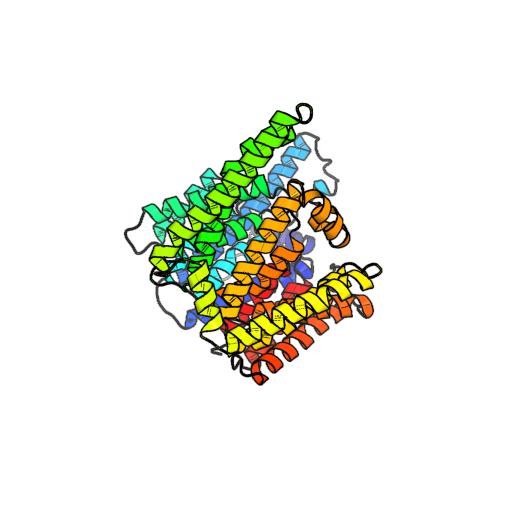887 1.00 89.19 390 GLY A CA 1
ATOM 3187 C C . GLY A 1 390 ? 12.667 -5.890 -11.664 1.00 89.19 390 GLY A C 1
ATOM 3188 O O . GLY A 1 390 ? 12.671 -7.024 -11.176 1.00 89.19 390 GLY A O 1
ATOM 3189 N N . PRO A 1 391 ? 13.440 -4.908 -11.171 1.00 91.19 391 PRO A N 1
ATOM 3190 C CA . PRO A 1 391 ? 14.395 -5.127 -10.092 1.00 91.19 391 PRO A CA 1
ATOM 3191 C C . PRO A 1 391 ? 13.733 -5.426 -8.744 1.00 91.19 391 PRO A C 1
ATOM 3193 O O . PRO A 1 391 ? 14.399 -6.011 -7.885 1.00 91.19 391 PRO A O 1
ATOM 3196 N N . ILE A 1 392 ? 12.462 -5.045 -8.552 1.00 92.38 392 ILE A N 1
ATOM 3197 C CA . ILE A 1 392 ? 11.754 -5.107 -7.272 1.00 92.38 392 ILE A CA 1
ATOM 3198 C C . ILE A 1 392 ? 10.719 -6.242 -7.245 1.00 92.38 392 ILE A C 1
ATOM 3200 O O . ILE A 1 392 ? 9.900 -6.378 -8.148 1.00 92.38 392 ILE A O 1
ATOM 3204 N N . VAL A 1 393 ? 10.703 -7.019 -6.161 1.00 91.50 393 VAL A N 1
ATOM 3205 C CA . VAL A 1 393 ? 9.655 -8.001 -5.858 1.00 91.50 393 VAL A CA 1
ATOM 3206 C C . VAL A 1 393 ? 8.492 -7.277 -5.195 1.00 91.50 393 VAL A C 1
ATOM 3208 O O . VAL A 1 393 ? 8.579 -6.801 -4.062 1.00 91.50 393 VAL A O 1
ATOM 3211 N N . ILE A 1 394 ? 7.378 -7.209 -5.909 1.00 88.38 394 ILE A N 1
ATOM 3212 C CA . ILE A 1 394 ? 6.210 -6.413 -5.528 1.00 88.38 394 ILE A CA 1
ATOM 3213 C C . ILE A 1 394 ? 5.157 -7.238 -4.788 1.00 88.38 394 ILE A C 1
ATOM 3215 O O . ILE A 1 394 ? 4.395 -6.686 -3.994 1.00 88.38 394 ILE A O 1
ATOM 3219 N N . SER A 1 395 ? 5.139 -8.563 -4.975 1.00 88.69 395 SER A N 1
ATOM 3220 C CA . SER A 1 395 ? 4.103 -9.455 -4.443 1.00 88.69 395 SER A CA 1
ATOM 3221 C C . SER A 1 395 ? 3.839 -9.301 -2.940 1.00 88.69 395 SER A C 1
ATOM 3223 O O . SER A 1 395 ? 2.680 -9.216 -2.527 1.00 88.69 395 SER A O 1
ATOM 3225 N N . TYR A 1 396 ? 4.882 -9.259 -2.104 1.00 89.44 396 TYR A N 1
ATOM 3226 C CA . TYR A 1 396 ? 4.700 -9.100 -0.655 1.00 89.44 396 TYR A CA 1
ATOM 3227 C C . TYR A 1 396 ? 4.458 -7.645 -0.243 1.00 89.44 396 TYR A C 1
ATOM 3229 O O . TYR A 1 396 ? 3.745 -7.418 0.730 1.00 89.44 396 TYR A O 1
ATOM 3237 N N . LEU A 1 397 ? 4.989 -6.658 -0.976 1.00 91.06 397 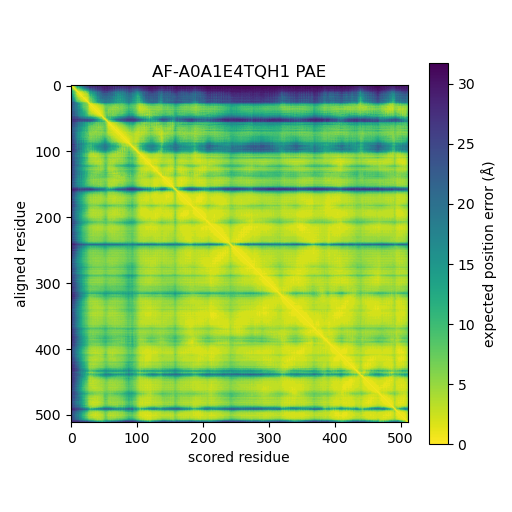LEU A N 1
ATOM 3238 C CA . LEU A 1 397 ? 4.703 -5.247 -0.703 1.00 91.06 397 LEU A CA 1
ATOM 3239 C C . LEU A 1 397 ? 3.219 -4.964 -0.932 1.00 91.06 397 LEU A C 1
ATOM 3241 O O . LEU A 1 397 ? 2.582 -4.309 -0.116 1.00 91.06 397 LEU A O 1
ATOM 3245 N N . PHE A 1 398 ? 2.643 -5.523 -1.992 1.00 91.44 398 PHE A N 1
ATOM 3246 C CA . PHE A 1 398 ? 1.224 -5.378 -2.288 1.00 91.44 398 PHE A CA 1
ATOM 3247 C C . PHE A 1 398 ? 0.321 -6.051 -1.272 1.00 91.44 398 PHE A C 1
ATOM 3249 O O . PHE A 1 398 ? -0.677 -5.451 -0.895 1.00 91.44 398 PHE A O 1
ATOM 3256 N N . LEU A 1 399 ? 0.679 -7.240 -0.780 1.00 92.81 399 LEU A N 1
ATOM 3257 C CA . LEU A 1 399 ? -0.047 -7.849 0.333 1.00 92.81 399 LEU A CA 1
ATOM 3258 C C . LEU A 1 399 ? -0.046 -6.920 1.557 1.00 92.81 399 LEU A C 1
ATOM 3260 O O . LEU A 1 399 ? -1.093 -6.683 2.155 1.00 92.81 399 LEU A O 1
ATOM 3264 N N . LEU A 1 400 ? 1.118 -6.364 1.911 1.00 95.00 400 LEU A N 1
ATOM 3265 C CA . LEU A 1 400 ? 1.237 -5.460 3.055 1.00 95.00 400 LEU A CA 1
ATOM 3266 C C . LEU A 1 400 ? 0.423 -4.183 2.865 1.00 95.00 400 LEU A C 1
ATOM 3268 O O . LEU A 1 400 ? -0.353 -3.839 3.748 1.00 95.00 400 LEU A O 1
ATOM 3272 N N . PHE A 1 401 ? 0.554 -3.501 1.726 1.00 95.06 401 PHE A N 1
ATOM 3273 C CA . PHE A 1 401 ? -0.200 -2.278 1.447 1.00 95.06 401 PHE A CA 1
ATOM 3274 C C . PHE A 1 401 ? -1.705 -2.534 1.313 1.00 95.06 401 PHE A C 1
ATOM 3276 O O . PHE A 1 401 ? -2.495 -1.751 1.832 1.00 95.06 401 PHE A O 1
ATOM 3283 N N . GLY A 1 402 ? -2.110 -3.639 0.685 1.00 95.06 402 GLY A N 1
ATOM 3284 C CA . GLY A 1 402 ? -3.511 -4.021 0.530 1.00 95.06 402 GLY A CA 1
ATOM 3285 C C . GLY A 1 402 ? -4.224 -4.248 1.856 1.00 95.06 402 GLY A C 1
ATOM 3286 O O . GLY A 1 402 ? -5.389 -3.888 2.008 1.00 95.06 402 GLY A O 1
ATOM 3287 N N . VAL A 1 403 ? -3.508 -4.785 2.847 1.00 97.00 403 VAL A N 1
ATOM 3288 C CA . VAL A 1 403 ? -4.015 -4.908 4.217 1.00 97.00 403 VAL A CA 1
ATOM 3289 C C . VAL A 1 403 ? -3.887 -3.596 4.996 1.00 97.00 403 VAL A C 1
ATOM 3291 O O . VAL A 1 403 ? -4.828 -3.196 5.678 1.00 97.00 403 VAL A O 1
ATOM 3294 N N . ALA A 1 404 ? -2.743 -2.916 4.901 1.00 97.12 404 ALA A N 1
ATOM 3295 C CA . ALA A 1 404 ? -2.432 -1.751 5.722 1.00 97.12 404 ALA A CA 1
ATOM 3296 C C . ALA A 1 404 ? -3.274 -0.519 5.371 1.00 97.12 404 ALA A C 1
ATOM 3298 O O . ALA A 1 404 ? -3.674 0.200 6.279 1.00 97.12 404 ALA A O 1
ATOM 3299 N N . LEU A 1 405 ? -3.574 -0.268 4.091 1.00 96.12 405 LEU A N 1
ATOM 3300 C CA . LEU A 1 405 ? -4.290 0.941 3.669 1.00 96.12 405 LEU A CA 1
ATOM 3301 C C . LEU A 1 405 ? -5.699 1.050 4.297 1.00 96.12 405 LEU A C 1
ATOM 3303 O O . LEU A 1 405 ? -5.949 2.058 4.962 1.00 96.12 405 LEU A O 1
ATOM 3307 N N . PRO A 1 406 ? -6.586 0.032 4.223 1.00 97.06 406 PRO A N 1
ATOM 3308 C CA . PRO A 1 406 ? -7.868 0.068 4.937 1.00 97.06 406 PRO A CA 1
ATOM 3309 C C . PRO A 1 406 ? -7.736 0.241 6.461 1.00 97.06 406 PRO A C 1
ATOM 3311 O O . PRO A 1 406 ? -8.552 0.931 7.083 1.00 97.06 406 PRO A O 1
ATOM 3314 N N . ILE A 1 407 ? -6.691 -0.337 7.066 1.00 97.50 407 ILE A N 1
ATOM 3315 C CA . ILE A 1 407 ? -6.396 -0.180 8.499 1.00 97.50 407 ILE A CA 1
ATOM 3316 C C . ILE A 1 407 ? -5.987 1.269 8.810 1.00 97.50 407 ILE A C 1
ATOM 3318 O O . ILE A 1 407 ? -6.483 1.855 9.769 1.00 97.50 407 ILE A O 1
ATOM 3322 N N . PHE A 1 408 ? -5.124 1.872 7.993 1.00 96.25 408 PHE A N 1
ATOM 3323 C CA . PHE A 1 408 ? -4.665 3.255 8.146 1.00 96.25 408 PHE A CA 1
ATOM 3324 C C . PHE A 1 408 ? -5.788 4.274 7.960 1.00 96.25 408 PHE A C 1
ATOM 3326 O O . PHE A 1 408 ? -5.791 5.305 8.626 1.00 96.25 408 PHE A O 1
ATOM 3333 N N . TRP A 1 409 ? -6.749 3.986 7.085 1.00 93.56 409 TRP A N 1
ATOM 3334 C CA . TRP A 1 409 ? -7.877 4.873 6.824 1.00 93.56 409 TRP A CA 1
ATOM 3335 C C . TRP A 1 409 ? -8.894 4.910 7.963 1.00 93.56 409 TRP A C 1
ATOM 3337 O O . TRP A 1 409 ? -9.274 5.995 8.399 1.00 93.56 409 TRP A O 1
ATOM 3347 N N . LYS A 1 410 ? -9.356 3.742 8.426 1.00 93.44 410 LYS A N 1
ATOM 3348 C CA . LYS A 1 410 ? -10.455 3.646 9.406 1.00 93.44 410 LYS A CA 1
ATOM 3349 C C . LYS A 1 410 ? -10.418 2.379 10.270 1.00 93.44 410 LYS A C 1
ATOM 3351 O O . LYS A 1 410 ? -11.456 1.914 10.723 1.00 93.44 410 LYS A O 1
ATOM 3356 N N . ASN A 1 411 ? -9.239 1.796 10.501 1.00 95.50 411 ASN A N 1
ATOM 3357 C CA . ASN A 1 411 ? -9.085 0.497 11.179 1.00 95.50 411 ASN A CA 1
ATOM 3358 C C . ASN A 1 411 ? -9.867 -0.636 10.493 1.00 95.50 411 ASN A C 1
ATOM 3360 O O . ASN A 1 411 ? -10.234 -1.620 11.134 1.00 95.50 411 ASN A O 1
ATOM 3364 N N . SER A 1 412 ? -10.154 -0.496 9.197 1.00 96.12 412 SER A N 1
ATOM 3365 C CA . SER A 1 412 ? -11.064 -1.401 8.510 1.00 96.12 412 SER A CA 1
ATOM 3366 C C . SER A 1 412 ? -10.430 -2.770 8.293 1.00 96.12 412 SER A C 1
ATOM 3368 O O . SER A 1 412 ? -9.278 -2.895 7.872 1.00 96.12 412 SER A O 1
ATOM 3370 N N . VAL A 1 413 ? -11.231 -3.813 8.511 1.00 97.12 413 VAL A N 1
ATOM 3371 C CA . VAL A 1 413 ? -10.851 -5.213 8.283 1.00 97.12 413 VAL A CA 1
ATOM 3372 C C . VAL A 1 413 ? -10.837 -5.593 6.793 1.00 97.12 413 VAL A C 1
ATOM 3374 O O . VAL A 1 413 ? -10.421 -6.698 6.450 1.00 97.12 413 VAL A O 1
ATOM 3377 N N . ALA A 1 414 ? -11.277 -4.700 5.896 1.00 97.25 414 ALA A N 1
ATOM 3378 C CA . ALA A 1 414 ? -11.504 -4.992 4.478 1.00 97.25 414 ALA A CA 1
ATOM 3379 C C . ALA A 1 414 ? -10.317 -5.698 3.805 1.00 97.25 414 ALA A C 1
ATOM 3381 O O . ALA A 1 414 ? -10.501 -6.727 3.162 1.00 97.25 414 ALA A O 1
ATOM 3382 N N . GLY A 1 415 ? -9.090 -5.206 4.006 1.00 96.88 415 GLY A N 1
ATOM 3383 C CA . GLY A 1 415 ? -7.902 -5.821 3.412 1.00 96.88 415 GLY A CA 1
ATOM 3384 C C . GLY A 1 415 ? -7.554 -7.193 3.990 1.00 96.88 415 GLY A C 1
ATOM 3385 O O . GLY A 1 415 ? -7.171 -8.088 3.237 1.00 96.88 415 GLY A O 1
ATOM 3386 N N . LEU A 1 416 ? -7.761 -7.402 5.296 1.00 97.12 416 LEU A N 1
ATOM 3387 C CA . LEU A 1 416 ? -7.571 -8.711 5.933 1.00 97.12 416 LEU A CA 1
ATOM 3388 C C . LEU A 1 416 ? -8.570 -9.742 5.404 1.00 97.12 416 LEU A C 1
ATOM 3390 O O . LEU A 1 416 ? -8.177 -10.869 5.120 1.00 97.12 416 LEU A O 1
ATOM 3394 N N . ILE A 1 417 ? -9.843 -9.369 5.258 1.00 97.75 417 ILE A N 1
ATOM 3395 C CA . ILE A 1 417 ? -10.866 -10.275 4.724 1.00 97.75 417 ILE A CA 1
ATOM 3396 C C . ILE A 1 417 ? -10.627 -10.550 3.245 1.00 97.75 417 ILE A C 1
ATOM 3398 O O . ILE A 1 417 ? -10.633 -11.708 2.831 1.00 97.75 417 ILE A O 1
ATOM 3402 N N . CYS A 1 418 ? -10.407 -9.496 2.461 1.00 96.81 418 CYS A N 1
ATOM 3403 C CA . CYS A 1 418 ? -10.240 -9.582 1.019 1.00 96.81 418 CYS A CA 1
ATOM 3404 C C . CYS A 1 418 ? -9.048 -10.474 0.650 1.00 96.81 418 CYS A C 1
ATOM 3406 O O . CYS A 1 418 ? -9.233 -11.474 -0.036 1.00 96.81 418 CYS A O 1
ATOM 3408 N N . LEU A 1 419 ? -7.851 -10.184 1.173 1.00 95.69 419 LEU A N 1
ATOM 3409 C CA . LEU A 1 419 ? -6.631 -10.916 0.802 1.00 95.69 419 LEU A CA 1
ATOM 3410 C C . LEU A 1 419 ? -6.426 -12.180 1.639 1.00 95.69 419 LEU A C 1
ATOM 3412 O O . LEU A 1 419 ? -6.052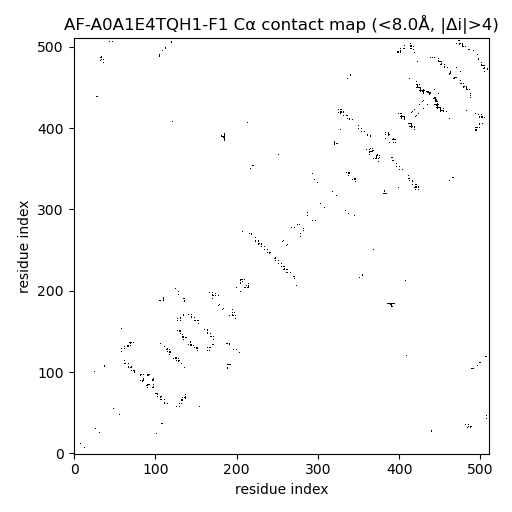 -13.241 1.132 1.00 95.69 419 LEU A O 1
ATOM 3416 N N . GLY A 1 420 ? -6.674 -12.075 2.944 1.00 94.44 420 GLY A N 1
ATOM 3417 C CA . GLY A 1 420 ? -6.432 -13.150 3.901 1.00 94.44 420 GLY A CA 1
ATOM 3418 C C . GLY A 1 420 ? -7.399 -14.321 3.767 1.00 94.44 420 GLY A C 1
ATOM 3419 O O . GLY A 1 420 ? -6.981 -15.463 3.939 1.00 94.44 420 GLY A O 1
ATOM 3420 N N . LEU A 1 421 ? -8.667 -14.060 3.430 1.00 95.00 421 LEU A N 1
ATOM 3421 C CA . LEU A 1 421 ? -9.689 -15.098 3.276 1.00 95.00 421 LEU A CA 1
ATOM 3422 C C . LEU A 1 421 ? -10.200 -15.215 1.841 1.00 95.00 421 LEU A C 1
ATOM 3424 O O . LEU A 1 421 ? -10.106 -16.300 1.276 1.00 95.00 421 LEU A O 1
ATOM 3428 N N . GLY A 1 422 ? -10.716 -14.131 1.256 1.00 95.19 422 GLY A N 1
ATOM 3429 C CA . GLY A 1 422 ? -11.387 -14.140 -0.049 1.00 95.19 422 GLY A CA 1
ATOM 3430 C C . GLY A 1 422 ? -10.483 -14.636 -1.179 1.00 95.19 422 GLY A C 1
ATOM 3431 O O . GLY A 1 422 ? -10.673 -15.738 -1.694 1.00 95.19 422 GLY A O 1
ATOM 3432 N N . ASP A 1 423 ? -9.464 -13.855 -1.533 1.00 92.94 423 ASP A N 1
ATOM 3433 C CA . ASP A 1 423 ? -8.512 -14.150 -2.614 1.00 92.94 423 ASP A CA 1
ATOM 3434 C C . ASP A 1 423 ? -7.716 -15.446 -2.340 1.00 92.94 423 ASP A C 1
ATOM 3436 O O . ASP A 1 423 ? -7.471 -16.265 -3.236 1.00 92.94 423 ASP A O 1
ATOM 3440 N N . SER A 1 424 ? -7.390 -15.707 -1.073 1.00 93.31 424 SER A N 1
ATOM 3441 C CA . SER A 1 424 ? -6.747 -16.959 -0.664 1.00 93.31 424 SER A CA 1
ATOM 3442 C C . SER A 1 424 ? -7.625 -18.186 -0.930 1.00 93.31 424 SER A C 1
ATOM 3444 O O . SER A 1 424 ? -7.151 -19.162 -1.524 1.00 93.31 424 SER A O 1
ATOM 3446 N N . ALA A 1 425 ? -8.906 -18.141 -0.554 1.00 93.12 425 ALA A N 1
ATOM 3447 C CA . ALA A 1 425 ? -9.860 -19.213 -0.817 1.00 93.12 425 ALA A CA 1
ATOM 3448 C C . ALA A 1 425 ? -10.134 -19.366 -2.318 1.00 93.12 425 ALA A C 1
ATOM 3450 O O . ALA A 1 425 ? -10.108 -20.489 -2.826 1.00 93.12 425 ALA A O 1
ATOM 3451 N N . ALA A 1 426 ? -10.314 -18.252 -3.031 1.00 92.12 426 ALA A N 1
ATOM 3452 C CA . ALA A 1 426 ? -10.530 -18.223 -4.474 1.00 92.12 426 ALA A CA 1
ATOM 3453 C C . ALA A 1 426 ? -9.397 -18.919 -5.232 1.00 92.12 426 ALA A C 1
ATOM 3455 O O . ALA A 1 426 ? -9.638 -19.796 -6.059 1.00 92.12 426 ALA A O 1
ATOM 3456 N N . SER A 1 427 ? -8.149 -18.599 -4.886 1.00 89.38 427 SER A N 1
ATOM 3457 C CA . SER A 1 427 ? -6.968 -19.188 -5.517 1.00 89.38 427 SER A CA 1
ATOM 3458 C C . SER A 1 427 ? -6.806 -20.680 -5.219 1.00 89.38 427 SER A C 1
ATOM 3460 O O . SER A 1 427 ? -6.375 -21.434 -6.091 1.00 89.38 427 SER A O 1
ATOM 3462 N N . ILE A 1 428 ? -7.118 -21.132 -3.999 1.00 90.62 428 ILE A N 1
ATOM 3463 C CA . ILE A 1 428 ? -6.973 -22.547 -3.620 1.00 90.62 428 ILE A CA 1
ATOM 3464 C C . ILE A 1 428 ? -8.101 -23.390 -4.219 1.00 90.62 428 ILE A C 1
ATOM 3466 O O . ILE A 1 428 ? -7.835 -24.428 -4.827 1.00 90.62 428 ILE A O 1
ATOM 3470 N N . ILE A 1 429 ? -9.352 -22.959 -4.052 1.00 91.12 429 ILE A N 1
ATOM 3471 C CA . ILE A 1 429 ? -10.530 -23.698 -4.523 1.00 91.12 429 ILE A CA 1
ATOM 3472 C C . ILE A 1 429 ? -10.610 -23.631 -6.046 1.00 91.12 429 ILE A C 1
ATOM 3474 O O . ILE A 1 429 ? -10.755 -24.669 -6.691 1.00 91.12 429 ILE A O 1
ATOM 3478 N N . GLY A 1 430 ? -10.407 -22.447 -6.625 1.00 88.06 430 GLY A N 1
ATOM 3479 C CA . GLY A 1 430 ? -10.455 -22.241 -8.067 1.00 88.06 430 GLY A CA 1
ATOM 3480 C C . GLY A 1 430 ? -9.423 -23.062 -8.840 1.00 88.06 430 GLY A C 1
ATOM 3481 O O . GLY A 1 430 ? -9.692 -23.437 -9.972 1.00 88.06 430 GLY A O 1
ATOM 3482 N N . ARG A 1 431 ? -8.282 -23.416 -8.233 1.00 83.69 431 ARG A N 1
ATOM 3483 C CA . ARG A 1 431 ? -7.283 -24.306 -8.859 1.00 83.69 431 ARG A CA 1
ATOM 3484 C C . ARG A 1 431 ? -7.525 -25.787 -8.621 1.00 83.69 431 ARG A C 1
ATOM 3486 O O . ARG A 1 431 ? -7.121 -26.601 -9.443 1.00 83.69 431 ARG A O 1
ATOM 3493 N N . ARG A 1 432 ? -8.090 -26.154 -7.468 1.00 86.25 432 ARG A N 1
ATOM 3494 C CA . ARG A 1 432 ? -8.297 -27.565 -7.103 1.00 86.25 432 ARG A CA 1
ATOM 3495 C C . ARG A 1 432 ? -9.573 -28.147 -7.694 1.00 86.25 432 ARG A C 1
ATOM 3497 O O . ARG A 1 432 ? -9.589 -29.326 -8.022 1.00 86.25 432 ARG A O 1
ATOM 3504 N N . ILE A 1 433 ? -10.634 -27.346 -7.742 1.00 87.31 433 ILE A N 1
ATOM 3505 C CA . ILE A 1 433 ? -11.995 -27.786 -8.078 1.00 87.31 433 ILE A CA 1
ATOM 3506 C C . ILE A 1 433 ? -12.573 -26.949 -9.228 1.00 87.31 433 ILE A C 1
ATOM 3508 O O . ILE A 1 433 ? -13.553 -27.358 -9.839 1.00 87.31 433 ILE A O 1
ATOM 3512 N N . GLY A 1 434 ? -11.973 -25.795 -9.544 1.00 83.75 434 GLY A N 1
ATOM 3513 C CA . GLY A 1 434 ? -12.468 -24.924 -10.603 1.00 83.75 434 GLY A CA 1
ATOM 3514 C C . GLY A 1 434 ? -12.468 -25.613 -11.960 1.00 83.75 434 GLY A C 1
ATOM 3515 O O . GLY A 1 434 ? -11.429 -26.046 -12.455 1.00 83.75 434 GLY A O 1
ATOM 3516 N N . SER A 1 435 ? -13.658 -25.708 -12.539 1.00 85.12 435 SER A N 1
ATOM 3517 C CA . SER A 1 435 ? -13.916 -26.368 -13.814 1.00 85.12 435 SER A CA 1
ATOM 3518 C C . SER A 1 435 ? -14.569 -25.421 -14.816 1.00 85.12 435 SER A C 1
ATOM 3520 O O . SER A 1 435 ? -14.400 -25.595 -16.022 1.00 85.12 435 SER A O 1
ATOM 3522 N N . LEU A 1 436 ? -15.263 -24.391 -14.320 1.00 84.88 436 LEU A N 1
ATOM 3523 C CA . LEU A 1 436 ? -15.970 -23.406 -15.121 1.00 84.88 436 LEU A CA 1
ATOM 3524 C C . LEU A 1 436 ? -15.145 -22.114 -15.199 1.00 84.88 436 LEU A C 1
ATOM 3526 O O . LEU A 1 436 ? -15.147 -21.332 -14.242 1.00 84.88 436 LEU A O 1
ATOM 3530 N N . PRO A 1 437 ? -14.421 -21.863 -16.305 1.00 81.94 437 PRO A N 1
ATOM 3531 C CA . PRO A 1 437 ? -13.690 -20.615 -16.473 1.00 81.94 437 PRO A CA 1
ATOM 3532 C C . PRO A 1 437 ? -14.653 -19.424 -16.502 1.00 81.94 437 PRO A C 1
ATOM 3534 O O . PRO A 1 437 ? -15.765 -19.494 -17.030 1.00 81.94 437 PRO A O 1
ATOM 3537 N N . TRP A 1 438 ? -14.215 -18.316 -15.916 1.00 76.44 438 TRP A N 1
ATOM 3538 C CA . TRP A 1 438 ? -14.946 -17.061 -15.910 1.00 76.44 438 TRP A CA 1
ATOM 3539 C C . TRP A 1 438 ? -14.733 -16.361 -17.253 1.00 76.44 438 TRP A C 1
ATOM 3541 O O . TRP A 1 438 ? -13.728 -15.677 -17.448 1.00 76.44 438 TRP A O 1
ATOM 3551 N N . PHE A 1 439 ? -15.669 -16.548 -18.186 1.00 74.12 439 PHE A N 1
ATOM 3552 C CA . PHE A 1 439 ? -15.603 -16.002 -19.549 1.00 74.12 439 PHE A CA 1
ATOM 3553 C C . PHE A 1 439 ? -14.245 -16.284 -20.226 1.00 74.12 439 PHE A C 1
ATOM 3555 O O . PHE A 1 439 ? -13.819 -17.433 -20.294 1.00 74.12 439 PHE A O 1
ATOM 3562 N N . GLU A 1 440 ? -13.569 -15.242 -20.717 1.00 69.25 440 GLU A N 1
ATOM 3563 C CA . GLU A 1 440 ? -12.267 -15.299 -21.397 1.00 69.25 440 GLU A CA 1
ATOM 3564 C C . GLU A 1 440 ? -11.074 -15.171 -20.425 1.00 69.25 440 GLU A C 1
ATOM 3566 O O . GLU A 1 440 ? -9.933 -14.990 -20.849 1.00 69.25 440 GLU A O 1
ATOM 3571 N N . THR A 1 441 ? -11.308 -15.274 -19.111 1.00 73.25 441 THR A N 1
ATOM 3572 C CA . THR A 1 441 ? -10.252 -15.161 -18.094 1.00 73.25 441 THR A CA 1
ATOM 3573 C C . THR A 1 441 ? -9.694 -16.527 -17.682 1.00 73.25 441 THR A C 1
ATOM 3575 O O . THR A 1 441 ? -10.303 -17.579 -17.878 1.00 73.25 441 THR A O 1
ATOM 3578 N N . LYS A 1 442 ? -8.525 -16.514 -17.028 1.00 76.56 442 LYS A N 1
ATOM 3579 C CA . LYS A 1 442 ? -7.945 -17.704 -16.376 1.00 76.56 442 LYS A CA 1
ATOM 3580 C C . LYS A 1 442 ? -8.575 -18.016 -15.008 1.00 76.56 442 LYS A C 1
ATOM 3582 O O . LYS A 1 442 ? -8.207 -19.020 -14.398 1.00 76.56 442 LYS A O 1
ATOM 3587 N N . LYS A 1 443 ? -9.454 -17.147 -14.493 1.00 84.81 443 LYS A N 1
ATOM 3588 C CA . LYS A 1 443 ? -10.129 -17.315 -13.196 1.00 84.81 443 LYS A CA 1
ATOM 3589 C C . LYS A 1 443 ? -11.365 -18.207 -13.375 1.00 84.81 443 LYS A C 1
ATOM 3591 O O . LYS A 1 443 ? -11.828 -18.409 -14.492 1.00 84.81 443 LYS A O 1
ATOM 3596 N N . THR A 1 444 ? -11.877 -18.792 -12.293 1.00 90.38 444 THR A N 1
ATOM 3597 C CA . THR A 1 444 ? -12.981 -19.772 -12.339 1.00 90.38 444 THR A CA 1
ATOM 3598 C C . THR A 1 444 ? -14.182 -19.312 -11.521 1.00 90.38 444 THR A C 1
ATOM 3600 O O . THR A 1 444 ? -14.018 -18.646 -10.498 1.00 90.38 444 THR A O 1
ATOM 3603 N N . MET A 1 445 ? -15.395 -19.691 -11.940 1.00 89.31 445 MET A N 1
ATOM 3604 C CA . MET A 1 445 ? -16.634 -19.393 -11.206 1.00 89.31 445 MET A CA 1
ATOM 3605 C C . MET A 1 445 ? -16.614 -19.967 -9.794 1.00 89.31 445 MET A C 1
ATOM 3607 O O . MET A 1 445 ? -17.050 -19.307 -8.854 1.00 89.31 445 MET A O 1
ATOM 3611 N N . GLU A 1 446 ? -16.062 -21.164 -9.622 1.00 93.19 446 GLU A N 1
ATOM 3612 C CA . GLU A 1 446 ? -15.893 -21.792 -8.316 1.00 93.19 446 GLU A CA 1
ATOM 3613 C C . GLU A 1 446 ? -14.925 -20.996 -7.431 1.00 93.19 446 GLU A C 1
ATOM 3615 O O . GLU A 1 446 ? -15.154 -20.875 -6.227 1.00 93.19 446 GLU A O 1
ATOM 3620 N N . GLY A 1 447 ? -13.880 -20.400 -8.019 1.00 92.56 447 GLY A N 1
ATOM 3621 C CA . GLY A 1 447 ? -12.990 -19.466 -7.331 1.00 92.56 447 GLY A CA 1
ATOM 3622 C C . GLY A 1 447 ? -13.723 -18.205 -6.862 1.00 92.56 447 GLY A C 1
ATOM 3623 O O . GLY A 1 447 ? -13.597 -17.817 -5.703 1.00 92.56 447 GLY A O 1
ATOM 3624 N N . THR A 1 448 ? -14.556 -17.605 -7.713 1.00 92.69 448 THR A N 1
ATOM 3625 C CA . THR A 1 448 ? -15.360 -16.421 -7.360 1.00 92.69 448 THR A CA 1
ATOM 3626 C C . THR A 1 448 ? -16.404 -16.725 -6.281 1.00 92.69 448 THR A C 1
ATOM 3628 O O . THR A 1 448 ? -16.577 -15.948 -5.342 1.00 92.69 448 THR A O 1
ATOM 3631 N N . LEU A 1 449 ? -17.070 -17.882 -6.354 1.00 94.56 449 LEU A N 1
ATOM 3632 C CA . LEU A 1 449 ? -17.997 -18.341 -5.313 1.00 94.56 449 LEU A CA 1
ATOM 3633 C C . LEU A 1 449 ? -17.277 -18.615 -3.987 1.00 94.56 449 LEU A C 1
ATOM 3635 O O . LEU A 1 449 ? -17.811 -18.304 -2.919 1.00 94.56 449 LEU A O 1
ATOM 3639 N N . ALA A 1 450 ? -16.059 -19.157 -4.043 1.00 95.50 450 ALA A N 1
ATOM 3640 C CA . ALA A 1 450 ? -15.207 -19.308 -2.872 1.00 95.50 450 ALA A CA 1
ATOM 3641 C C . ALA A 1 450 ? -14.837 -17.950 -2.266 1.00 95.50 450 ALA A C 1
ATOM 3643 O O . ALA A 1 450 ? -14.999 -17.786 -1.058 1.00 95.50 450 ALA A O 1
ATOM 3644 N N . PHE A 1 451 ? -14.422 -16.972 -3.080 1.00 95.81 451 PHE A N 1
ATOM 3645 C CA . PHE A 1 451 ? -14.167 -15.606 -2.612 1.00 95.81 451 PHE A CA 1
ATOM 3646 C C . PHE A 1 451 ? -15.375 -15.074 -1.840 1.00 95.81 451 PHE A C 1
ATOM 3648 O O . PHE A 1 451 ? -15.266 -14.740 -0.663 1.00 95.81 451 PHE A O 1
ATOM 3655 N N . LEU A 1 452 ? -16.545 -15.072 -2.489 1.00 96.88 452 LEU A N 1
ATOM 3656 C CA . LEU A 1 452 ? -17.798 -14.573 -1.930 1.00 96.88 452 LEU A CA 1
ATOM 3657 C C . LEU A 1 452 ? -18.114 -15.230 -0.581 1.00 96.88 452 LEU A C 1
ATOM 3659 O O . LEU A 1 452 ? -18.362 -14.547 0.412 1.00 96.88 452 LEU A O 1
ATOM 3663 N N . THR A 1 453 ? -18.075 -16.561 -0.539 1.00 97.00 453 THR A N 1
ATOM 3664 C CA . THR A 1 453 ? -18.446 -17.339 0.648 1.00 97.00 453 THR A CA 1
ATOM 3665 C C . THR A 1 453 ? -17.500 -17.061 1.814 1.00 97.00 453 THR A C 1
ATOM 3667 O O . THR A 1 453 ? -17.950 -16.791 2.928 1.00 97.00 453 THR A O 1
ATOM 3670 N N . PHE A 1 454 ? -16.188 -17.085 1.573 1.00 97.44 454 PHE A N 1
ATOM 3671 C CA . PHE A 1 454 ? -15.193 -16.875 2.623 1.00 97.44 454 PHE A CA 1
ATOM 3672 C C . PHE A 1 454 ? -15.117 -15.416 3.083 1.00 97.44 454 PHE A C 1
ATOM 3674 O O . PHE A 1 454 ? -14.883 -15.180 4.268 1.00 97.44 454 PHE A O 1
ATOM 3681 N N . SER A 1 455 ? -15.383 -14.442 2.207 1.00 97.75 455 SER A N 1
ATOM 3682 C CA . SER A 1 455 ? -15.519 -13.038 2.606 1.00 97.75 455 SER A CA 1
ATOM 3683 C C . SER A 1 455 ? -16.732 -12.814 3.510 1.00 97.75 455 SER A C 1
ATOM 3685 O O . SER A 1 455 ? -16.591 -12.180 4.556 1.00 97.75 455 SER A O 1
ATOM 3687 N N . ILE A 1 456 ? -17.892 -13.398 3.181 1.00 97.88 456 ILE A N 1
ATOM 3688 C CA . ILE A 1 456 ? -19.097 -13.321 4.023 1.00 97.88 456 ILE A CA 1
ATOM 3689 C C . ILE A 1 456 ? -18.840 -13.966 5.391 1.00 97.88 456 ILE A C 1
ATOM 3691 O O . ILE A 1 456 ? -19.096 -13.341 6.420 1.00 97.88 456 ILE A O 1
ATOM 3695 N N . ILE A 1 457 ? -18.291 -15.189 5.418 1.00 97.75 457 ILE A N 1
ATOM 3696 C CA . ILE A 1 457 ? -17.939 -15.884 6.668 1.00 97.75 457 ILE A CA 1
ATOM 3697 C C . ILE A 1 457 ? -16.958 -15.044 7.488 1.00 97.75 457 ILE A C 1
ATOM 3699 O O . ILE A 1 457 ? -17.146 -14.877 8.690 1.00 97.75 457 ILE A O 1
ATOM 3703 N N . GLY A 1 458 ? -15.932 -14.491 6.842 1.00 97.31 458 GLY A N 1
ATOM 3704 C CA . GLY A 1 458 ? -14.926 -13.663 7.488 1.00 97.31 458 GLY A CA 1
ATOM 3705 C C . GLY A 1 458 ? -15.503 -12.397 8.121 1.00 97.31 458 GLY A C 1
ATOM 3706 O O . GLY A 1 458 ? -15.168 -12.087 9.262 1.00 97.31 458 GLY A O 1
ATOM 3707 N N . LEU A 1 459 ? -16.384 -11.681 7.416 1.00 97.56 459 LEU A N 1
ATOM 3708 C CA . LEU A 1 459 ? -17.029 -10.470 7.935 1.00 97.56 459 LEU A CA 1
ATOM 3709 C C . LEU A 1 459 ? -17.982 -10.784 9.092 1.00 97.56 459 LEU A C 1
ATOM 3711 O O . LEU A 1 459 ? -17.983 -10.069 10.093 1.00 97.56 459 LEU A O 1
ATOM 3715 N N . TYR A 1 460 ? -18.740 -11.881 9.008 1.00 97.44 460 TYR A N 1
ATOM 3716 C CA . TYR A 1 460 ? -19.559 -12.345 10.129 1.00 97.44 460 TYR A CA 1
ATOM 3717 C C . TYR A 1 460 ? -18.719 -12.771 11.329 1.00 97.44 460 TYR A C 1
ATOM 3719 O O . TYR A 1 460 ? -19.077 -12.460 12.463 1.00 97.44 460 TYR A O 1
ATOM 3727 N N . PHE A 1 461 ? -17.597 -13.450 11.095 1.00 97.06 461 PHE A N 1
ATOM 3728 C CA . PHE A 1 461 ? -16.669 -13.829 12.153 1.00 97.06 461 PHE A CA 1
ATOM 3729 C C . PHE A 1 461 ? -16.043 -12.597 12.816 1.00 97.06 461 PHE A C 1
ATOM 3731 O O . PHE A 1 461 ? -16.000 -12.518 14.039 1.00 97.06 461 PHE A O 1
ATOM 3738 N N . TYR A 1 462 ? -15.631 -11.601 12.030 1.00 97.00 462 TYR A N 1
ATOM 3739 C CA . TYR A 1 462 ? -15.141 -10.320 12.539 1.00 97.00 462 TYR A CA 1
ATOM 3740 C C . TYR A 1 462 ? -16.188 -9.611 13.412 1.00 97.00 462 TYR A C 1
ATOM 3742 O O . TYR A 1 462 ? -15.879 -9.220 14.537 1.00 97.00 462 TYR A O 1
ATOM 3750 N N . LYS A 1 463 ? -17.438 -9.531 12.943 1.00 95.38 463 LYS A N 1
ATOM 3751 C CA . LYS A 1 463 ? -18.568 -8.992 13.713 1.00 95.38 463 LYS A CA 1
ATOM 3752 C C . LYS A 1 463 ? -18.803 -9.773 15.012 1.00 95.38 463 LYS A C 1
ATOM 3754 O O . LYS A 1 463 ? -18.929 -9.175 16.074 1.00 95.38 463 LYS A O 1
ATOM 3759 N N . TYR A 1 464 ? -18.795 -11.105 14.954 1.00 95.69 464 TYR A N 1
ATOM 3760 C CA . TYR A 1 464 ? -18.942 -11.971 16.131 1.00 95.69 464 TYR A CA 1
ATOM 3761 C C . TYR A 1 464 ? -17.829 -11.758 17.171 1.00 95.69 464 TYR A C 1
ATOM 3763 O O . TYR A 1 464 ? -18.086 -11.787 18.370 1.00 95.69 464 TYR A O 1
ATOM 3771 N N . MET A 1 465 ? -16.601 -11.498 16.719 1.00 95.81 465 MET A N 1
ATOM 3772 C CA . MET A 1 465 ? -15.441 -11.229 17.576 1.00 95.81 465 MET A CA 1
ATOM 3773 C C . MET A 1 465 ? -15.439 -9.817 18.196 1.00 95.81 465 MET A C 1
ATOM 3775 O O . MET A 1 465 ? -14.486 -9.476 18.898 1.00 95.81 465 MET A O 1
ATOM 3779 N N . GLY A 1 466 ? -16.478 -9.007 17.958 1.00 94.69 466 GLY A N 1
ATOM 3780 C CA . GLY A 1 466 ? -16.612 -7.645 18.488 1.00 94.69 466 GLY A CA 1
ATOM 3781 C C . GLY A 1 466 ? -16.096 -6.542 17.560 1.00 94.69 466 GLY A C 1
ATOM 3782 O O . GLY A 1 466 ? -15.791 -5.452 18.036 1.00 94.69 466 GLY A O 1
ATOM 3783 N N . GLY A 1 467 ? -15.952 -6.824 16.261 1.00 93.75 467 GLY A N 1
ATOM 3784 C CA . GLY A 1 467 ? -15.649 -5.822 15.238 1.00 93.75 467 GLY A CA 1
ATOM 3785 C C . GLY A 1 467 ? -16.834 -4.908 14.894 1.00 93.75 467 GLY A C 1
ATOM 3786 O O . GLY A 1 467 ? -17.869 -4.935 15.558 1.00 93.75 467 GLY A O 1
ATOM 3787 N N . ASP A 1 468 ? -16.690 -4.115 13.827 1.00 91.88 468 ASP A N 1
ATOM 3788 C CA . ASP A 1 468 ? -17.769 -3.255 13.323 1.00 91.88 468 ASP A CA 1
ATOM 3789 C C . ASP A 1 468 ? -19.066 -4.040 13.056 1.00 91.88 468 ASP A C 1
ATOM 3791 O O . ASP A 1 468 ? -19.074 -5.106 12.431 1.00 91.88 468 ASP A O 1
ATOM 3795 N N . ASP A 1 469 ? -20.188 -3.448 13.467 1.00 90.56 469 ASP A N 1
ATOM 3796 C CA . ASP A 1 469 ? -21.525 -4.009 13.288 1.00 90.56 469 ASP A CA 1
ATOM 3797 C C . ASP A 1 469 ? -22.061 -3.770 11.865 1.00 90.56 469 ASP A C 1
ATOM 3799 O O . ASP A 1 469 ? -22.994 -3.001 11.638 1.00 90.56 469 ASP A O 1
ATOM 3803 N N . TYR A 1 470 ? -21.444 -4.408 10.866 1.00 91.81 470 TYR A N 1
ATOM 3804 C CA . TYR A 1 470 ? -21.907 -4.306 9.482 1.00 91.81 470 TYR A CA 1
ATOM 3805 C C . TYR A 1 470 ? -23.287 -4.964 9.298 1.00 91.81 470 TYR A C 1
ATOM 3807 O O . TYR A 1 470 ? -23.558 -6.073 9.788 1.00 91.81 470 TYR A O 1
ATOM 3815 N N . SER A 1 471 ? -24.161 -4.284 8.547 1.00 92.19 471 SER A N 1
ATOM 3816 C CA . SER A 1 471 ? -25.464 -4.813 8.134 1.00 92.19 471 SER A CA 1
ATOM 3817 C C . SER A 1 471 ? -25.294 -6.001 7.180 1.00 92.19 471 SER A C 1
ATOM 3819 O O . SER A 1 471 ? -24.281 -6.125 6.488 1.00 92.19 471 SER A O 1
ATOM 3821 N N . PHE A 1 472 ? -26.296 -6.884 7.106 1.00 92.62 472 PHE A N 1
ATOM 3822 C CA . PHE A 1 472 ? -26.277 -7.997 6.145 1.00 92.62 472 PHE A CA 1
ATOM 3823 C C . PHE A 1 472 ? -26.086 -7.501 4.707 1.00 92.62 472 PHE A C 1
ATOM 3825 O O . PHE A 1 472 ? -25.274 -8.054 3.968 1.00 92.62 472 PHE A O 1
ATOM 3832 N N . ASN A 1 473 ? -26.772 -6.412 4.346 1.00 90.56 473 ASN A N 1
ATOM 3833 C CA . ASN A 1 473 ? -26.656 -5.788 3.031 1.00 90.56 473 ASN A CA 1
ATOM 3834 C C . ASN A 1 473 ? -25.227 -5.306 2.764 1.00 90.56 473 ASN A C 1
ATOM 3836 O O . ASN A 1 473 ? -24.707 -5.554 1.680 1.00 90.56 473 ASN A O 1
ATOM 3840 N N . SER A 1 474 ? -24.566 -4.698 3.756 1.00 91.81 474 SER A N 1
ATOM 3841 C CA . SER A 1 474 ? -23.164 -4.283 3.630 1.00 91.81 474 SER A CA 1
ATOM 3842 C C . SER A 1 474 ? -22.232 -5.459 3.367 1.00 91.81 474 SER A C 1
ATOM 3844 O O . SER A 1 474 ? -21.407 -5.415 2.454 1.00 91.81 474 SER A O 1
ATOM 3846 N N . ILE A 1 475 ? -22.381 -6.535 4.144 1.00 95.38 475 ILE A N 1
ATOM 3847 C CA . ILE A 1 475 ? -21.564 -7.745 4.013 1.00 95.38 475 ILE A CA 1
ATOM 3848 C C . ILE A 1 475 ? -21.776 -8.388 2.638 1.00 95.38 475 ILE A C 1
ATOM 3850 O O . ILE A 1 475 ? -20.807 -8.729 1.958 1.00 95.38 475 ILE A O 1
ATOM 3854 N N . LEU A 1 476 ? -23.034 -8.524 2.213 1.00 94.31 476 LEU A N 1
ATOM 3855 C CA . LEU A 1 476 ? -23.384 -9.144 0.942 1.00 94.31 476 LEU A CA 1
ATOM 3856 C C . LEU A 1 476 ? -22.890 -8.307 -0.244 1.00 94.31 476 LEU A C 1
ATOM 3858 O O . LEU A 1 476 ? -22.187 -8.834 -1.100 1.00 94.31 476 LEU A O 1
ATOM 3862 N N . MET A 1 477 ? -23.209 -7.010 -0.281 1.00 91.00 477 MET A N 1
ATOM 3863 C CA . MET A 1 477 ? -22.840 -6.129 -1.393 1.00 91.00 477 MET A CA 1
ATOM 3864 C C . MET A 1 477 ? -21.324 -5.997 -1.529 1.00 91.00 477 MET A C 1
ATOM 3866 O O . MET A 1 477 ? -20.794 -6.183 -2.623 1.00 91.00 477 MET A O 1
ATOM 3870 N N . SER A 1 478 ? -20.609 -5.729 -0.431 1.00 93.69 478 SER A N 1
ATOM 3871 C CA . SER A 1 478 ? -19.143 -5.638 -0.470 1.00 93.69 478 SER A CA 1
ATOM 3872 C C . SER A 1 478 ? -18.509 -6.939 -0.964 1.00 93.69 478 SER A C 1
ATOM 3874 O O . SER A 1 478 ? -17.646 -6.903 -1.834 1.00 93.69 478 SER A O 1
ATOM 3876 N N . SER A 1 479 ? -18.988 -8.094 -0.498 1.00 95.62 479 SER A N 1
ATOM 3877 C CA . SER A 1 479 ? -18.447 -9.388 -0.921 1.00 95.62 479 SER A CA 1
ATOM 3878 C C . SER A 1 479 ? -18.763 -9.707 -2.387 1.00 95.62 479 SER A C 1
ATOM 3880 O O . SER A 1 479 ? -17.877 -10.171 -3.097 1.00 95.62 479 SER A O 1
ATOM 3882 N N . VAL A 1 480 ? -19.984 -9.436 -2.869 1.00 93.12 480 VAL A N 1
ATOM 3883 C CA . VAL A 1 480 ? -20.383 -9.688 -4.268 1.00 93.12 480 VAL A CA 1
ATOM 3884 C C . VAL A 1 480 ? -19.591 -8.814 -5.231 1.00 93.12 480 VAL A C 1
ATOM 3886 O O . VAL A 1 480 ? -18.963 -9.338 -6.149 1.00 93.12 480 VAL A O 1
ATOM 3889 N N . PHE A 1 481 ? -19.584 -7.496 -5.028 1.00 90.94 481 PHE A N 1
ATOM 3890 C CA . PHE A 1 481 ? -18.936 -6.595 -5.978 1.00 90.94 481 PHE A CA 1
ATOM 3891 C C . PHE A 1 481 ? -17.411 -6.730 -5.959 1.00 90.94 481 PHE A C 1
ATOM 3893 O O . PHE A 1 481 ? -16.795 -6.681 -7.022 1.00 90.94 481 PHE A O 1
ATOM 3900 N N . THR A 1 482 ? -16.796 -6.978 -4.797 1.00 93.62 482 THR A N 1
ATOM 3901 C CA . THR A 1 482 ? -15.359 -7.274 -4.742 1.00 93.62 482 THR A CA 1
ATOM 3902 C C . THR A 1 482 ? -15.034 -8.625 -5.381 1.00 93.62 482 THR A C 1
ATOM 3904 O O . THR A 1 482 ? -14.051 -8.702 -6.108 1.00 93.62 482 THR A O 1
ATOM 3907 N N . ALA A 1 483 ? -15.855 -9.668 -5.195 1.00 92.88 483 ALA A N 1
ATOM 3908 C CA . ALA A 1 483 ? -15.649 -10.954 -5.872 1.00 92.88 483 ALA A CA 1
ATOM 3909 C C . ALA A 1 483 ? -15.756 -10.820 -7.398 1.00 92.88 483 ALA A C 1
ATOM 3911 O O . ALA A 1 483 ? -14.978 -11.425 -8.131 1.00 92.88 483 ALA A O 1
ATOM 3912 N N . MET A 1 484 ? -16.709 -10.017 -7.886 1.00 89.88 484 MET A N 1
ATOM 3913 C CA . MET A 1 484 ? -16.845 -9.729 -9.314 1.00 89.88 484 MET A CA 1
ATOM 3914 C C . MET A 1 484 ? -15.636 -8.964 -9.842 1.00 89.88 484 MET A C 1
ATOM 3916 O O . MET A 1 484 ? -15.111 -9.350 -10.880 1.00 89.88 484 MET A O 1
ATOM 3920 N N . LEU A 1 485 ? -15.183 -7.928 -9.126 1.00 88.75 485 LEU A N 1
ATOM 3921 C CA . LEU A 1 485 ? -13.982 -7.172 -9.477 1.00 88.75 485 LEU A CA 1
ATOM 3922 C C . LEU A 1 485 ? -12.763 -8.085 -9.543 1.00 88.75 485 LEU A C 1
ATOM 3924 O O . LEU A 1 485 ? -12.072 -8.081 -10.552 1.00 88.75 485 LEU A O 1
ATOM 3928 N N . GLU A 1 486 ? -12.560 -8.919 -8.528 1.00 89.06 486 GLU A N 1
ATOM 3929 C CA . GLU A 1 486 ? -11.498 -9.920 -8.500 1.00 89.06 486 GLU A CA 1
ATOM 3930 C C . GLU A 1 486 ? -11.595 -10.876 -9.696 1.00 89.06 486 GLU A C 1
ATOM 3932 O O . GLU A 1 486 ? -10.591 -11.185 -10.320 1.00 89.06 486 GLU A O 1
ATOM 3937 N N . ALA A 1 487 ? -12.791 -11.322 -10.081 1.00 85.69 487 ALA A N 1
ATOM 3938 C CA . ALA A 1 487 ? -12.959 -12.268 -11.183 1.00 85.69 487 ALA A CA 1
ATOM 3939 C C . ALA A 1 487 ? -12.578 -11.700 -12.562 1.00 85.69 487 ALA A C 1
ATOM 3941 O O . ALA A 1 487 ? -12.166 -12.467 -13.432 1.00 85.69 487 ALA A O 1
ATOM 3942 N N . VAL A 1 488 ? -12.738 -10.387 -12.771 1.00 79.81 488 VAL A N 1
ATOM 3943 C CA . VAL A 1 488 ? -12.548 -9.750 -14.088 1.00 79.81 488 VAL A CA 1
ATOM 3944 C C . VAL A 1 488 ? -11.342 -8.827 -14.171 1.00 79.81 488 VAL A C 1
ATOM 3946 O O . VAL A 1 488 ? -10.930 -8.499 -15.273 1.00 79.81 488 VAL A O 1
ATOM 3949 N N . SER A 1 489 ? -10.802 -8.375 -13.044 1.00 76.19 489 SER A N 1
ATOM 3950 C CA . SER A 1 489 ? -9.649 -7.481 -12.990 1.00 76.19 489 SER A CA 1
ATOM 3951 C C . SER A 1 489 ? -8.372 -8.218 -13.397 1.00 76.19 489 SER A C 1
ATOM 3953 O O . SER A 1 489 ? -8.057 -9.277 -12.851 1.00 76.19 489 SER A O 1
ATOM 3955 N N . HIS A 1 490 ? -7.612 -7.620 -14.319 1.00 65.75 490 HIS A N 1
ATOM 3956 C CA . HIS A 1 490 ? -6.198 -7.953 -14.557 1.00 65.75 490 HIS A CA 1
ATOM 3957 C C . HIS A 1 490 ? -5.256 -7.052 -13.750 1.00 65.75 490 HIS A C 1
ATOM 3959 O O . HIS A 1 490 ? -4.036 -7.251 -13.755 1.00 65.75 490 HIS A O 1
ATOM 3965 N N . ALA A 1 491 ? -5.828 -6.060 -13.060 1.00 58.09 491 ALA A N 1
ATOM 3966 C CA . ALA A 1 491 ? -5.144 -5.142 -12.177 1.00 58.09 491 ALA A CA 1
ATOM 3967 C C . ALA A 1 491 ? -4.460 -5.905 -11.054 1.00 58.09 491 ALA A C 1
ATOM 3969 O O . ALA A 1 491 ? -4.688 -7.085 -10.809 1.00 58.09 491 ALA A O 1
ATOM 3970 N N . ASN A 1 492 ? -3.648 -5.195 -10.287 1.00 66.81 492 ASN A N 1
ATOM 3971 C CA . ASN A 1 492 ? -3.136 -5.755 -9.059 1.00 66.81 492 ASN A CA 1
ATOM 3972 C C . ASN A 1 492 ? -4.248 -5.963 -8.017 1.00 66.81 492 ASN A C 1
ATOM 3974 O O . ASN A 1 492 ? -4.534 -5.080 -7.202 1.00 66.81 492 ASN A O 1
ATOM 3978 N N . ASP A 1 493 ? -4.809 -7.166 -8.039 1.00 64.62 493 ASP A N 1
ATOM 3979 C CA . ASP A 1 493 ? -5.822 -7.716 -7.137 1.00 64.62 493 ASP A CA 1
ATOM 3980 C C . ASP A 1 493 ? -5.521 -7.397 -5.661 1.00 64.62 493 ASP A C 1
ATOM 3982 O O . ASP A 1 493 ? -6.399 -7.002 -4.895 1.00 64.62 493 ASP A O 1
ATOM 3986 N N . ASN A 1 494 ? -4.237 -7.405 -5.286 1.00 83.75 494 ASN A N 1
ATOM 3987 C CA . ASN A 1 494 ? -3.788 -7.157 -3.918 1.00 83.75 494 ASN A CA 1
ATOM 3988 C C . ASN A 1 494 ? -3.898 -5.699 -3.440 1.00 83.75 494 ASN A C 1
ATOM 3990 O O . ASN A 1 494 ? -3.794 -5.461 -2.245 1.00 83.75 494 ASN A O 1
ATOM 3994 N N . LEU A 1 495 ? -4.086 -4.714 -4.319 1.00 86.00 495 LEU A N 1
ATOM 3995 C CA . LEU A 1 495 ? -4.309 -3.314 -3.917 1.00 86.00 495 LEU A CA 1
ATOM 3996 C C . LEU A 1 495 ? -5.728 -2.860 -4.231 1.00 86.00 495 LEU A C 1
ATOM 3998 O O . LEU A 1 495 ? -6.370 -2.205 -3.408 1.00 86.00 495 LEU A O 1
ATOM 4002 N N . LEU A 1 496 ? -6.216 -3.219 -5.419 1.00 88.62 496 LEU A N 1
ATOM 4003 C CA . LEU A 1 496 ? -7.490 -2.731 -5.916 1.00 88.62 496 LEU A CA 1
ATOM 4004 C C . LEU A 1 496 ? -8.671 -3.363 -5.169 1.00 88.62 496 LEU A C 1
ATOM 4006 O O . LEU A 1 496 ? -9.536 -2.635 -4.678 1.00 88.62 496 LEU A O 1
ATOM 4010 N N . ALA A 1 497 ? -8.700 -4.692 -5.032 1.00 91.69 497 ALA A N 1
ATOM 4011 C CA . ALA A 1 497 ? -9.830 -5.388 -4.422 1.00 91.69 497 ALA A CA 1
ATOM 4012 C C . ALA A 1 497 ? -10.034 -5.021 -2.933 1.00 91.69 497 ALA A C 1
ATOM 4014 O O . ALA A 1 497 ? -11.177 -4.765 -2.543 1.00 91.69 497 ALA A O 1
ATOM 4015 N N . PRO A 1 498 ? -8.985 -4.905 -2.088 1.00 95.00 498 PRO A N 1
ATOM 4016 C CA . PRO A 1 498 ? -9.114 -4.406 -0.716 1.00 95.00 498 PRO A CA 1
ATOM 4017 C C . PRO A 1 498 ? -9.661 -2.987 -0.611 1.00 95.00 498 PRO A C 1
ATOM 4019 O O . PRO A 1 498 ? -10.547 -2.726 0.201 1.00 95.00 498 PRO A O 1
ATOM 4022 N N . ALA A 1 499 ? -9.140 -2.072 -1.431 1.00 92.81 499 ALA A N 1
ATOM 4023 C CA . ALA A 1 499 ? -9.562 -0.677 -1.432 1.00 92.81 499 ALA A CA 1
ATOM 4024 C C . ALA A 1 499 ? -11.017 -0.541 -1.906 1.00 92.81 499 ALA A C 1
ATOM 4026 O O . ALA A 1 499 ? -11.787 0.241 -1.349 1.00 92.81 499 ALA A O 1
ATOM 4027 N N . TYR A 1 500 ? -11.414 -1.361 -2.880 1.00 91.94 500 TYR A N 1
ATOM 4028 C CA . TYR A 1 500 ? -12.789 -1.444 -3.342 1.00 91.94 500 TYR A CA 1
ATOM 4029 C C . TYR A 1 500 ? -13.719 -2.020 -2.263 1.00 91.94 500 TYR A C 1
ATOM 4031 O O . TYR A 1 500 ? -14.739 -1.409 -1.957 1.00 91.94 500 TYR A O 1
ATOM 4039 N N . MET A 1 501 ? -13.351 -3.137 -1.618 1.00 94.69 501 MET A N 1
ATOM 4040 C CA . MET A 1 501 ? -14.128 -3.712 -0.506 1.00 94.69 501 MET A CA 1
ATOM 4041 C C . MET A 1 501 ? -14.305 -2.711 0.640 1.00 94.69 501 MET A C 1
ATOM 4043 O O . MET A 1 501 ? -15.394 -2.604 1.198 1.00 94.69 501 MET A O 1
ATOM 4047 N N . PHE A 1 502 ? -13.254 -1.956 0.968 1.00 95.25 502 PHE A N 1
ATOM 4048 C CA . PHE A 1 502 ? -13.316 -0.881 1.953 1.00 95.25 502 PHE A CA 1
ATOM 4049 C C . PHE A 1 502 ? -14.352 0.183 1.569 1.00 95.25 502 PHE A C 1
ATOM 4051 O O . PHE A 1 502 ? -15.243 0.477 2.363 1.00 95.25 502 PHE A O 1
ATOM 4058 N N . ALA A 1 503 ? -14.271 0.720 0.348 1.00 91.38 503 ALA A N 1
ATOM 4059 C CA . ALA A 1 503 ? -15.205 1.739 -0.122 1.00 91.38 503 ALA A CA 1
ATOM 4060 C C . ALA A 1 503 ? -16.656 1.233 -0.097 1.00 91.38 503 ALA A C 1
ATOM 4062 O O . ALA A 1 503 ? -17.547 1.947 0.356 1.00 91.38 503 ALA A O 1
ATOM 4063 N N . MET A 1 504 ? -16.882 -0.018 -0.510 1.00 90.50 504 MET A N 1
ATOM 4064 C CA . MET A 1 504 ? -18.191 -0.667 -0.435 1.00 90.50 504 MET A CA 1
ATOM 4065 C C . MET A 1 504 ? -18.727 -0.713 0.993 1.00 90.50 504 MET A C 1
ATOM 4067 O O . MET A 1 504 ? -19.842 -0.258 1.229 1.00 90.50 504 MET A O 1
ATOM 4071 N N . LEU A 1 505 ? -17.932 -1.240 1.932 1.00 92.69 505 LEU A N 1
ATOM 4072 C CA . LEU A 1 505 ? -18.330 -1.364 3.333 1.00 92.69 505 LEU A CA 1
ATOM 4073 C C . LEU A 1 505 ? -18.675 -0.004 3.937 1.00 92.69 505 LEU A C 1
ATOM 4075 O O . LEU A 1 505 ? -19.677 0.098 4.633 1.00 92.69 505 LEU A O 1
ATOM 4079 N N . GLU A 1 506 ? -17.889 1.036 3.654 1.00 89.56 506 GLU A N 1
ATOM 4080 C CA . GLU A 1 506 ? -18.141 2.385 4.170 1.00 89.56 506 GLU A CA 1
ATOM 4081 C C . GLU A 1 506 ? -19.400 3.024 3.576 1.00 89.56 506 GLU A C 1
ATOM 4083 O O . GLU A 1 506 ? -20.167 3.643 4.312 1.00 89.56 506 GLU A O 1
ATOM 4088 N N . VAL A 1 507 ? -19.650 2.860 2.271 1.00 84.81 507 VAL A N 1
ATOM 4089 C CA . VAL A 1 507 ? -20.852 3.419 1.630 1.00 84.81 507 VAL A CA 1
ATOM 4090 C C . VAL A 1 507 ? -22.117 2.746 2.158 1.00 84.81 507 VAL A C 1
ATOM 4092 O O . VAL A 1 507 ? -23.106 3.424 2.432 1.00 84.81 507 VAL A O 1
ATOM 4095 N N . THR A 1 508 ? -22.098 1.423 2.324 1.00 83.62 508 THR A N 1
ATOM 4096 C CA . THR A 1 508 ? -23.280 0.665 2.752 1.00 83.62 508 THR A CA 1
ATOM 4097 C C . THR A 1 508 ? -23.464 0.632 4.268 1.00 83.62 508 THR A C 1
ATOM 4099 O O . THR A 1 508 ? -24.526 0.236 4.737 1.00 83.62 508 THR A O 1
ATOM 4102 N N . LYS A 1 509 ? -22.469 1.058 5.063 1.00 76.12 509 LYS A N 1
ATOM 4103 C CA . LYS A 1 509 ? -22.551 1.052 6.538 1.00 76.12 509 LYS A CA 1
ATOM 4104 C C . LYS A 1 509 ? -23.758 1.836 7.065 1.00 76.12 509 LYS A C 1
ATOM 4106 O O . LYS A 1 509 ? -24.301 1.480 8.105 1.00 76.12 509 LYS A O 1
ATOM 4111 N N . ASN A 1 510 ? -24.174 2.875 6.338 1.00 58.03 510 ASN A N 1
ATOM 4112 C CA . ASN A 1 510 ? -25.283 3.762 6.701 1.00 58.03 510 ASN A CA 1
ATOM 4113 C C . ASN A 1 510 ? -26.602 3.450 5.961 1.00 58.03 510 ASN A C 1
ATOM 4115 O O . ASN A 1 510 ? -27.551 4.225 6.081 1.00 58.03 510 ASN A O 1
ATOM 4119 N N . SER A 1 511 ? -26.658 2.361 5.182 1.00 52.97 511 SER A N 1
ATOM 4120 C CA . SER A 1 511 ? -27.856 1.868 4.479 1.00 52.97 511 SER A CA 1
ATOM 4121 C C . SER A 1 511 ? -28.393 0.598 5.125 1.00 52.97 511 SER A C 1
ATOM 4123 O O . SER A 1 511 ? -29.628 0.507 5.285 1.00 52.97 511 SER A O 1
#

pLDDT: mean 86.71, std 12.38, range [38.91, 98.31]

Radius of gyration: 24.74 Å; Cα contacts (8 Å, |Δi|>4): 547; chains: 1; bounding box: 88×60×72 Å

Mean predicted aligned error: 7.59 Å

Foldseek 3Di:
DDDDDPDQDVVNVVVVVVVVVVCVVADFVLNVLLVVLLVVLVVLLVQLPVVDDDLRPVLVVLLVVLLVQQQVQVLVVQLVVLVVCCVVVVDPCPDPSSDRHRDACLLVLLSRLVLLLCVLFPVVCNLLSSLLSLQSHPDPLVVSLVVSLVSSVVRDPDPPSVSSNCSSVQLVVQLVLCCVPWPLLDDSSVSSSVSSVLSCLVPVDDLAPDDLLSVLLSQLVVQQSVLCVVLVVLLVVLVVPPPDPVVNVVSLVVSCCSNVVSSQVSSQVSCCVSLVHGPVVSVVCVQVVDPVSVVLVVVVVVCCVPVVVVCLVPCPPPDLLVSLLVVLQVCLVSQLLCLQVPLSSSLNVLSVVLSVVVVLFVLCLSVRPDCNVVSVVSCVNNADPSCPRTSGRCSVVLLSQLQNVLSSRPSDCLSSLQRSFQQSQLVVQCVPPFDAQDRPDPGGPRSLVRSLVSQLVSVVVSVVSVHDPFDPCLSNQLSNSLSSCLSSDPPDNSRSSSSSSSSSNSSRRVD

Solvent-accessible surface area (backbone atoms only — not comparable to full-atom values): 27093 Å² total; per-residue (Å²): 135,87,82,74,80,72,82,80,50,71,69,56,52,51,49,52,48,48,51,49,49,52,44,68,76,65,58,45,75,53,53,50,51,54,48,49,52,52,51,45,51,54,46,49,54,52,63,67,41,79,77,56,90,74,80,57,67,62,58,47,53,48,44,51,48,32,36,49,47,22,48,51,42,35,36,53,44,49,47,50,52,43,52,53,33,37,76,70,66,76,41,57,79,89,39,81,84,49,56,78,65,80,63,66,63,51,50,45,49,58,38,48,47,61,41,52,48,28,54,77,75,39,62,90,48,35,52,64,48,52,23,52,31,35,70,71,32,66,60,62,65,68,58,31,34,53,51,14,22,54,52,24,59,76,66,54,92,59,92,60,64,63,54,33,52,50,51,32,50,48,32,51,53,45,28,52,52,48,44,70,72,32,46,61,39,45,56,74,53,54,39,50,44,54,18,51,54,50,48,43,48,63,76,68,51,44,83,86,80,39,60,67,58,58,44,52,43,44,49,53,52,50,41,50,54,55,38,52,62,67,40,44,66,56,49,52,54,40,69,69,41,77,83,47,68,68,61,33,52,50,46,52,50,48,46,52,47,52,41,53,52,47,39,52,50,46,47,44,66,66,39,23,76,73,68,73,34,56,57,70,58,44,53,50,48,68,33,68,76,32,72,66,50,40,50,52,51,52,49,52,53,54,45,50,72,50,50,50,59,52,46,66,70,66,44,77,85,53,56,57,66,60,58,50,37,51,53,29,36,49,52,28,71,70,39,54,62,48,42,63,78,41,43,67,61,45,51,45,48,48,49,51,48,53,53,52,53,52,51,53,45,52,32,30,59,70,44,48,80,87,54,4,58,56,46,39,62,70,47,53,78,70,57,54,81,62,34,65,54,25,72,39,71,46,72,65,55,34,50,50,48,15,31,41,50,37,34,73,74,71,63,36,60,32,9,40,32,37,50,24,34,8,51,33,38,14,59,52,45,20,69,74,69,36,79,48,58,39,80,97,43,96,40,22,50,52,9,33,52,33,15,28,52,38,27,39,53,43,53,52,50,42,33,72,75,66,40,72,87,68,47,71,66,20,45,51,50,21,26,50,56,31,26,51,46,55,53,60,53,86,52,64,56,48,45,52,37,15,54,48,25,35,49,38,36,62,66,34,62,84,108

Secondary structure (DSSP, 8-state):
---PPPPPPHHHHHHHHHHHHHHHHH--HHHHHHHHHHHHHHHHHHHHHTT--SSHHHHHHHHHHHHHHHHHHHHHHHHHHHHHHHHTTSS-TTSGGGS-PPPPTHHHHHHHHHHHHHHHH-GGGHHHHHHHGGGGSSS-HHHHHHHHHHHHHHH--SS-HHHHHHHHHHHHHHHHHHHHHHGGGS-HHHHHHHHHHHHHHHHT--TTTS-HHHHHHHHHHHHHHHHHHHHHHHHHHHHH-TT-HHHHHHHHHHHHHHHHHHHHHHHHHHHHHHHTS-HHHHHHHHHHT-HHHHHHHHHHHHHHHHHHHHHHHHGGGS-HHHHHHHHHHHHHHHHHHHHHH-HHHHHHHHHHHHHHHHHHHHHHHHT-TTTHHHHHHHHGGG--TTTTSSSS--HHHHHHHHHHHHHHHH--SHHHHIIIIIIHHHHHHHHHT--SB-TTSS-BHHHHHHHHHHHHHHHHHHHHTT-----HHHHHHHHHHHHHHHHH--S-HHHHHHHHHHHHHHHHTT-

Sequence (511 aa):
MKRSLGPINNQQLEFFNGVGNYLKENTTSENFIQTLLVLFIVNLFYSTFHQTAGIDISTIGFCWLGAISSYVVNHITQHRKIKVAIEKGEIQEDSIEAKVTVPPFENLYVSTLPILICYLLRKDLLVINLGMVFALMDSPDIINIFTSTAVMYNFQEKEDGLSCVTVPVLHYVIRTIIDYYVENSLNKPEKCLFATLFVNLVFAVNDETSDVVLVIFKYLIYWFAGLTITVTPLYWIYSDNSKNFWLRNLILICIYAIFIVGFYNGVVNSLTPILKNHPLSWLKIFITQSKTRFKIMEIWIGLFFTITPIFLKFSSSWQIDLKRKIWHFILFFTTLHPLIIDPELVKLAFVGLIGVFMIIETLRCTRLPPFGPQLANLLKPYQDHRDNQGPIVISYLFLLFGVALPIFWKNSVAGLICLGLGDSAASIIGRRIGSLPWFETKKTMEGTLAFLTFSIIGLYFYKYMGGDDYSFNSILMSSVFTAMLEAVSHANDNLLAPAYMFAMLEVTKNS

Nearest PDB structures (foldseek):
  6v1v-assembly1_C  TM=1.780E-01  e=9.507E+00  Bacillus thuringiensis
  8e73-assembly1_5M  TM=1.782E-01  e=9.900E+00  Vigna radiata
  6csf-assembly1_C  TM=1.087E-01  e=3.453E+00  Methanococcus maripaludis S2